Protein AF-A0ABD1VTJ4-F1 (afdb_monomer_lite)

InterPro domains:
  IPR035428 Fanconi anemia group F protein [PF11107] (11-159)
  IPR035428 Fanconi anemia group F protein [PTHR14449] (1-446)

Secondary structure (DSSP, 8-state):
-----SSS-HHHHHHHHHHHHHHHHHHTTB-TTSSBPP--HHHHHHHHHHHHHHHHHHHHHHH-GGGHHHHHHHHHHHHHHHTSTTS-GGGTT--HHHHTTHHHHHHHHHHT-SS--HHHHHHHHHHHHHHHHHHHTTT-S-HHHHHHHHHHHHHHHHHH------SS-------------SS---S-SS-HHHHHHHHHHHHHHHHHHHHHHHHHHHHHHHHHHHHTT-------S-S---S------PPPPPPHHHHHHHHHHHHHHHT-HHHHHHHHHHHHHTTS-HHHHHHHHHHHHHT-SSHHHHHHHHHHHHHHTTGGGHHHHHHHHHTPPPP---HHHHHHHHHHHHTTTTHHHH--GGGS-HHHHHHHHHHHHHHTTTGGGGGTS-HHHHHHHS-TTSHHHHHHHHHHHHHHHT---SS-S--PPSSSTT-SSSHHHHHHHHHIIIIIHHHHHHHHTT--

Structure (mmCIF, N/CA/C/O backbone):
data_AF-A0ABD1VTJ4-F1
#
_entry.id   AF-A0ABD1VTJ4-F1
#
loop_
_atom_site.group_PDB
_atom_site.id
_atom_site.type_symbol
_atom_site.label_atom_id
_atom_site.label_alt_id
_atom_site.label_comp_id
_atom_site.label_asym_id
_atom_site.label_entity_id
_atom_site.label_seq_id
_atom_site.pdbx_PDB_ins_code
_atom_site.Cartn_x
_atom_site.Cartn_y
_atom_site.Cartn_z
_atom_site.occupancy
_atom_site.B_iso_or_equiv
_atom_site.auth_seq_id
_atom_site.auth_comp_id
_atom_site.auth_asym_id
_atom_site.auth_atom_id
_atom_site.pdbx_PDB_model_num
ATOM 1 N N . MET A 1 1 ? -14.571 -28.217 29.311 1.00 56.09 1 MET A N 1
ATOM 2 C CA . MET A 1 1 ? -14.830 -26.857 28.802 1.00 56.09 1 MET A CA 1
ATOM 3 C C . MET A 1 1 ? -14.322 -25.911 29.869 1.00 56.09 1 MET A C 1
ATOM 5 O O . MET A 1 1 ? -14.704 -26.118 31.015 1.00 56.09 1 MET A O 1
ATOM 9 N N . GLY A 1 2 ? -13.370 -25.038 29.527 1.00 71.81 2 GLY A N 1
ATOM 10 C CA . GLY A 1 2 ? -12.706 -24.117 30.464 1.00 71.81 2 GLY A CA 1
ATOM 11 C C . GLY A 1 2 ? -13.404 -22.757 30.555 1.00 71.81 2 GLY A C 1
ATOM 12 O O . GLY A 1 2 ? -13.100 -21.962 31.441 1.00 71.81 2 GLY A O 1
ATOM 13 N N . TRP A 1 3 ? -14.367 -22.505 29.665 1.00 82.50 3 TRP A N 1
ATOM 14 C CA . TRP A 1 3 ? -15.215 -21.323 29.684 1.00 82.50 3 TRP A CA 1
ATOM 15 C C . TRP A 1 3 ? -16.070 -21.241 30.953 1.00 82.50 3 TRP A C 1
ATOM 17 O O . TRP A 1 3 ? -16.923 -22.098 31.201 1.00 82.50 3 TRP A O 1
ATOM 27 N N . SER A 1 4 ? -15.865 -20.178 31.729 1.00 77.69 4 SER A N 1
ATOM 28 C CA . SER A 1 4 ? -16.500 -19.951 33.031 1.00 77.69 4 SER A CA 1
ATOM 29 C C . SER A 1 4 ? -17.019 -18.518 33.210 1.00 77.69 4 SER A C 1
ATOM 31 O O . SER A 1 4 ? -17.150 -18.046 34.337 1.00 77.69 4 SER A O 1
ATOM 33 N N . TYR A 1 5 ? -17.348 -17.816 32.118 1.00 79.50 5 TYR A N 1
ATOM 34 C CA . TYR A 1 5 ? -17.891 -16.457 32.194 1.00 79.50 5 TYR A CA 1
ATOM 35 C C . TYR A 1 5 ? -19.433 -16.454 32.263 1.00 79.50 5 TYR A C 1
ATOM 37 O O . TYR A 1 5 ? -20.075 -17.070 31.407 1.00 79.50 5 TYR A O 1
ATOM 45 N N . PRO A 1 6 ? -20.047 -15.774 33.250 1.00 74.00 6 PRO A N 1
ATOM 46 C CA . PRO A 1 6 ? -21.469 -15.939 33.565 1.00 74.00 6 PRO A CA 1
ATOM 47 C C . PRO A 1 6 ? -22.423 -15.240 32.586 1.00 74.00 6 PRO A C 1
ATOM 49 O O . PRO A 1 6 ? -23.537 -15.718 32.383 1.00 74.00 6 PRO A O 1
ATOM 52 N N . ASP A 1 7 ? -22.001 -14.132 31.973 1.00 80.06 7 ASP A N 1
ATOM 53 C CA . ASP A 1 7 ? -22.928 -13.228 31.275 1.00 80.06 7 ASP A CA 1
ATOM 54 C C . ASP A 1 7 ? -23.059 -13.503 29.769 1.00 80.06 7 ASP A C 1
ATOM 56 O O . ASP A 1 7 ? -24.012 -13.049 29.133 1.00 80.06 7 ASP A O 1
ATOM 60 N N . ILE A 1 8 ? -22.105 -14.223 29.169 1.00 86.06 8 ILE A N 1
ATOM 61 C CA . ILE A 1 8 ? -22.101 -14.506 27.730 1.00 86.06 8 ILE A CA 1
ATOM 62 C C . ILE A 1 8 ? -21.431 -15.848 27.427 1.00 86.06 8 ILE A C 1
ATOM 64 O O . ILE A 1 8 ? -20.432 -16.222 28.041 1.00 86.06 8 ILE A O 1
ATOM 68 N N . SER A 1 9 ? -21.983 -16.583 26.460 1.00 91.12 9 SER A N 1
ATOM 69 C CA . SER A 1 9 ? -21.358 -17.798 25.936 1.00 91.12 9 SER A CA 1
ATOM 70 C C . SER A 1 9 ? -20.141 -17.450 25.067 1.00 91.12 9 SER A C 1
ATOM 72 O O . SER A 1 9 ? -20.108 -16.394 24.429 1.00 91.12 9 SER A O 1
ATOM 74 N N . LEU A 1 10 ? -19.152 -18.345 24.979 1.00 90.62 10 LEU A N 1
ATOM 75 C CA . LEU A 1 10 ? -18.008 -18.146 24.080 1.00 90.62 10 LEU A CA 1
ATOM 76 C C . LEU A 1 10 ? -18.455 -17.967 22.617 1.00 90.62 10 LEU A C 1
ATOM 78 O O . LEU A 1 10 ? -17.915 -17.127 21.898 1.00 90.62 10 LEU A O 1
ATOM 82 N N . GLU A 1 11 ? -19.468 -18.719 22.177 1.00 92.62 11 GLU A N 1
ATOM 83 C CA . GLU A 1 11 ? -19.991 -18.635 20.810 1.00 92.62 11 GLU A CA 1
ATOM 84 C C . GLU A 1 11 ? -20.572 -17.246 20.508 1.00 92.62 11 GLU A C 1
ATOM 86 O O . GLU A 1 11 ? -20.266 -16.649 19.472 1.00 92.62 11 GLU A O 1
ATOM 91 N N . ASP A 1 12 ? -21.377 -16.702 21.422 1.00 93.31 12 ASP A N 1
ATOM 92 C CA . ASP A 1 12 ? -21.996 -15.389 21.243 1.00 93.31 12 ASP A CA 1
ATOM 93 C C . ASP A 1 12 ? -20.978 -14.256 21.381 1.00 93.31 12 ASP A C 1
ATOM 95 O O . ASP A 1 12 ? -21.023 -13.294 20.609 1.00 93.31 12 ASP A O 1
ATOM 99 N N . LEU A 1 13 ? -19.990 -14.400 22.271 1.00 93.12 13 LEU A N 1
ATOM 100 C CA . LEU A 1 13 ? -18.865 -13.471 22.354 1.00 93.12 13 LEU A CA 1
ATOM 101 C C . LEU A 1 13 ? -18.097 -13.423 21.027 1.00 93.12 13 LEU A C 1
ATOM 103 O O . LEU A 1 13 ? -17.813 -12.341 20.513 1.00 93.12 13 LEU A O 1
ATOM 107 N N . MET A 1 14 ? -17.826 -14.576 20.414 1.00 94.19 14 MET A N 1
ATOM 108 C CA . MET A 1 14 ? -17.142 -14.633 19.122 1.00 94.19 14 MET A CA 1
ATOM 109 C C . MET A 1 14 ? -17.976 -14.047 17.974 1.00 94.19 14 MET A C 1
ATOM 111 O O . MET A 1 14 ? -17.399 -13.481 17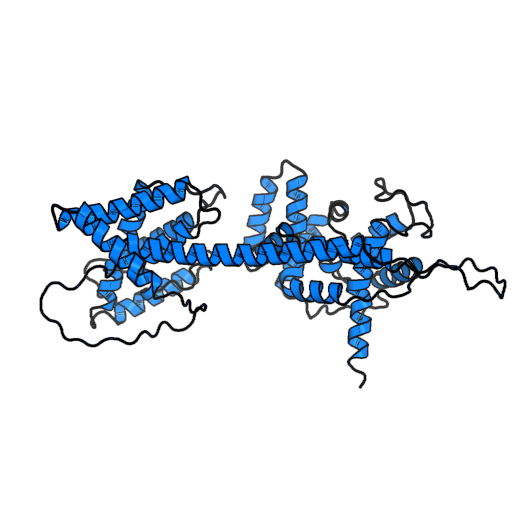.041 1.00 94.19 14 MET A O 1
ATOM 115 N N . LYS A 1 15 ? -19.316 -14.105 18.028 1.00 94.19 15 LYS A N 1
ATOM 116 C CA . LYS A 1 15 ? -20.188 -13.379 17.078 1.00 94.19 15 LYS A CA 1
ATOM 117 C C . LYS A 1 15 ? -20.030 -11.863 17.226 1.00 94.19 15 LYS A C 1
ATOM 119 O O . LYS A 1 15 ? -19.902 -11.172 16.215 1.00 94.19 15 LYS A O 1
ATOM 124 N N . LEU A 1 16 ? -19.976 -11.352 18.459 1.00 93.81 16 LEU A N 1
ATOM 125 C CA . LEU A 1 16 ? -19.740 -9.927 18.723 1.00 93.81 16 LEU A CA 1
ATOM 126 C C . LEU A 1 16 ? -18.352 -9.480 18.255 1.00 93.81 16 LEU A C 1
ATOM 128 O O . LEU A 1 16 ? -18.229 -8.432 17.625 1.00 93.81 16 LEU A O 1
ATOM 132 N N . VAL A 1 17 ? -17.315 -10.287 18.500 1.00 94.12 17 VAL A N 1
ATOM 133 C CA . VAL A 1 17 ? -15.954 -9.993 18.026 1.00 94.12 17 VAL A CA 1
ATOM 1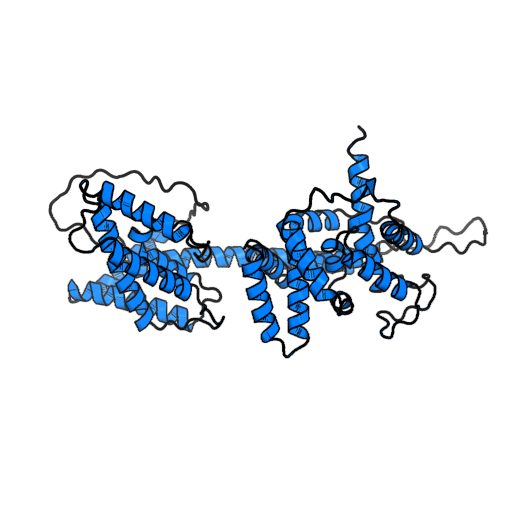34 C C . VAL A 1 17 ? -15.902 -9.934 16.498 1.00 94.12 17 VAL A C 1
ATOM 136 O O . VAL A 1 17 ? -15.298 -9.014 15.953 1.00 94.12 17 VAL A O 1
ATOM 139 N N . LYS A 1 18 ? -16.559 -10.863 15.792 1.00 93.19 18 LYS A N 1
ATOM 140 C CA . LYS A 1 18 ? -16.639 -10.833 14.320 1.00 93.19 18 LYS A CA 1
ATOM 141 C C . LYS A 1 18 ? -17.303 -9.548 13.814 1.00 93.19 18 LYS A C 1
ATOM 143 O O . LYS A 1 18 ? -16.725 -8.860 12.981 1.00 93.19 18 LYS A O 1
ATOM 148 N N . ALA A 1 19 ? -18.451 -9.173 14.382 1.00 93.19 19 ALA A N 1
ATOM 149 C CA . ALA A 1 19 ? -19.129 -7.924 14.026 1.00 93.19 19 ALA A CA 1
ATOM 150 C C . ALA A 1 19 ? -18.267 -6.681 14.325 1.00 93.19 19 ALA A C 1
ATOM 152 O O . ALA A 1 19 ? -18.272 -5.706 13.574 1.00 93.19 19 ALA A O 1
ATOM 153 N N . PHE A 1 20 ? -17.486 -6.714 15.405 1.00 93.38 20 PHE A N 1
ATOM 154 C CA . PHE A 1 20 ? -16.551 -5.646 15.739 1.00 93.38 20 PHE A CA 1
ATOM 155 C C . PHE A 1 20 ? -15.376 -5.557 14.761 1.00 93.38 20 PHE A C 1
ATOM 157 O O . PHE A 1 20 ? -14.970 -4.456 14.394 1.00 93.38 20 PHE A O 1
ATOM 164 N N . VAL A 1 21 ? -14.856 -6.691 14.285 1.00 92.12 21 VAL A N 1
ATOM 165 C CA . VAL A 1 21 ? -13.855 -6.721 13.210 1.00 92.12 21 VAL A CA 1
ATOM 166 C C . VAL A 1 21 ? -14.404 -6.053 11.948 1.00 92.12 21 VAL A C 1
ATOM 168 O O . VAL A 1 21 ? -13.714 -5.210 11.376 1.00 92.12 21 VAL A O 1
ATOM 171 N N . ASP A 1 22 ? -15.654 -6.323 11.567 1.00 90.50 22 ASP A N 1
ATOM 172 C CA . ASP A 1 22 ? -16.293 -5.656 10.422 1.00 90.50 22 ASP A CA 1
ATOM 173 C C . ASP A 1 22 ? -16.383 -4.134 10.619 1.00 90.50 22 ASP A C 1
ATOM 175 O O . ASP A 1 22 ? -16.104 -3.358 9.700 1.00 90.50 22 ASP A O 1
ATOM 179 N N . VAL A 1 23 ? -16.692 -3.682 11.838 1.00 92.38 23 VAL A N 1
ATOM 180 C CA . VAL A 1 23 ? -16.670 -2.255 12.197 1.00 92.38 23 VAL A CA 1
ATOM 181 C C . VAL A 1 23 ? -15.265 -1.666 12.086 1.00 92.38 23 VAL A C 1
ATOM 183 O O . VAL A 1 23 ? -15.121 -0.572 11.544 1.00 92.38 23 VAL A O 1
ATOM 186 N N . LEU A 1 24 ? -14.224 -2.370 12.540 1.00 91.38 24 LEU A N 1
ATOM 187 C CA . LEU A 1 24 ? -12.835 -1.915 12.410 1.00 91.38 24 LEU A CA 1
ATOM 188 C C . LEU A 1 24 ? -12.394 -1.805 10.945 1.00 91.38 24 LEU A C 1
ATOM 190 O O . LEU A 1 24 ? -11.652 -0.880 10.604 1.00 91.38 24 LEU A O 1
ATOM 194 N N . ILE A 1 25 ? -12.856 -2.716 10.083 1.00 88.38 25 ILE A N 1
ATOM 195 C CA . ILE A 1 25 ? -12.626 -2.647 8.635 1.00 88.38 25 ILE A CA 1
ATOM 196 C C . ILE A 1 25 ? -13.327 -1.409 8.065 1.00 88.38 25 ILE A C 1
ATOM 198 O O . ILE A 1 25 ? -12.696 -0.599 7.399 1.00 88.38 25 ILE A O 1
ATOM 202 N N . LEU A 1 26 ? -14.603 -1.181 8.381 1.00 89.56 26 LEU A N 1
ATOM 203 C CA . LEU A 1 26 ? -15.323 0.014 7.915 1.00 89.56 26 LEU A CA 1
ATOM 204 C C . LEU A 1 26 ? -14.724 1.321 8.459 1.00 89.56 26 LEU A C 1
ATOM 206 O O . LEU A 1 26 ? -14.720 2.353 7.777 1.00 89.56 26 LEU A O 1
ATOM 210 N N . ALA A 1 27 ? -14.191 1.287 9.680 1.00 90.19 27 ALA A N 1
ATOM 211 C CA . ALA A 1 27 ? -13.507 2.410 10.305 1.00 90.19 27 ALA A CA 1
ATOM 212 C C . ALA A 1 27 ? -12.198 2.762 9.588 1.00 90.19 27 ALA A C 1
ATOM 214 O O . ALA A 1 27 ? -11.741 3.890 9.728 1.00 90.19 27 ALA A O 1
ATOM 215 N N . SER A 1 28 ? -11.630 1.869 8.763 1.00 81.69 28 SER A N 1
ATOM 216 C CA . SER A 1 28 ? -10.464 2.178 7.924 1.00 81.69 28 SER A CA 1
ATOM 217 C C . SER A 1 28 ? -10.784 3.105 6.741 1.00 81.69 28 SER A C 1
ATOM 219 O O . SER A 1 28 ? -9.877 3.503 6.009 1.00 81.69 28 SER A O 1
ATOM 221 N N . GLY A 1 29 ? -12.052 3.496 6.567 1.00 84.00 29 GLY A N 1
ATOM 222 C CA . GLY A 1 29 ? -12.464 4.607 5.704 1.00 84.00 29 GLY A CA 1
ATOM 223 C C . GLY A 1 29 ? -13.065 4.203 4.360 1.00 84.00 29 GLY A C 1
ATOM 224 O O . GLY A 1 29 ? -13.524 5.078 3.621 1.00 84.00 29 GLY A O 1
ATOM 225 N N . TYR A 1 30 ? -13.128 2.906 4.058 1.00 82.69 30 TYR A N 1
ATOM 226 C CA . TYR A 1 30 ? -13.655 2.383 2.800 1.00 82.69 30 TYR A CA 1
ATOM 227 C C . TYR A 1 30 ? -14.622 1.222 3.032 1.00 82.69 30 TYR A C 1
ATOM 229 O O . TYR A 1 30 ? -14.474 0.430 3.957 1.00 82.69 30 TYR A O 1
ATOM 237 N N . GLN A 1 31 ? -15.633 1.143 2.175 1.00 82.31 31 GLN A N 1
ATOM 238 C CA . GLN A 1 31 ? -16.558 0.020 2.076 1.00 82.31 31 GLN A CA 1
ATOM 239 C C . GLN A 1 31 ? -15.983 -1.045 1.137 1.00 82.31 31 GLN A C 1
ATOM 241 O O . GLN A 1 31 ? -15.107 -0.760 0.319 1.00 82.31 31 GLN A O 1
ATOM 246 N N . SER A 1 32 ? -16.542 -2.256 1.176 1.00 70.38 32 SER A N 1
ATOM 247 C CA . SER A 1 32 ? -16.167 -3.357 0.273 1.00 70.38 32 SER A CA 1
ATOM 248 C C . SER A 1 32 ? -16.324 -3.021 -1.217 1.00 70.38 32 SER A C 1
ATOM 250 O O . SER A 1 32 ? -15.671 -3.632 -2.057 1.00 70.38 32 SER A O 1
ATOM 252 N N . THR A 1 33 ? -17.145 -2.021 -1.558 1.00 69.25 33 THR A N 1
ATOM 253 C CA . THR A 1 33 ? -17.310 -1.509 -2.928 1.00 69.25 33 THR A CA 1
ATOM 254 C C . THR A 1 33 ? -16.219 -0.515 -3.350 1.00 69.25 33 THR A C 1
ATOM 256 O O . THR A 1 33 ? -16.345 0.098 -4.405 1.00 69.25 33 THR A O 1
ATOM 259 N N . GLY A 1 34 ? -15.222 -0.237 -2.503 1.00 71.81 34 GLY A N 1
ATOM 260 C CA . GLY A 1 34 ? -14.205 0.801 -2.730 1.00 71.81 34 GLY A CA 1
ATOM 261 C C . GLY A 1 34 ? -14.708 2.237 -2.537 1.00 71.81 34 GLY A C 1
ATOM 262 O O . GLY A 1 34 ? -13.943 3.190 -2.670 1.00 71.81 34 GLY A O 1
ATOM 263 N N . ARG A 1 35 ? -15.988 2.423 -2.188 1.00 79.75 35 ARG A N 1
ATOM 264 C CA . ARG A 1 35 ? -16.543 3.740 -1.849 1.00 79.75 35 ARG A CA 1
ATOM 265 C C . ARG A 1 35 ? -16.115 4.139 -0.448 1.00 79.75 35 ARG A C 1
ATOM 267 O O . ARG A 1 35 ? -15.901 3.289 0.412 1.00 79.75 35 ARG A O 1
ATOM 274 N N . HIS A 1 36 ? -16.040 5.438 -0.198 1.00 83.25 36 HIS A N 1
ATOM 275 C CA . HIS A 1 36 ? -15.750 5.928 1.141 1.00 83.25 36 HIS A CA 1
ATOM 276 C C . HIS A 1 36 ? -16.829 5.498 2.136 1.00 83.25 36 HIS A C 1
ATOM 278 O O . HIS A 1 36 ? -18.018 5.721 1.904 1.00 83.25 36 HIS A O 1
ATOM 284 N N . ALA A 1 37 ? -16.400 4.960 3.276 1.00 86.81 37 ALA A N 1
ATOM 285 C CA . ALA A 1 37 ? -17.288 4.741 4.405 1.00 86.81 37 ALA A CA 1
ATOM 286 C C . ALA A 1 37 ? -17.813 6.094 4.910 1.00 86.81 37 ALA A C 1
ATOM 288 O O . ALA A 1 37 ? -17.072 7.081 5.002 1.00 86.81 37 ALA A O 1
ATOM 289 N N . HIS A 1 38 ? -19.111 6.155 5.195 1.00 86.94 38 HIS A N 1
ATOM 290 C CA . HIS A 1 38 ? -19.733 7.321 5.805 1.00 86.94 38 HIS A CA 1
ATOM 291 C C . HIS A 1 38 ? -19.807 7.114 7.316 1.00 86.94 38 HIS A C 1
ATOM 293 O O . HIS A 1 38 ? -20.367 6.122 7.774 1.00 86.94 38 HIS A O 1
ATOM 299 N N . TRP A 1 39 ? -19.241 8.061 8.059 1.00 91.50 39 TRP A N 1
ATOM 300 C CA . TRP A 1 39 ? -19.244 8.091 9.515 1.00 91.50 39 TRP A CA 1
ATOM 301 C C . TRP A 1 39 ? -19.778 9.452 9.959 1.00 91.50 39 TRP A C 1
ATOM 303 O O . TRP A 1 39 ? -19.121 10.472 9.754 1.00 91.50 39 TRP A O 1
ATOM 313 N N . ASP A 1 40 ? -20.981 9.463 10.525 1.00 93.88 40 ASP A N 1
ATOM 314 C CA . ASP A 1 40 ? -21.534 10.606 11.249 1.00 93.88 40 ASP A CA 1
ATOM 315 C C . ASP A 1 40 ? -21.274 10.448 12.757 1.00 93.88 40 ASP A C 1
ATOM 317 O O . ASP A 1 40 ? -20.840 9.390 13.225 1.00 93.88 40 ASP A O 1
ATOM 321 N N . SER A 1 41 ? -21.514 11.506 13.536 1.00 95.62 41 SER A N 1
ATOM 322 C CA . SER A 1 41 ? -21.259 11.464 14.981 1.00 95.62 41 SER A CA 1
ATOM 323 C C . SER A 1 41 ? -22.084 10.374 15.670 1.00 95.62 41 SER A C 1
ATOM 325 O O . SER A 1 41 ? -21.586 9.683 16.554 1.00 95.62 41 SER A O 1
ATOM 327 N N . HIS A 1 42 ? -23.324 10.152 15.228 1.00 95.38 42 HIS A N 1
ATOM 328 C CA . HIS A 1 42 ? -24.218 9.145 15.797 1.00 95.38 42 HIS A CA 1
ATOM 329 C C . HIS A 1 42 ? -23.692 7.715 15.639 1.00 95.38 42 HIS A C 1
ATOM 331 O O . HIS A 1 42 ? -23.652 6.953 16.606 1.00 95.38 42 HIS A O 1
ATOM 337 N N . ASN A 1 43 ? -23.259 7.339 14.436 1.00 94.38 43 ASN A N 1
ATOM 338 C CA . ASN A 1 43 ? -22.720 6.010 14.167 1.00 94.38 43 ASN A CA 1
ATOM 339 C C . ASN A 1 43 ? -21.355 5.810 14.832 1.00 94.38 43 ASN A C 1
ATOM 341 O O . ASN A 1 43 ? -21.079 4.711 15.311 1.00 94.38 43 ASN A O 1
ATOM 345 N N . ILE A 1 44 ? -20.538 6.863 14.945 1.00 95.25 44 ILE A N 1
ATOM 346 C CA . ILE A 1 44 ? -19.289 6.808 15.718 1.00 95.25 44 ILE A CA 1
ATOM 347 C C . ILE A 1 44 ? -19.585 6.554 17.204 1.00 95.25 44 ILE A C 1
ATOM 349 O O . ILE A 1 44 ? -18.976 5.664 17.794 1.00 95.25 44 ILE A O 1
ATOM 353 N N . LYS A 1 45 ? -20.564 7.245 17.807 1.00 95.00 45 LYS A N 1
ATOM 354 C CA . LYS A 1 45 ? -20.973 6.991 19.202 1.00 95.00 45 LYS A CA 1
ATOM 355 C C . LYS A 1 45 ? -21.450 5.560 19.419 1.00 95.00 45 LYS A C 1
ATOM 357 O O . LYS A 1 45 ? -21.055 4.929 20.394 1.00 95.00 45 LYS A O 1
ATOM 362 N N . LYS A 1 46 ? -22.254 5.015 18.502 1.00 94.38 46 LYS A N 1
ATOM 363 C CA . LYS A 1 46 ? -22.659 3.600 18.557 1.00 94.38 46 LYS A CA 1
ATOM 364 C C . LYS A 1 46 ? -21.456 2.664 18.505 1.00 94.38 46 LYS A C 1
ATOM 366 O O . LYS A 1 46 ? -21.397 1.707 19.272 1.00 94.38 46 LYS A O 1
ATOM 371 N N . ALA A 1 47 ? -20.490 2.952 17.635 1.00 94.62 47 ALA A N 1
ATOM 372 C CA . ALA A 1 47 ? -19.261 2.178 17.541 1.00 94.62 47 ALA A CA 1
ATOM 373 C C . ALA A 1 47 ? -18.462 2.243 18.856 1.00 94.62 47 ALA A C 1
ATOM 375 O O . ALA A 1 47 ? -18.021 1.207 19.349 1.00 94.62 47 ALA A O 1
ATOM 376 N N . PHE A 1 48 ? -18.367 3.420 19.488 1.00 93.62 48 PHE A N 1
ATOM 377 C CA . PHE A 1 48 ? -17.767 3.569 20.818 1.00 93.62 48 PHE A CA 1
ATOM 378 C C . PHE A 1 48 ? -18.508 2.777 21.893 1.00 93.62 48 PHE A C 1
ATOM 380 O O . PHE A 1 48 ? -17.871 2.057 22.652 1.00 93.62 48 PHE A O 1
ATOM 387 N N . GLN A 1 49 ? -19.838 2.834 21.936 1.00 92.06 49 GLN A N 1
ATOM 388 C CA . GLN A 1 49 ? -20.637 2.050 22.883 1.00 92.06 49 GLN A CA 1
ATOM 389 C C . GLN A 1 49 ? -20.398 0.542 22.726 1.00 92.06 49 GLN A C 1
ATOM 391 O O . GLN A 1 49 ? -20.254 -0.171 23.719 1.00 92.06 49 GLN A O 1
ATOM 396 N N . TRP A 1 50 ? -20.284 0.062 21.486 1.00 92.75 50 TRP A N 1
ATOM 397 C CA . TRP A 1 50 ? -19.923 -1.328 21.205 1.00 92.75 50 TRP A CA 1
ATOM 398 C C . TRP A 1 50 ? -18.499 -1.677 21.644 1.00 92.75 50 TRP A C 1
ATOM 400 O O . TRP A 1 50 ? -18.290 -2.723 22.258 1.00 92.75 50 TRP A O 1
ATOM 410 N N . ALA A 1 51 ? -17.529 -0.796 21.392 1.00 92.81 51 ALA A N 1
ATOM 411 C CA . ALA A 1 51 ? -16.166 -0.964 21.888 1.00 92.81 51 ALA A CA 1
ATOM 412 C C . ALA A 1 51 ? -16.116 -1.039 23.419 1.00 92.81 51 ALA A C 1
ATOM 414 O O . ALA A 1 51 ? -15.441 -1.912 23.953 1.00 92.81 51 ALA A O 1
ATOM 415 N N . ILE A 1 52 ? -16.841 -0.165 24.124 1.00 91.00 52 ILE A N 1
ATOM 416 C CA . ILE A 1 52 ? -16.905 -0.156 25.593 1.00 91.00 52 ILE A CA 1
ATOM 417 C C . ILE A 1 52 ? -17.473 -1.474 26.117 1.00 91.00 52 ILE A C 1
ATOM 419 O O . ILE A 1 52 ? -16.939 -2.027 27.075 1.00 91.00 52 ILE A O 1
ATOM 423 N N . LEU A 1 53 ? -18.536 -1.989 25.489 1.00 90.75 53 LEU A N 1
ATOM 424 C CA . LEU A 1 53 ? -19.132 -3.271 25.864 1.00 90.75 53 LEU A CA 1
ATOM 425 C C . LEU A 1 53 ? -18.093 -4.396 25.792 1.00 90.75 53 LEU A C 1
ATOM 427 O O . LEU A 1 53 ? -17.876 -5.088 26.785 1.00 90.75 53 LEU A O 1
ATOM 431 N N . LEU A 1 54 ? -17.404 -4.536 24.656 1.00 91.75 54 LEU A N 1
ATOM 432 C CA . LEU A 1 54 ? -16.349 -5.541 24.502 1.00 91.75 54 LEU A CA 1
ATOM 433 C C . LEU A 1 54 ? -15.219 -5.316 25.504 1.00 91.75 54 LEU A C 1
ATOM 435 O O . LEU A 1 54 ? -14.824 -6.233 26.216 1.00 91.75 54 LEU A O 1
ATOM 439 N N . GLN A 1 55 ? -14.739 -4.084 25.614 1.00 91.00 55 GLN A N 1
ATOM 440 C CA . GLN A 1 55 ? -13.673 -3.720 26.532 1.00 91.00 55 GLN A CA 1
ATOM 441 C C . GLN A 1 55 ? -14.004 -4.088 27.985 1.00 91.00 55 GLN A C 1
ATOM 443 O O . GLN A 1 55 ? -13.129 -4.582 28.691 1.00 91.00 55 GLN A O 1
ATOM 448 N N . ASN A 1 56 ? -15.247 -3.891 28.428 1.00 88.94 56 ASN A N 1
ATOM 449 C CA . ASN A 1 56 ? -15.686 -4.268 29.769 1.00 88.94 56 ASN A CA 1
ATOM 450 C C . ASN A 1 56 ? -15.716 -5.790 29.961 1.00 88.94 56 ASN A C 1
ATOM 452 O O . ASN A 1 56 ? -15.235 -6.261 30.990 1.00 88.94 56 ASN A O 1
ATOM 456 N N . VAL A 1 57 ? -16.202 -6.552 28.973 1.00 89.31 57 VAL A N 1
ATOM 457 C CA . VAL A 1 57 ? -16.181 -8.027 29.009 1.00 89.31 57 VAL A CA 1
ATOM 458 C C . VAL A 1 57 ? -14.743 -8.537 29.119 1.00 89.31 57 VAL A C 1
ATOM 460 O O . VAL A 1 57 ? -14.415 -9.291 30.033 1.00 89.31 57 VAL A O 1
ATOM 463 N N . PHE A 1 58 ? -13.849 -8.063 28.248 1.00 88.81 58 PHE A N 1
ATOM 464 C CA . PHE A 1 58 ? -12.451 -8.498 28.233 1.00 88.81 58 PHE A CA 1
ATOM 465 C C . PHE A 1 58 ? -11.674 -8.059 29.479 1.00 88.81 58 PHE A C 1
ATOM 467 O O . PHE A 1 58 ? -10.915 -8.852 30.024 1.00 88.81 58 PHE A O 1
ATOM 474 N N . LYS A 1 59 ? -11.898 -6.844 29.998 1.00 85.88 59 LYS A N 1
ATOM 475 C CA . LYS A 1 59 ? -11.315 -6.421 31.284 1.00 85.88 59 LYS A CA 1
ATOM 476 C C . LYS A 1 59 ? -11.845 -7.241 32.460 1.00 85.88 59 LYS A C 1
ATOM 478 O O . LYS A 1 59 ? -11.093 -7.486 33.397 1.00 85.88 59 LYS A O 1
ATOM 483 N N . GLY A 1 60 ? -13.118 -7.638 32.426 1.00 83.81 60 GLY A N 1
ATOM 484 C CA . GLY A 1 60 ? -13.711 -8.528 33.423 1.00 83.81 60 GLY A CA 1
ATOM 485 C C . GLY A 1 60 ? -13.022 -9.890 33.445 1.00 83.81 60 GLY A C 1
ATOM 486 O O . GLY A 1 60 ? -12.662 -10.366 34.517 1.00 83.81 60 GLY A O 1
ATOM 487 N N . LEU A 1 61 ? -12.749 -10.456 32.265 1.00 80.81 61 LEU A N 1
ATOM 488 C CA . LEU A 1 61 ? -12.004 -11.710 32.121 1.00 80.81 61 LEU A CA 1
ATOM 489 C C . LEU A 1 61 ? -10.575 -11.613 32.679 1.00 80.81 61 LEU A C 1
ATOM 491 O O . LEU A 1 61 ? -10.123 -12.547 33.322 1.00 80.81 61 LEU A O 1
ATOM 495 N N . THR A 1 62 ? -9.869 -10.493 32.478 1.00 74.56 62 THR A N 1
ATOM 496 C CA . THR A 1 62 ? -8.468 -10.326 32.926 1.00 74.56 62 THR A CA 1
ATOM 497 C C . THR A 1 62 ? -8.307 -10.029 34.422 1.00 74.56 62 THR A C 1
ATOM 499 O O . THR A 1 62 ? -7.210 -10.161 34.950 1.00 74.56 62 THR A O 1
ATOM 502 N N . ARG A 1 63 ? -9.359 -9.576 35.115 1.00 69.25 63 ARG A N 1
ATOM 503 C CA . ARG A 1 63 ? -9.274 -9.120 36.519 1.00 69.25 63 ARG A CA 1
ATOM 504 C C . ARG A 1 63 ? -9.536 -10.195 37.565 1.00 69.25 63 ARG A C 1
ATOM 506 O O . ARG A 1 63 ? -9.263 -9.954 38.736 1.00 69.25 63 ARG A O 1
ATOM 513 N N . LEU A 1 64 ? -10.129 -11.311 37.167 1.00 64.81 64 LEU A N 1
ATOM 514 C CA . LEU A 1 64 ? -10.495 -12.400 38.061 1.00 64.81 64 LEU A CA 1
ATOM 515 C C . LEU A 1 64 ? -9.533 -13.556 37.791 1.00 64.81 64 LEU A C 1
ATOM 517 O O . LEU A 1 64 ? -9.554 -14.119 36.697 1.00 64.81 64 LEU A O 1
ATOM 521 N N . ASP A 1 65 ? -8.712 -13.908 38.783 1.00 61.03 65 ASP A N 1
ATOM 522 C CA . ASP A 1 65 ? -7.758 -15.028 38.697 1.00 61.03 65 ASP A CA 1
ATOM 523 C C . ASP A 1 65 ? -8.455 -16.357 38.318 1.00 61.03 65 ASP A C 1
ATOM 525 O O . ASP A 1 65 ? -7.851 -17.239 37.712 1.00 61.03 65 ASP A O 1
ATOM 529 N N . ASP A 1 66 ? -9.766 -16.464 38.566 1.00 68.62 66 ASP A N 1
ATOM 530 C CA . ASP A 1 66 ? -10.614 -17.619 38.247 1.00 68.62 66 ASP A CA 1
ATOM 531 C C . ASP A 1 66 ? -10.928 -17.802 36.739 1.00 68.62 66 ASP A C 1
ATOM 533 O O . ASP A 1 66 ? -11.580 -18.779 36.354 1.00 68.62 66 ASP A O 1
ATOM 537 N N . HIS A 1 67 ? -10.503 -16.880 35.862 1.00 76.44 67 HIS A N 1
ATOM 538 C CA . HIS A 1 67 ? -10.828 -16.895 34.424 1.00 76.44 67 HIS A CA 1
ATOM 539 C C . HIS A 1 67 ? -9.623 -17.106 33.493 1.00 76.44 67 HIS A C 1
ATOM 541 O O . HIS A 1 67 ? -9.760 -16.950 32.276 1.00 76.44 67 HIS A O 1
ATOM 547 N N . GLU A 1 68 ? -8.461 -17.516 34.009 1.00 81.94 68 GLU A N 1
ATOM 548 C CA . GLU A 1 68 ? -7.265 -17.758 33.184 1.00 81.94 68 GLU A CA 1
ATOM 549 C C . GLU A 1 68 ? -7.528 -18.772 32.051 1.00 81.94 68 GLU A C 1
ATOM 551 O O . GLU A 1 68 ? -7.147 -18.551 30.897 1.00 81.94 68 GLU A O 1
ATOM 556 N N . ASP A 1 69 ? -8.260 -19.849 32.347 1.00 84.38 69 ASP A N 1
ATOM 557 C CA . ASP A 1 69 ? -8.649 -20.857 31.354 1.00 84.38 69 ASP A CA 1
ATOM 558 C C . ASP A 1 69 ? -9.614 -20.295 30.297 1.00 84.38 69 ASP A C 1
ATOM 560 O O . ASP A 1 69 ? -9.518 -20.646 29.120 1.00 84.38 69 ASP A O 1
ATOM 564 N N . SER A 1 70 ? -10.488 -19.358 30.680 1.00 86.50 70 SER A N 1
ATOM 565 C CA . SER A 1 70 ? -11.397 -18.674 29.751 1.00 86.50 70 SER A CA 1
ATOM 566 C C . SER A 1 70 ? -10.654 -17.720 28.813 1.00 86.50 70 SER A C 1
ATOM 568 O O . SER A 1 70 ? -10.994 -17.640 27.633 1.00 86.50 70 SER A O 1
ATOM 570 N N . ILE A 1 71 ? -9.610 -17.031 29.292 1.00 87.75 71 ILE A N 1
ATOM 571 C CA . ILE A 1 71 ? -8.744 -16.193 28.444 1.00 87.75 71 ILE A CA 1
ATOM 572 C C . ILE A 1 71 ? -8.021 -17.061 27.412 1.00 87.75 71 ILE A C 1
ATOM 574 O O . ILE A 1 71 ? -8.042 -16.738 26.223 1.00 87.75 71 ILE A O 1
ATOM 578 N N . LYS A 1 72 ? -7.438 -18.189 27.843 1.00 88.81 72 LYS A N 1
ATOM 579 C CA . LYS A 1 72 ? -6.769 -19.144 26.944 1.00 88.81 72 LYS A CA 1
ATOM 580 C C . LYS A 1 72 ? -7.728 -19.686 25.885 1.00 88.81 72 LYS A C 1
ATOM 582 O O . LYS A 1 72 ? -7.354 -19.776 24.717 1.00 88.81 72 LYS A O 1
ATOM 587 N N . GLU A 1 73 ? -8.962 -20.010 26.270 1.00 91.19 73 GLU A N 1
ATOM 588 C CA . GLU A 1 73 ? -9.987 -20.501 25.344 1.00 91.19 73 GLU A CA 1
ATOM 589 C C . GLU A 1 73 ? -10.394 -19.424 24.319 1.00 91.19 73 GLU A C 1
ATOM 591 O O . GLU A 1 73 ? -10.497 -19.714 23.124 1.00 91.19 73 GLU A O 1
ATOM 596 N N . VAL A 1 74 ? -10.530 -18.160 24.739 1.00 92.06 74 VAL A N 1
ATOM 597 C CA . VAL A 1 74 ? -10.816 -17.043 23.821 1.00 92.06 74 VAL A CA 1
ATOM 598 C C . VAL A 1 74 ? -9.650 -16.767 22.882 1.00 92.06 74 VAL A C 1
ATOM 600 O O . VAL A 1 74 ? -9.866 -16.612 21.683 1.00 92.06 74 VAL A O 1
ATOM 603 N N . ASP A 1 75 ? -8.414 -16.726 23.374 1.00 92.81 75 ASP A N 1
ATOM 604 C CA . ASP A 1 75 ? -7.250 -16.490 22.516 1.00 92.81 75 ASP A CA 1
ATOM 605 C C . ASP A 1 75 ? -7.011 -17.644 21.529 1.00 92.81 75 ASP A C 1
ATOM 607 O O . ASP A 1 75 ? -6.573 -17.406 20.396 1.00 92.81 75 ASP A O 1
ATOM 611 N N . ALA A 1 76 ? -7.379 -18.877 21.892 1.00 93.31 76 ALA A N 1
ATOM 612 C CA . ALA A 1 76 ? -7.424 -20.002 20.961 1.00 93.31 76 ALA A CA 1
ATOM 613 C C . ALA A 1 76 ? -8.489 -19.788 19.868 1.00 93.31 76 ALA A C 1
ATOM 615 O O . ALA A 1 76 ? -8.171 -19.891 18.681 1.00 93.31 76 ALA A O 1
ATOM 616 N N . ALA A 1 77 ? -9.714 -19.395 20.235 1.00 93.12 77 ALA A N 1
ATOM 617 C CA . ALA A 1 77 ? -10.785 -19.099 19.277 1.00 93.12 77 ALA A CA 1
ATOM 618 C C . ALA A 1 77 ? -10.457 -17.898 18.363 1.00 93.12 77 ALA A C 1
ATOM 620 O O . ALA A 1 77 ? -10.750 -17.908 17.165 1.00 93.12 77 ALA A O 1
ATOM 621 N N . LEU A 1 78 ? -9.797 -16.864 18.894 1.00 93.88 78 LEU A N 1
ATOM 622 C CA . LEU A 1 78 ? -9.278 -15.743 18.106 1.00 93.88 78 LEU A CA 1
ATOM 623 C C . LEU A 1 78 ? -8.182 -16.206 17.143 1.00 93.88 78 LEU A C 1
ATOM 625 O O . LEU A 1 78 ? -8.107 -15.717 16.019 1.00 93.88 78 LEU A O 1
ATOM 629 N N . SER A 1 79 ? -7.334 -17.147 17.555 1.00 93.19 79 SER A N 1
ATOM 630 C CA . SER A 1 79 ? -6.303 -17.728 16.687 1.00 93.19 79 SER A CA 1
ATOM 631 C C . SER A 1 79 ? -6.906 -18.536 15.542 1.00 93.19 79 SER A C 1
ATOM 633 O O . SER A 1 79 ? -6.459 -18.395 14.403 1.00 93.19 79 SER A O 1
ATOM 635 N N . GLU A 1 80 ? -7.979 -19.284 15.801 1.00 92.94 80 GLU A N 1
ATOM 636 C CA . GLU A 1 80 ? -8.758 -19.947 14.754 1.00 92.94 80 GLU A CA 1
ATOM 637 C C . GLU A 1 80 ? -9.383 -18.926 13.789 1.00 92.94 80 GLU A C 1
ATOM 639 O O . GLU A 1 80 ? -9.223 -19.049 12.574 1.00 92.94 80 GLU A O 1
ATOM 644 N N . LEU A 1 81 ? -10.003 -17.856 14.301 1.00 91.06 81 LEU A N 1
ATOM 645 C CA . LEU A 1 81 ? -10.568 -16.784 13.471 1.00 91.06 81 LEU A CA 1
ATOM 646 C C . LEU A 1 81 ? -9.511 -16.150 12.548 1.00 91.06 81 LEU A C 1
ATOM 648 O O . LEU A 1 81 ? -9.751 -15.971 11.349 1.00 91.06 81 LEU A O 1
ATOM 652 N N . LYS A 1 82 ? -8.332 -15.849 13.104 1.00 91.31 82 LYS A N 1
ATOM 653 C CA . LYS A 1 82 ? -7.187 -15.272 12.385 1.00 91.31 82 LYS A CA 1
ATOM 654 C C . LYS A 1 82 ? -6.596 -16.209 11.337 1.00 91.31 82 LYS A C 1
ATOM 656 O O . LYS A 1 82 ? -6.020 -15.731 10.368 1.00 91.31 82 LYS A O 1
ATOM 661 N N . SER A 1 83 ? -6.732 -17.523 11.515 1.00 86.75 83 SER A N 1
ATOM 662 C CA . SER A 1 83 ? -6.232 -18.515 10.555 1.00 86.75 83 SER A CA 1
ATOM 663 C C . SER A 1 83 ? -7.029 -18.548 9.244 1.00 86.75 83 SER A C 1
ATOM 665 O O . SER A 1 83 ? -6.585 -19.143 8.261 1.00 86.75 83 SER A O 1
ATOM 667 N N . SER A 1 84 ? -8.199 -17.898 9.199 1.00 85.50 84 SER A N 1
ATOM 668 C CA . SER A 1 84 ? -9.004 -17.831 7.984 1.00 85.50 84 SER A CA 1
ATOM 669 C C . SER A 1 84 ? -8.328 -16.983 6.899 1.00 85.50 84 SER A C 1
ATOM 671 O O . SER A 1 84 ? -7.855 -15.877 7.144 1.00 85.50 84 SER A O 1
ATOM 673 N N . GLN A 1 85 ? -8.344 -17.475 5.656 1.00 77.94 85 GLN A N 1
ATOM 674 C CA . GLN A 1 85 ? -7.695 -16.821 4.505 1.00 77.94 85 GLN A CA 1
ATOM 675 C C . GLN A 1 85 ? -8.234 -15.407 4.201 1.00 77.94 85 GLN A C 1
ATOM 677 O O . GLN A 1 85 ? -7.608 -14.637 3.478 1.00 77.94 85 GLN A O 1
ATOM 682 N N . HIS A 1 86 ? -9.421 -15.079 4.712 1.00 77.25 86 HIS A N 1
ATOM 683 C CA . HIS A 1 86 ? -10.095 -13.799 4.495 1.00 77.25 86 HIS A CA 1
ATOM 684 C C . HIS A 1 86 ? -9.943 -12.846 5.686 1.00 77.25 86 HIS A C 1
ATOM 686 O O . HIS A 1 86 ? -10.503 -11.749 5.662 1.00 77.25 86 HIS A O 1
ATOM 692 N N . PHE A 1 87 ? -9.226 -13.252 6.738 1.00 83.88 87 PHE A N 1
ATOM 693 C CA . PHE A 1 87 ? -9.014 -12.392 7.886 1.00 83.88 87 PHE A CA 1
ATOM 694 C C . PHE A 1 87 ? -8.057 -11.244 7.524 1.00 83.88 87 PHE A C 1
ATOM 696 O O . PHE A 1 87 ? -6.998 -11.493 6.945 1.00 83.88 87 PHE A O 1
ATOM 703 N N . PRO A 1 88 ? -8.375 -9.980 7.862 1.00 80.50 88 PRO A N 1
ATOM 704 C CA . PRO A 1 88 ? -7.514 -8.861 7.505 1.00 80.50 88 PRO A CA 1
ATOM 705 C C . PRO A 1 88 ? -6.144 -8.950 8.186 1.00 80.50 88 PRO A C 1
ATOM 707 O O . PRO A 1 88 ? -6.045 -8.870 9.412 1.00 80.50 88 PRO A O 1
ATOM 710 N N . GLN A 1 89 ? -5.069 -8.990 7.396 1.00 78.50 89 GLN A N 1
ATOM 711 C CA . GLN A 1 89 ? -3.697 -9.051 7.917 1.00 78.50 89 GLN A CA 1
ATOM 712 C C . GLN A 1 89 ? -3.357 -7.863 8.835 1.00 78.50 89 GLN A C 1
ATOM 714 O O . GLN A 1 89 ? -2.625 -7.999 9.815 1.00 78.50 89 GLN A O 1
ATOM 719 N N . GLY A 1 90 ? -3.965 -6.698 8.587 1.00 78.75 90 GLY A N 1
ATOM 720 C CA . GLY A 1 90 ? -3.840 -5.515 9.445 1.00 78.75 90 GLY A CA 1
ATOM 721 C C . GLY A 1 90 ? -4.407 -5.682 10.863 1.00 78.75 90 GLY A C 1
ATOM 722 O O . GLY A 1 90 ? -4.201 -4.796 11.695 1.00 78.75 90 GLY A O 1
ATOM 723 N N . LEU A 1 91 ? -5.112 -6.783 11.141 1.00 86.69 91 LEU A N 1
ATOM 724 C CA . LEU A 1 91 ? -5.660 -7.170 12.442 1.00 86.69 91 LEU A CA 1
ATOM 725 C C . LEU A 1 91 ? -5.056 -8.486 12.963 1.00 86.69 91 LEU A C 1
ATOM 727 O O . LEU A 1 91 ? -5.544 -9.025 13.948 1.00 86.69 91 LEU A O 1
ATOM 731 N N . ALA A 1 92 ? -3.978 -9.003 12.362 1.00 86.12 92 ALA A N 1
ATOM 732 C CA . ALA A 1 92 ? -3.379 -10.290 12.742 1.00 86.12 92 ALA A CA 1
ATOM 733 C C . ALA A 1 92 ? -2.901 -10.366 14.211 1.00 86.12 92 ALA A C 1
ATOM 735 O O . ALA A 1 92 ? -2.752 -11.450 14.769 1.00 86.12 92 ALA A O 1
ATOM 736 N N . HIS A 1 93 ? -2.698 -9.221 14.864 1.00 87.56 93 HIS A N 1
ATOM 737 C CA . HIS A 1 93 ? -2.329 -9.126 16.279 1.00 87.56 93 HIS A CA 1
ATOM 738 C C . HIS A 1 93 ? -3.539 -9.132 17.232 1.00 87.56 93 HIS A C 1
ATOM 740 O O . HIS A 1 93 ? -3.357 -8.927 18.428 1.00 87.56 93 HIS A O 1
ATOM 746 N N . LEU A 1 94 ? -4.764 -9.352 16.733 1.00 90.62 94 LEU A N 1
ATOM 747 C CA . LEU A 1 94 ? -5.964 -9.392 17.569 1.00 90.62 94 LEU A CA 1
ATOM 748 C C . LEU A 1 94 ? -5.857 -10.514 18.618 1.00 90.62 94 LEU A C 1
ATOM 750 O O . LEU A 1 94 ? -5.602 -11.680 18.298 1.00 90.62 94 LEU A O 1
ATOM 754 N N . SER A 1 95 ? -6.056 -10.128 19.869 1.00 91.62 95 SER A N 1
ATOM 755 C CA . SER A 1 95 ? -6.032 -10.954 21.077 1.00 91.62 95 SER A CA 1
ATOM 756 C C . SER A 1 95 ? -6.993 -10.397 22.127 1.00 91.62 95 SER A C 1
ATOM 758 O O . SER A 1 95 ? -7.448 -9.249 22.022 1.00 91.62 95 SER A O 1
ATOM 760 N N . SER A 1 96 ? -7.246 -11.174 23.174 1.00 90.12 96 SER A N 1
ATOM 761 C CA . SER A 1 96 ? -7.962 -10.740 24.376 1.00 90.12 96 SER A CA 1
ATOM 762 C C . SER A 1 96 ? -7.399 -9.423 24.939 1.00 90.12 96 SER A C 1
ATOM 764 O O . SER A 1 96 ? -8.148 -8.474 25.186 1.00 90.12 96 SER A O 1
ATOM 766 N N . ALA A 1 97 ? -6.069 -9.304 25.016 1.00 88.62 97 ALA A N 1
ATOM 767 C CA . ALA A 1 97 ? -5.373 -8.101 25.468 1.00 88.62 97 ALA A CA 1
ATOM 768 C C . ALA A 1 97 ? -5.661 -6.886 24.573 1.00 88.62 97 ALA A C 1
ATOM 770 O O . ALA A 1 97 ? -5.938 -5.798 25.077 1.00 88.62 97 ALA A O 1
ATOM 771 N N . THR A 1 98 ? -5.665 -7.047 23.247 1.00 90.69 98 THR A N 1
ATOM 772 C CA . THR A 1 98 ? -6.013 -5.932 22.346 1.00 90.69 98 THR A CA 1
ATOM 773 C C . THR A 1 98 ? -7.490 -5.544 22.436 1.00 90.69 98 THR A C 1
ATOM 775 O O . THR A 1 98 ? -7.816 -4.359 22.394 1.00 90.69 98 THR A O 1
ATOM 778 N N . LEU A 1 99 ? -8.391 -6.515 22.621 1.00 91.56 99 LEU A N 1
ATOM 779 C CA . LEU A 1 99 ? -9.830 -6.278 22.757 1.00 91.56 99 LEU A CA 1
ATOM 780 C C . LEU A 1 99 ? -10.186 -5.621 24.099 1.00 91.56 99 LEU A C 1
ATOM 782 O O . LEU A 1 99 ? -11.131 -4.835 24.166 1.00 91.56 99 LEU A O 1
ATOM 786 N N . SER A 1 100 ? -9.362 -5.804 25.135 1.00 90.06 100 SER A N 1
ATOM 787 C CA . SER A 1 100 ? -9.429 -5.009 26.374 1.00 90.06 100 SER A CA 1
ATOM 788 C C . SER A 1 100 ? -9.163 -3.504 26.151 1.00 90.06 100 SER A C 1
ATOM 790 O O . SER A 1 100 ? -9.384 -2.680 27.044 1.00 90.06 100 SER A O 1
ATOM 792 N N . ARG A 1 101 ? -8.722 -3.126 24.944 1.00 89.25 101 ARG A N 1
ATOM 793 C CA . ARG A 1 101 ? -8.508 -1.755 24.459 1.00 89.25 101 ARG A CA 1
ATOM 794 C C . ARG A 1 101 ? -9.312 -1.464 23.183 1.00 89.25 101 ARG A C 1
ATOM 796 O O . ARG A 1 101 ? -8.889 -0.681 22.338 1.00 89.25 101 ARG A O 1
ATOM 803 N N . ALA A 1 102 ? -10.485 -2.083 23.033 1.00 91.38 102 ALA A N 1
ATOM 804 C CA . ALA A 1 102 ? -11.336 -1.942 21.847 1.00 91.38 102 ALA A CA 1
ATOM 805 C C . ALA A 1 102 ? -11.660 -0.480 21.469 1.00 91.38 102 ALA A C 1
ATOM 807 O O . ALA A 1 102 ? -11.737 -0.161 20.282 1.00 91.38 102 ALA A O 1
ATOM 808 N N . MET A 1 103 ? -11.811 0.417 22.449 1.00 90.25 103 MET A N 1
ATOM 809 C CA . MET A 1 103 ? -12.048 1.844 22.193 1.00 90.25 103 MET A CA 1
ATOM 810 C C . MET A 1 103 ? -10.868 2.509 21.469 1.00 90.25 103 MET A C 1
ATOM 812 O O . MET A 1 103 ? -11.074 3.144 20.432 1.00 90.25 103 MET A O 1
ATOM 816 N N . ASP A 1 104 ? -9.639 2.271 21.938 1.00 89.69 104 ASP A N 1
ATOM 817 C CA . ASP A 1 104 ? -8.409 2.751 21.295 1.00 89.69 104 ASP A CA 1
ATOM 818 C C . ASP A 1 104 ? -8.310 2.232 19.853 1.00 89.69 104 ASP A C 1
ATOM 820 O O . ASP A 1 104 ? -7.939 2.971 18.944 1.00 89.69 104 ASP A O 1
ATOM 824 N N . LEU A 1 105 ? -8.695 0.970 19.614 1.00 90.56 105 LEU A N 1
ATOM 825 C CA . LEU A 1 105 ? -8.680 0.378 18.273 1.00 90.56 105 LEU A CA 1
ATOM 826 C C . LEU A 1 105 ? -9.617 1.115 17.308 1.00 90.56 105 LEU A C 1
ATOM 828 O O . LEU A 1 105 ? -9.212 1.403 16.180 1.00 90.56 105 LEU A O 1
ATOM 832 N N . ILE A 1 106 ? -10.846 1.439 17.727 1.00 92.81 106 ILE A N 1
ATOM 833 C CA . ILE A 1 106 ? -11.784 2.203 16.889 1.00 92.81 106 ILE A CA 1
ATOM 834 C C . ILE A 1 106 ? -11.253 3.612 16.632 1.00 92.81 106 ILE A C 1
ATOM 836 O O . ILE A 1 106 ? -11.224 4.040 15.476 1.00 92.81 106 ILE A O 1
ATOM 840 N N . LEU A 1 107 ? -10.824 4.324 17.681 1.00 92.12 107 LEU A N 1
ATOM 841 C CA . LEU A 1 107 ? -10.299 5.688 17.560 1.00 92.12 107 LEU A CA 1
ATOM 842 C C . LEU A 1 107 ? -9.121 5.738 16.593 1.00 92.12 107 LEU A C 1
ATOM 844 O O . LEU A 1 107 ? -9.143 6.513 15.635 1.00 92.12 107 LEU A O 1
ATOM 848 N N . LYS A 1 108 ? -8.154 4.837 16.778 1.00 91.38 108 LYS A N 1
ATOM 849 C CA . LYS A 1 108 ? -7.007 4.684 15.890 1.00 91.38 108 LYS A CA 1
ATOM 850 C C . LYS A 1 108 ? -7.443 4.475 14.446 1.00 91.38 108 LYS A C 1
ATOM 852 O O . LYS A 1 108 ? -6.941 5.155 13.557 1.00 91.38 108 LYS A O 1
ATOM 857 N N . ARG A 1 109 ? -8.394 3.573 14.173 1.00 91.25 109 ARG A N 1
ATOM 858 C CA . ARG A 1 109 ? -8.853 3.311 12.795 1.00 91.25 109 ARG A CA 1
ATOM 859 C C . ARG A 1 109 ? -9.544 4.523 12.174 1.00 91.25 109 ARG A C 1
ATOM 861 O O . ARG A 1 109 ? -9.167 4.895 11.067 1.00 91.25 109 ARG A O 1
ATOM 868 N N . LEU A 1 110 ? -10.466 5.164 12.893 1.00 92.75 110 LEU A N 1
ATOM 869 C CA . LEU A 1 110 ? -11.194 6.346 12.418 1.00 92.75 110 LEU A CA 1
ATOM 870 C C . LEU A 1 110 ? -10.254 7.532 12.145 1.00 92.75 110 LEU A C 1
ATOM 872 O O . LEU A 1 110 ? -10.351 8.180 11.097 1.00 92.75 110 LEU A O 1
ATOM 876 N N . ILE A 1 111 ? -9.317 7.795 13.059 1.00 93.00 111 ILE A N 1
ATOM 877 C CA . ILE A 1 111 ? -8.374 8.915 12.963 1.00 93.00 111 ILE A CA 1
ATOM 878 C C . ILE A 1 111 ? -7.321 8.643 11.893 1.00 93.00 111 ILE A C 1
ATOM 880 O O . ILE A 1 111 ? -7.006 9.543 11.118 1.00 93.00 111 ILE A O 1
ATOM 884 N N . HIS A 1 112 ? -6.803 7.419 11.775 1.00 90.62 112 HIS A N 1
ATOM 885 C CA . HIS A 1 112 ? -5.752 7.073 10.810 1.00 90.62 112 HIS A CA 1
ATOM 886 C C . HIS A 1 112 ? -6.259 6.785 9.385 1.00 90.62 112 HIS A C 1
ATOM 888 O O . HIS A 1 112 ? -5.469 6.402 8.523 1.00 90.62 112 HIS A O 1
ATOM 894 N N . THR A 1 113 ? -7.536 7.047 9.083 1.00 88.38 113 THR A N 1
ATOM 895 C CA . THR A 1 113 ? -8.065 6.964 7.710 1.00 88.38 113 THR A CA 1
ATOM 896 C C . THR A 1 113 ? -7.316 7.880 6.730 1.00 88.38 113 THR A C 1
ATOM 898 O O . THR A 1 113 ? -6.859 8.978 7.073 1.00 88.38 113 THR A O 1
ATOM 901 N N . LEU A 1 114 ? -7.149 7.427 5.485 1.00 81.12 114 LEU A N 1
ATOM 902 C CA . LEU A 1 114 ? -6.428 8.149 4.434 1.00 81.12 114 LEU A CA 1
ATOM 903 C C . LEU A 1 114 ? -7.299 8.233 3.168 1.00 81.12 114 LEU A C 1
ATOM 905 O O . LEU A 1 114 ? -7.535 7.197 2.555 1.00 81.12 114 LEU A O 1
ATOM 909 N N . PRO A 1 115 ? -7.761 9.434 2.761 1.00 84.00 115 PRO A N 1
ATOM 910 C CA . PRO A 1 115 ? -7.628 10.719 3.456 1.00 84.00 115 PRO A CA 1
ATOM 911 C C . PRO A 1 115 ? -8.574 10.838 4.666 1.00 84.00 115 PRO A C 1
ATOM 913 O O . PRO A 1 115 ? -9.719 10.388 4.619 1.00 84.00 115 PRO A O 1
ATOM 916 N N . LEU A 1 116 ? -8.132 11.527 5.726 1.00 89.00 116 LEU A N 1
ATOM 917 C CA . LEU A 1 116 ? -9.025 11.953 6.808 1.00 89.00 116 LEU A CA 1
ATOM 918 C C . LEU A 1 116 ? -9.786 13.192 6.332 1.00 89.00 116 LEU A C 1
ATOM 920 O O . LEU A 1 116 ? -9.230 14.287 6.266 1.00 89.00 116 LEU A O 1
ATOM 924 N N . ARG A 1 117 ? -11.047 13.002 5.945 1.00 88.69 117 ARG A N 1
ATOM 925 C CA . ARG A 1 117 ? -11.905 14.084 5.445 1.00 88.69 117 ARG A CA 1
ATOM 926 C C . ARG A 1 117 ? -12.343 15.001 6.579 1.00 88.69 117 ARG A C 1
ATOM 928 O O . ARG A 1 117 ? -12.564 14.538 7.694 1.00 88.69 117 ARG A O 1
ATOM 935 N N . GLU A 1 118 ? -12.579 16.270 6.260 1.00 91.50 118 GLU A N 1
ATOM 936 C CA . GLU A 1 118 ? -13.081 17.252 7.227 1.00 91.50 118 GLU A CA 1
ATOM 937 C C . GLU A 1 118 ? -14.403 16.809 7.872 1.00 91.50 118 GLU A C 1
ATOM 939 O O . GLU A 1 118 ? -14.576 16.930 9.082 1.00 91.50 118 GLU A O 1
ATOM 944 N N . SER A 1 119 ? -15.318 16.229 7.088 1.00 91.06 119 SER A N 1
ATOM 945 C CA . SER A 1 119 ? -16.585 15.698 7.602 1.00 91.06 119 SER A CA 1
ATOM 946 C C . SER A 1 119 ? -16.380 14.572 8.616 1.00 91.06 119 SER A C 1
ATOM 948 O O . SER A 1 119 ? -17.020 14.578 9.664 1.00 91.06 119 SER A O 1
ATOM 950 N N . ASN A 1 120 ? -15.454 13.647 8.339 1.00 91.44 120 ASN A N 1
ATOM 951 C CA . ASN A 1 120 ? -15.107 12.564 9.257 1.00 91.44 120 ASN A CA 1
ATOM 952 C C . ASN A 1 120 ? -14.442 13.124 10.525 1.00 91.44 120 ASN A C 1
ATOM 954 O O . ASN A 1 120 ? -14.814 12.737 11.625 1.00 91.44 120 ASN A O 1
ATOM 958 N N . LEU A 1 121 ? -13.498 14.062 10.387 1.00 93.62 121 LEU A N 1
ATOM 959 C CA . LEU A 1 121 ? -12.835 14.718 11.519 1.00 93.62 121 LEU A CA 1
ATOM 960 C C . LEU A 1 121 ? -13.851 15.411 12.436 1.00 93.62 121 LEU A C 1
ATOM 962 O O . LEU A 1 121 ? -13.831 15.209 13.647 1.00 93.62 121 LEU A O 1
ATOM 966 N N . ARG A 1 122 ? -14.772 16.181 11.849 1.00 95.56 122 ARG A N 1
ATOM 967 C CA . ARG A 1 122 ? -15.858 16.850 12.571 1.00 95.56 122 ARG A CA 1
ATOM 968 C C . ARG A 1 122 ? -16.733 15.838 13.306 1.00 95.56 122 ARG A C 1
ATOM 970 O O . ARG A 1 122 ? -16.986 16.018 14.489 1.00 95.56 122 ARG A O 1
ATOM 977 N N . ALA A 1 123 ? -17.138 14.763 12.633 1.00 95.56 123 ALA A N 1
ATOM 978 C CA . ALA A 1 123 ? -17.946 13.706 13.231 1.00 95.56 123 ALA A CA 1
ATOM 979 C C . ALA A 1 123 ? -17.235 13.013 14.408 1.00 95.56 123 ALA A C 1
ATOM 981 O O . ALA A 1 123 ? -17.869 12.786 15.437 1.00 95.56 123 ALA A O 1
ATOM 982 N N . ILE A 1 124 ? -15.932 12.728 14.282 1.00 95.00 124 ILE A N 1
ATOM 983 C CA . ILE A 1 124 ? -15.112 12.132 15.348 1.00 95.00 124 ILE A CA 1
ATOM 984 C C . ILE A 1 124 ? -15.050 13.070 16.553 1.00 95.00 124 ILE A C 1
ATOM 986 O O . ILE A 1 124 ? -15.373 12.647 17.657 1.00 95.00 124 ILE A O 1
ATOM 990 N N . ILE A 1 125 ? -14.683 14.340 16.345 1.00 95.00 125 ILE A N 1
ATOM 991 C CA . ILE A 1 125 ? -14.574 15.327 17.429 1.00 95.00 125 ILE A CA 1
ATOM 992 C C . ILE A 1 125 ? -15.924 15.495 18.133 1.00 95.00 125 ILE A C 1
ATOM 994 O O . ILE A 1 125 ? -15.984 15.440 19.357 1.00 95.00 125 ILE A O 1
ATOM 998 N N . THR A 1 126 ? -17.015 15.644 17.376 1.00 96.19 126 THR A N 1
ATOM 999 C CA . THR A 1 126 ? -18.362 15.751 17.947 1.00 96.19 126 THR A CA 1
ATOM 1000 C C . THR A 1 126 ? -18.722 14.516 18.769 1.00 96.19 126 THR A C 1
ATOM 1002 O O . THR A 1 126 ? -19.153 14.665 19.906 1.00 96.19 126 THR A O 1
ATOM 1005 N N . ALA A 1 127 ? -18.510 13.308 18.240 1.00 96.06 127 ALA A N 1
ATOM 1006 C CA . ALA A 1 127 ? -18.827 12.076 18.957 1.00 96.06 127 ALA A CA 1
ATOM 1007 C C . ALA A 1 127 ? -18.003 11.917 20.241 1.00 96.06 127 ALA A C 1
ATOM 1009 O O . ALA A 1 127 ? -18.550 11.530 21.264 1.00 96.06 127 ALA A O 1
ATOM 1010 N N . VAL A 1 128 ? -16.706 12.228 20.196 1.00 93.81 128 VAL A N 1
ATOM 1011 C CA . VAL A 1 128 ? -15.804 12.159 21.353 1.00 93.81 128 VAL A CA 1
ATOM 1012 C C . VAL A 1 128 ? -16.259 13.103 22.467 1.00 93.81 128 VAL A C 1
ATOM 1014 O O . VAL A 1 128 ? -16.416 12.666 23.604 1.00 93.81 128 VAL A O 1
ATOM 1017 N N . ILE A 1 129 ? -16.544 14.365 22.125 1.00 91.94 129 ILE A N 1
ATOM 1018 C CA . ILE A 1 129 ? -17.045 15.358 23.082 1.00 91.94 129 ILE A CA 1
ATOM 1019 C C . ILE A 1 129 ? -18.383 14.892 23.662 1.00 91.94 129 ILE A C 1
ATOM 1021 O O . ILE A 1 129 ? -18.555 14.881 24.875 1.00 91.94 129 ILE A O 1
ATOM 1025 N N . GLU A 1 130 ? -19.328 14.484 22.814 1.00 92.19 130 GLU A N 1
ATOM 1026 C CA . GLU A 1 130 ? -20.646 14.026 23.264 1.00 92.19 130 GLU A CA 1
ATOM 1027 C C . GLU A 1 130 ? -20.549 12.818 24.206 1.00 92.19 130 GLU A C 1
ATOM 1029 O O . GLU A 1 130 ? -21.237 12.804 25.219 1.00 92.19 130 GLU A O 1
ATOM 1034 N N . MET A 1 131 ? -19.665 11.850 23.937 1.00 91.00 131 MET A N 1
ATOM 1035 C CA . MET A 1 131 ? -19.455 10.707 24.834 1.00 91.00 131 MET A CA 1
ATOM 1036 C C . MET A 1 131 ? -18.897 11.125 26.200 1.00 91.00 131 MET A C 1
ATOM 1038 O O . MET A 1 131 ? -19.373 10.632 27.220 1.00 91.00 131 MET A O 1
ATOM 1042 N N . ASP A 1 132 ? -17.926 12.045 26.236 1.00 88.38 132 ASP A N 1
ATOM 1043 C CA . ASP A 1 132 ? -17.398 12.575 27.499 1.00 88.38 132 ASP A CA 1
ATOM 1044 C C . ASP A 1 132 ? -18.466 13.363 28.276 1.00 88.38 132 ASP A C 1
ATOM 1046 O O . ASP A 1 132 ? -18.547 13.266 29.502 1.00 88.38 132 ASP A O 1
ATOM 1050 N N . PHE A 1 133 ? -19.316 14.128 27.584 1.00 86.44 133 PHE A N 1
ATOM 1051 C CA . PHE A 1 133 ? -20.423 14.853 28.212 1.00 86.44 133 PHE A CA 1
ATOM 1052 C C . PHE A 1 133 ? -21.509 13.912 28.742 1.00 86.44 133 PHE A C 1
ATOM 1054 O O . PHE A 1 133 ? -21.959 14.107 29.871 1.00 86.44 133 PHE A O 1
ATOM 1061 N N . ASP A 1 134 ? -21.902 12.890 27.977 1.00 85.56 134 ASP A N 1
ATOM 1062 C CA . ASP A 1 134 ? -22.868 11.868 28.400 1.00 85.56 134 ASP A CA 1
ATOM 1063 C C . ASP A 1 134 ? -22.382 11.127 29.660 1.00 85.56 134 ASP A C 1
ATOM 1065 O O . ASP A 1 134 ? -23.185 10.722 30.505 1.00 85.56 134 ASP A O 1
ATOM 1069 N N . GLU A 1 135 ? -21.066 10.958 29.811 1.00 79.25 135 GLU A N 1
ATOM 1070 C CA . GLU A 1 135 ? -20.448 10.392 31.010 1.00 79.25 135 GLU A CA 1
ATOM 1071 C C . GLU A 1 135 ? -20.462 11.380 32.185 1.00 79.25 135 GLU A C 1
ATOM 1073 O O . GLU A 1 135 ? -20.900 11.032 33.282 1.00 79.25 135 GLU A O 1
ATOM 1078 N N . LEU A 1 136 ? -20.038 12.628 31.965 1.00 81.19 136 LEU A N 1
ATOM 1079 C CA . LEU A 1 136 ? -19.970 13.649 33.014 1.00 81.19 136 LEU A CA 1
ATOM 1080 C C . LEU A 1 136 ? -21.348 14.048 33.553 1.00 81.19 136 LEU A C 1
ATOM 1082 O O . LEU A 1 136 ? -21.478 14.277 34.755 1.00 81.19 136 LEU A O 1
ATOM 1086 N N . GLN A 1 137 ? -22.382 14.066 32.708 1.00 76.75 137 GLN A N 1
ATOM 1087 C CA . GLN A 1 137 ? -23.768 14.325 33.122 1.00 76.75 137 GLN A CA 1
ATOM 1088 C C . GLN A 1 137 ? -24.299 13.296 34.124 1.00 76.75 137 GLN A C 1
ATOM 1090 O O . GLN A 1 137 ? -25.219 13.595 34.882 1.00 76.75 137 GLN A O 1
ATOM 1095 N N . ARG A 1 138 ? -23.729 12.086 34.163 1.00 70.38 138 ARG A N 1
ATOM 1096 C CA . ARG A 1 138 ? -24.108 11.061 35.148 1.00 70.38 138 ARG A CA 1
ATOM 1097 C C . ARG A 1 138 ? -23.491 11.303 36.526 1.00 70.38 138 ARG A C 1
ATOM 1099 O O . ARG A 1 138 ? -23.925 10.669 37.484 1.00 70.38 138 ARG A O 1
ATOM 1106 N N . ILE A 1 139 ? -22.482 12.171 36.618 1.00 69.75 139 ILE A N 1
ATOM 1107 C CA . ILE A 1 139 ? -21.641 12.350 37.809 1.00 69.75 139 ILE A CA 1
ATOM 1108 C C . ILE A 1 139 ? -21.854 13.731 38.443 1.00 69.75 139 ILE A C 1
ATOM 1110 O O . ILE A 1 139 ? -21.939 13.823 39.665 1.00 69.75 139 ILE A O 1
ATOM 1114 N N . ASP A 1 140 ? -21.940 14.797 37.641 1.00 63.41 140 ASP A N 1
ATOM 1115 C CA . ASP A 1 140 ? -21.976 16.182 38.129 1.00 63.41 140 ASP A CA 1
ATOM 1116 C C . ASP A 1 140 ? -22.879 17.070 37.253 1.00 63.41 140 ASP A C 1
ATOM 1118 O O . ASP A 1 140 ? -22.927 16.916 36.035 1.00 63.41 140 ASP A O 1
ATOM 1122 N N . ASN A 1 141 ? -23.560 18.043 37.863 1.00 67.50 141 ASN A N 1
ATOM 1123 C CA . ASN A 1 141 ? -24.398 19.029 37.176 1.00 67.50 141 ASN A CA 1
ATOM 1124 C C . ASN A 1 141 ? -23.575 20.127 36.467 1.00 67.50 141 ASN A C 1
ATOM 1126 O O . ASN A 1 141 ? -24.104 20.799 35.582 1.00 67.50 141 ASN A O 1
ATOM 1130 N N . ASN A 1 142 ? -22.296 20.327 36.824 1.00 77.44 142 ASN A N 1
ATOM 1131 C CA . ASN A 1 142 ? -21.409 21.311 36.180 1.00 77.44 142 ASN A CA 1
ATOM 1132 C C . ASN A 1 142 ? -20.424 20.667 35.179 1.00 77.44 142 ASN A C 1
ATOM 1134 O O . ASN A 1 142 ? -19.210 20.883 35.232 1.00 77.44 142 ASN A O 1
ATOM 1138 N N . CYS A 1 143 ? -20.951 19.866 34.248 1.00 79.00 143 CYS A N 1
ATOM 1139 C CA . CYS A 1 143 ? -20.155 19.031 33.339 1.00 79.00 143 CYS A CA 1
ATOM 1140 C C . CYS A 1 143 ? -19.145 19.827 32.500 1.00 79.00 143 CYS A C 1
ATOM 1142 O O . CYS A 1 143 ? -18.042 19.354 32.248 1.00 79.00 143 CYS A O 1
ATOM 1144 N N . LEU A 1 144 ? -19.505 21.041 32.065 1.00 83.62 144 LEU A N 1
ATOM 1145 C CA . LEU A 1 144 ? -18.683 21.828 31.142 1.00 83.62 144 LEU A CA 1
ATOM 1146 C C . LEU A 1 144 ? -17.395 22.338 31.800 1.00 83.62 144 LEU A C 1
ATOM 1148 O O . LEU A 1 144 ? -16.334 22.276 31.185 1.00 83.62 144 LEU A O 1
ATOM 1152 N N . HIS A 1 145 ? -17.466 22.796 33.053 1.00 83.56 145 HIS A N 1
ATOM 1153 C CA . HIS A 1 145 ? -16.275 23.229 33.786 1.00 83.56 145 HIS A CA 1
ATOM 1154 C C . HIS A 1 145 ? -15.323 22.052 34.036 1.00 83.56 145 HIS A C 1
ATOM 1156 O O . HIS A 1 145 ? -14.131 22.152 33.755 1.00 83.56 145 HIS A O 1
ATOM 1162 N N . VAL A 1 146 ? -15.859 20.920 34.506 1.00 83.12 146 VAL A N 1
ATOM 1163 C CA . VAL A 1 146 ? -15.080 19.697 34.771 1.00 83.12 146 VAL A CA 1
ATOM 1164 C C . VAL A 1 146 ? -14.423 19.173 33.492 1.00 83.12 146 VAL A C 1
ATOM 1166 O O . VAL A 1 146 ? -13.254 18.786 33.504 1.00 83.12 146 VAL A O 1
ATOM 1169 N N . TYR A 1 147 ? -15.150 19.204 32.374 1.00 84.31 147 TYR A N 1
ATOM 1170 C CA . TYR A 1 147 ? -14.632 18.805 31.071 1.00 84.31 147 TYR A CA 1
ATOM 1171 C C . TYR A 1 147 ? -13.458 19.685 30.615 1.00 84.31 147 TYR A C 1
ATOM 1173 O O . TYR A 1 147 ? -12.406 19.169 30.237 1.00 84.31 147 TYR A O 1
ATOM 1181 N N . LEU A 1 148 ? -13.599 21.014 30.696 1.00 84.81 148 LEU A N 1
ATOM 1182 C CA . LEU A 1 148 ? -12.534 21.949 30.316 1.00 84.81 148 LEU A CA 1
ATOM 1183 C C . LEU A 1 148 ? -11.298 21.827 31.214 1.00 84.81 148 LEU A C 1
ATOM 1185 O O . LEU A 1 148 ? -10.168 21.896 30.723 1.00 84.81 148 LEU A O 1
ATOM 1189 N N . GLU A 1 149 ? -11.489 21.617 32.516 1.00 83.12 149 GLU A N 1
ATOM 1190 C CA . GLU A 1 149 ? -10.381 21.393 33.445 1.00 83.12 149 GLU A CA 1
ATOM 1191 C C . GLU A 1 149 ? -9.617 20.104 33.100 1.00 83.12 149 GLU A C 1
ATOM 1193 O O . GLU A 1 149 ? -8.383 20.108 33.057 1.00 83.12 149 GLU A O 1
ATOM 1198 N N . ARG A 1 150 ? -10.341 19.021 32.777 1.00 82.00 150 ARG A N 1
ATOM 1199 C CA . ARG A 1 150 ? -9.758 17.745 32.333 1.00 82.00 150 ARG A CA 1
ATOM 1200 C C . ARG A 1 150 ? -8.939 17.923 31.054 1.00 82.00 150 ARG A C 1
ATOM 1202 O O . ARG A 1 150 ? -7.769 17.557 31.040 1.00 82.00 150 ARG A O 1
ATOM 1209 N N . LEU A 1 151 ? -9.503 18.571 30.032 1.00 81.56 151 LEU A N 1
ATOM 1210 C CA . LEU A 1 151 ? -8.793 18.853 28.779 1.00 81.56 151 LEU A CA 1
ATOM 1211 C C . LEU A 1 151 ? -7.509 19.663 28.994 1.00 81.56 151 LEU A C 1
ATOM 1213 O O . LEU A 1 151 ? -6.477 19.371 28.395 1.00 81.56 151 LEU A O 1
ATOM 1217 N N . THR A 1 152 ? -7.562 20.678 29.859 1.00 82.25 152 THR A N 1
ATOM 1218 C CA . THR A 1 152 ? -6.401 21.533 30.154 1.00 82.25 152 THR A CA 1
ATOM 1219 C C . THR A 1 152 ? -5.291 20.737 30.846 1.00 82.25 152 THR A C 1
ATOM 1221 O O . THR A 1 152 ? -4.107 20.916 30.552 1.00 82.25 152 THR A O 1
ATOM 1224 N N . ARG A 1 153 ? -5.669 19.822 31.744 1.00 79.12 153 ARG A N 1
ATOM 1225 C CA . ARG A 1 153 ? -4.743 18.911 32.422 1.00 79.12 153 ARG A CA 1
ATOM 1226 C C . ARG A 1 153 ? -4.092 17.939 31.439 1.00 79.12 153 ARG A C 1
ATOM 1228 O O . ARG A 1 153 ? -2.872 17.796 31.459 1.00 79.12 153 ARG A O 1
ATOM 1235 N N . ASP A 1 154 ? -4.883 17.330 30.562 1.00 73.31 154 ASP A N 1
ATOM 1236 C CA . ASP A 1 154 ? -4.402 16.354 29.580 1.00 73.31 154 ASP A CA 1
ATOM 1237 C C . ASP A 1 154 ? -3.441 16.999 28.563 1.00 73.31 154 ASP A C 1
ATOM 1239 O O . ASP A 1 154 ? -2.385 16.439 28.267 1.00 73.31 154 ASP A O 1
ATOM 1243 N N . ALA A 1 155 ? -3.728 18.228 28.117 1.00 70.56 155 ALA A N 1
ATOM 1244 C CA . ALA A 1 155 ? -2.826 18.996 27.254 1.00 70.56 155 ALA A CA 1
ATOM 1245 C C . ALA A 1 155 ? -1.461 19.289 27.917 1.00 70.56 155 ALA A C 1
ATOM 1247 O O . ALA A 1 155 ? -0.417 19.236 27.265 1.00 70.56 155 ALA A O 1
ATOM 1248 N N . SER A 1 156 ? -1.453 19.569 29.225 1.00 66.06 156 SER A N 1
ATOM 1249 C CA . SER A 1 156 ? -0.226 19.793 30.005 1.00 66.06 156 SER A CA 1
ATOM 1250 C C . SER A 1 156 ? 0.609 18.517 30.157 1.00 66.06 156 SER A C 1
ATOM 1252 O O . SER A 1 156 ? 1.827 18.542 29.970 1.00 66.06 156 SER A O 1
ATOM 1254 N N . ILE A 1 157 ? -0.032 17.378 30.435 1.00 64.19 157 ILE A N 1
ATOM 1255 C CA . ILE A 1 157 ? 0.649 16.084 30.586 1.00 64.19 157 ILE A CA 1
ATOM 1256 C C . ILE A 1 157 ? 1.295 15.640 29.264 1.00 64.19 157 ILE A C 1
ATOM 1258 O O . ILE A 1 157 ? 2.469 15.260 29.261 1.00 64.19 157 ILE A O 1
ATOM 1262 N N . ASN A 1 158 ? 0.583 15.755 28.139 1.00 56.00 158 ASN A N 1
ATOM 1263 C CA . ASN A 1 158 ? 1.090 15.319 26.832 1.00 56.00 158 ASN A CA 1
ATOM 1264 C C . ASN A 1 158 ? 2.297 16.137 26.351 1.00 56.00 158 ASN A C 1
ATOM 1266 O O . ASN A 1 158 ? 3.214 15.578 25.749 1.00 56.00 158 ASN A O 1
ATOM 1270 N N . SER A 1 159 ? 2.376 17.428 26.697 1.00 52.41 159 SER A N 1
ATOM 1271 C CA . SER A 1 159 ? 3.543 18.263 26.371 1.00 52.41 159 SER A CA 1
ATOM 1272 C C . SER A 1 159 ? 4.872 17.717 26.930 1.00 52.41 159 SER A C 1
ATOM 1274 O O . SER A 1 159 ? 5.926 17.913 26.321 1.00 52.41 159 SER A O 1
ATOM 1276 N N . ASN A 1 160 ? 4.826 16.950 28.029 1.00 44.09 160 ASN A N 1
ATOM 1277 C CA . ASN A 1 160 ? 6.003 16.370 28.682 1.00 44.09 160 ASN A CA 1
ATOM 1278 C C . ASN A 1 160 ? 6.390 14.976 28.145 1.00 44.09 160 ASN A C 1
ATOM 1280 O O . ASN A 1 160 ? 7.504 14.521 28.398 1.00 44.09 160 ASN A O 1
ATOM 1284 N N . LEU A 1 161 ? 5.518 14.310 27.375 1.00 43.06 161 LEU A N 1
ATOM 1285 C CA . LEU A 1 161 ? 5.743 12.971 26.801 1.00 43.06 161 LEU A CA 1
ATOM 1286 C C . LEU A 1 161 ? 6.253 12.997 25.346 1.00 43.06 161 LEU A C 1
ATOM 1288 O O . LEU A 1 161 ? 6.135 12.011 24.620 1.00 43.06 161 LEU A O 1
ATOM 1292 N N . SER A 1 162 ? 6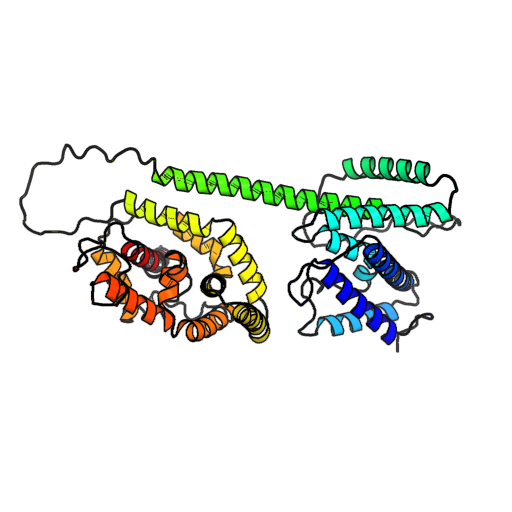.880 14.099 24.924 1.00 34.22 162 SER A N 1
ATOM 1293 C CA . SER A 1 162 ? 7.465 14.295 23.585 1.00 34.22 162 SER A CA 1
ATOM 1294 C C . SER A 1 162 ? 8.706 13.415 23.308 1.00 34.22 162 SER A C 1
ATOM 1296 O O . SER A 1 162 ? 9.765 13.913 22.922 1.00 34.22 162 SER A O 1
ATOM 1298 N N . ARG A 1 163 ? 8.616 12.094 23.500 1.00 33.22 163 ARG A N 1
ATOM 1299 C CA . ARG A 1 163 ? 9.610 11.124 23.024 1.00 33.22 163 ARG A CA 1
ATOM 1300 C C . ARG A 1 163 ? 8.917 9.824 22.595 1.00 33.22 163 ARG A C 1
ATOM 1302 O O . ARG A 1 163 ? 8.616 8.989 23.443 1.00 33.22 163 ARG A O 1
ATOM 1309 N N . PRO A 1 164 ? 8.663 9.620 21.293 1.00 38.34 164 PRO A N 1
ATOM 1310 C CA . PRO A 1 164 ? 8.050 8.392 20.824 1.00 38.34 164 PRO A CA 1
ATOM 1311 C C . PRO A 1 164 ? 9.124 7.318 20.628 1.00 38.34 164 PRO A C 1
ATOM 1313 O O . PRO A 1 164 ? 9.973 7.435 19.743 1.00 38.34 164 PRO A O 1
ATOM 1316 N N . ASN A 1 165 ? 9.055 6.247 21.421 1.00 28.05 165 ASN A N 1
ATOM 1317 C CA . ASN A 1 165 ? 9.636 4.964 21.037 1.00 28.05 165 ASN A CA 1
ATOM 1318 C C . ASN A 1 165 ? 8.800 4.416 19.876 1.00 28.05 165 ASN A C 1
ATOM 1320 O O . ASN A 1 165 ? 7.757 3.793 20.060 1.00 28.05 165 ASN A O 1
ATOM 1324 N N . PHE A 1 166 ? 9.249 4.699 18.658 1.00 31.12 166 PHE A N 1
ATOM 1325 C CA . PHE A 1 166 ? 8.864 3.921 17.495 1.00 31.12 166 PHE A CA 1
ATOM 1326 C C . PHE A 1 166 ? 9.528 2.557 17.623 1.00 31.12 166 PHE A C 1
ATOM 1328 O O . PHE A 1 166 ? 10.741 2.462 17.475 1.00 31.12 166 PHE A O 1
ATOM 1335 N N . LEU A 1 167 ? 8.735 1.539 17.935 1.00 30.39 167 LEU A N 1
ATOM 1336 C CA . LEU A 1 167 ? 8.707 0.221 17.304 1.00 30.39 167 LEU A CA 1
ATOM 1337 C C . LEU A 1 167 ? 7.780 -0.677 18.125 1.00 30.39 167 LEU A C 1
ATOM 1339 O O . LEU A 1 167 ? 7.659 -0.559 19.340 1.00 30.39 167 LEU A O 1
ATOM 1343 N N . LEU A 1 168 ? 7.078 -1.537 17.404 1.00 37.06 168 LEU A N 1
ATOM 1344 C CA . LEU A 1 168 ? 6.321 -2.653 17.933 1.00 37.06 168 LEU A CA 1
ATOM 1345 C C . LEU A 1 168 ? 7.323 -3.635 18.564 1.00 37.06 168 LEU A C 1
ATOM 1347 O O . LEU A 1 168 ? 7.832 -4.477 17.844 1.00 37.06 168 LEU A O 1
ATOM 1351 N N . ASP A 1 169 ? 7.661 -3.463 19.841 1.00 28.98 169 ASP A N 1
ATOM 1352 C CA . ASP A 1 169 ? 8.179 -4.516 20.723 1.00 28.98 169 ASP A CA 1
ATOM 1353 C C . ASP A 1 169 ? 8.125 -4.041 22.187 1.00 28.98 169 ASP A C 1
ATOM 1355 O O . ASP A 1 169 ? 8.459 -2.901 22.504 1.00 28.98 169 ASP A O 1
ATOM 1359 N N . ASP A 1 170 ? 7.642 -4.934 23.052 1.00 28.91 170 ASP A N 1
ATOM 1360 C CA . ASP A 1 170 ? 7.587 -4.861 24.517 1.00 28.91 170 ASP A CA 1
ATOM 1361 C C . ASP A 1 170 ? 6.903 -3.647 25.172 1.00 28.91 170 ASP A C 1
ATOM 1363 O O . ASP A 1 170 ? 7.519 -2.710 25.676 1.00 28.91 170 ASP A O 1
ATOM 1367 N N . LEU A 1 171 ? 5.579 -3.759 25.341 1.00 31.25 171 LEU A N 1
ATOM 1368 C CA . LEU A 1 171 ? 4.884 -3.141 26.475 1.00 31.25 171 LEU A CA 1
ATOM 1369 C C . LEU A 1 171 ? 4.861 -4.116 27.667 1.00 31.25 171 LEU A C 1
ATOM 1371 O O . LEU A 1 171 ? 3.795 -4.475 28.162 1.00 31.25 171 LEU A O 1
ATOM 1375 N N . THR A 1 172 ? 6.030 -4.537 28.155 1.00 29.45 172 THR A N 1
ATOM 1376 C CA . THR A 1 172 ? 6.176 -4.959 29.556 1.00 29.45 172 THR A CA 1
ATOM 1377 C C . THR A 1 172 ? 6.258 -3.696 30.410 1.00 29.45 172 THR A C 1
ATOM 1379 O O . THR A 1 172 ? 7.329 -3.233 30.790 1.00 29.45 172 THR A O 1
ATOM 1382 N N . PHE A 1 173 ? 5.102 -3.095 30.696 1.00 32.09 173 PHE A N 1
ATOM 1383 C CA . PHE A 1 173 ? 5.015 -2.051 31.712 1.00 32.09 173 PHE A CA 1
ATOM 1384 C C . PHE A 1 173 ? 4.735 -2.697 33.068 1.00 32.09 173 PHE A C 1
ATOM 1386 O O . PHE A 1 173 ? 3.681 -3.280 33.310 1.00 32.09 173 PHE A O 1
ATOM 1393 N N . SER A 1 174 ? 5.743 -2.613 33.930 1.00 24.88 174 SER A N 1
ATOM 1394 C CA . SER A 1 174 ? 5.743 -3.026 35.327 1.00 24.88 174 SER A CA 1
ATOM 1395 C C . SER A 1 174 ? 4.605 -2.380 36.124 1.00 24.88 174 SER A C 1
ATOM 1397 O O . SER A 1 174 ? 4.432 -1.161 36.108 1.00 24.88 174 SER A O 1
ATOM 1399 N N . SER A 1 175 ? 3.877 -3.236 36.842 1.00 23.38 175 SER A N 1
ATOM 1400 C CA . SER A 1 175 ? 2.853 -2.917 37.840 1.00 23.38 175 SER A CA 1
ATOM 1401 C C . SER A 1 175 ? 3.368 -1.948 38.915 1.00 23.38 175 SER A C 1
ATOM 1403 O O . SER A 1 175 ? 4.430 -2.211 39.486 1.00 23.38 175 SER A O 1
ATOM 1405 N N . PRO A 1 176 ? 2.632 -0.882 39.275 1.00 30.52 176 PRO A N 1
ATOM 1406 C CA . PRO A 1 176 ? 2.734 -0.306 40.600 1.00 30.52 176 PRO A CA 1
ATOM 1407 C C . PRO A 1 176 ? 1.777 -1.062 41.530 1.00 30.52 176 PRO A C 1
ATOM 1409 O O . PRO A 1 176 ? 0.568 -0.830 41.526 1.00 30.52 176 PRO A O 1
ATOM 1412 N N . GLU A 1 177 ? 2.328 -1.958 42.349 1.00 26.12 177 GLU A N 1
ATOM 1413 C CA . GLU A 1 177 ? 1.657 -2.412 43.566 1.00 26.12 177 GLU A CA 1
ATOM 1414 C C . GLU A 1 177 ? 1.403 -1.199 44.473 1.00 26.12 177 GLU A C 1
ATOM 1416 O O . GLU A 1 177 ? 2.327 -0.622 45.049 1.00 26.12 177 GLU A O 1
ATOM 1421 N N . ALA A 1 178 ? 0.137 -0.823 44.626 1.00 26.62 178 ALA A N 1
ATOM 1422 C CA . ALA A 1 178 ? -0.336 -0.040 45.757 1.00 26.62 178 ALA A CA 1
ATOM 1423 C C . ALA A 1 178 ? -1.702 -0.589 46.193 1.00 26.62 178 ALA A C 1
ATOM 1425 O O . ALA A 1 178 ? -2.616 -0.746 45.389 1.00 26.62 178 ALA A O 1
ATOM 1426 N N . ALA A 1 179 ? -1.792 -0.949 47.473 1.00 25.20 179 ALA A N 1
ATOM 1427 C CA . ALA A 1 179 ? -2.926 -1.620 48.101 1.00 25.20 179 ALA A CA 1
ATOM 1428 C C . ALA A 1 179 ? -4.243 -0.807 48.034 1.00 25.20 179 ALA A C 1
ATOM 1430 O O . ALA A 1 179 ? -4.205 0.426 48.022 1.00 25.20 179 ALA A O 1
ATOM 1431 N N . PRO A 1 180 ? -5.416 -1.475 48.059 1.00 31.83 180 PRO A N 1
ATOM 1432 C CA . PRO A 1 180 ? -6.695 -0.848 47.757 1.00 31.83 180 PRO A CA 1
ATOM 1433 C C . PRO A 1 180 ? -7.235 -0.085 48.971 1.00 31.83 180 PRO A C 1
ATOM 1435 O O . PRO A 1 180 ? -7.573 -0.672 50.000 1.00 31.83 180 PRO A O 1
ATOM 1438 N N . SER A 1 181 ? -7.380 1.234 48.844 1.00 25.31 181 SER A N 1
ATOM 1439 C CA . SER A 1 181 ? -8.234 2.011 49.746 1.00 25.31 181 SER A CA 1
ATOM 1440 C C . SER A 1 181 ? -9.636 2.045 49.135 1.00 25.31 181 SER A C 1
ATOM 1442 O O . SER A 1 181 ? -9.838 2.548 48.032 1.00 25.31 181 SER A O 1
ATOM 1444 N N . GLY A 1 182 ? -10.604 1.443 49.827 1.00 31.31 182 GLY A N 1
ATOM 1445 C CA . GLY A 1 182 ? -11.963 1.239 49.335 1.00 31.31 182 GLY A CA 1
ATOM 1446 C C . GLY A 1 182 ? -12.709 2.538 49.033 1.00 31.31 182 GLY A C 1
ATOM 1447 O O . GLY A 1 182 ? -13.384 3.075 49.905 1.00 31.31 182 GLY A O 1
ATOM 1448 N N . LYS A 1 183 ? -12.630 3.000 47.781 1.00 26.17 183 LYS A N 1
ATOM 1449 C CA . LYS A 1 183 ? -13.559 3.934 47.128 1.00 26.17 183 LYS A CA 1
ATOM 1450 C C . LYS A 1 183 ? -13.518 3.701 45.617 1.00 26.17 183 LYS A C 1
ATOM 1452 O O . LYS A 1 183 ? -12.702 4.315 44.958 1.00 26.17 183 LYS A O 1
ATOM 1457 N N . HIS A 1 184 ? -14.377 2.822 45.092 1.00 30.00 184 HIS A N 1
ATOM 1458 C CA . HIS A 1 184 ? -14.771 2.731 43.671 1.00 30.00 184 HIS A CA 1
ATOM 1459 C C . HIS A 1 184 ? -13.717 3.192 42.630 1.00 30.00 184 HIS A C 1
ATOM 1461 O O . HIS A 1 184 ? -13.994 3.996 41.745 1.00 30.00 184 HIS A O 1
ATOM 1467 N N . GLU A 1 185 ? -12.494 2.674 42.715 1.00 34.28 185 GLU A N 1
ATOM 1468 C CA . GLU A 1 185 ? -11.479 2.855 41.683 1.00 34.28 185 GLU A CA 1
ATOM 1469 C C . GLU A 1 185 ? -11.791 1.849 40.587 1.00 34.28 185 GLU A C 1
ATOM 1471 O O . GLU A 1 185 ? -11.550 0.662 40.779 1.00 34.28 185 GLU A O 1
ATOM 1476 N N . ASN A 1 186 ? -12.421 2.296 39.496 1.00 38.34 186 ASN A N 1
ATOM 1477 C CA . ASN A 1 186 ? -12.351 1.668 38.173 1.00 38.34 186 ASN A CA 1
ATOM 1478 C C . ASN A 1 186 ? -13.263 2.383 37.170 1.00 38.34 186 ASN A C 1
ATOM 1480 O O . ASN A 1 186 ? -14.364 1.903 36.918 1.00 38.34 186 ASN A O 1
ATOM 1484 N N . TRP A 1 187 ? -12.788 3.458 36.535 1.00 39.34 187 TRP A N 1
ATOM 1485 C CA . TRP A 1 187 ? -13.109 3.719 35.126 1.00 39.34 187 TRP A CA 1
ATOM 1486 C C . TRP A 1 187 ? -12.224 4.825 34.527 1.00 39.34 187 TRP A C 1
ATOM 1488 O O . TRP A 1 187 ? -12.067 5.880 35.124 1.00 39.34 187 TRP A O 1
ATOM 1498 N N . ILE A 1 188 ? -11.630 4.497 33.372 1.00 45.12 188 ILE A N 1
ATOM 1499 C CA . ILE A 1 188 ? -10.863 5.318 32.417 1.00 45.12 188 ILE A CA 1
ATOM 1500 C C . ILE A 1 188 ? -9.981 6.425 33.037 1.00 45.12 188 ILE A C 1
ATOM 1502 O O . ILE A 1 188 ? -10.421 7.551 33.245 1.00 45.12 188 ILE A O 1
ATOM 1506 N N . ASP A 1 189 ? -8.688 6.145 33.216 1.00 49.03 189 ASP A N 1
ATOM 1507 C CA . ASP A 1 189 ? -7.653 7.152 33.518 1.00 49.03 189 ASP A CA 1
ATOM 1508 C C . ASP A 1 189 ? -7.352 8.066 32.298 1.00 49.03 189 ASP A C 1
ATOM 1510 O O . ASP A 1 189 ? -6.220 8.207 31.850 1.00 49.03 189 ASP A O 1
ATOM 1514 N N . GLY A 1 190 ? -8.395 8.664 31.712 1.00 58.75 190 GLY A N 1
ATOM 1515 C CA . GLY A 1 190 ? -8.337 9.563 30.558 1.00 58.75 190 GLY A CA 1
ATOM 1516 C C . GLY A 1 190 ? -9.518 9.368 29.610 1.00 58.75 190 GLY A C 1
ATOM 1517 O O . GLY A 1 190 ? -9.475 8.452 28.802 1.00 58.75 190 GLY A O 1
ATOM 1518 N N . GLY A 1 191 ? -10.565 10.199 29.712 1.00 75.00 191 GLY A N 1
ATOM 1519 C CA . GLY A 1 191 ? -11.802 10.108 28.906 1.00 75.00 191 GLY A CA 1
ATOM 1520 C C . GLY A 1 191 ? -11.593 10.062 27.381 1.00 75.00 191 GLY A C 1
ATOM 1521 O O . GLY A 1 191 ? -10.467 10.161 26.891 1.00 75.00 191 GLY A O 1
ATOM 1522 N N . PHE A 1 192 ? -12.675 9.950 26.603 1.00 85.44 192 PHE A N 1
ATOM 1523 C CA . PHE A 1 192 ? -12.623 9.790 25.138 1.00 85.44 192 PHE A CA 1
ATOM 1524 C C . PHE A 1 192 ? -11.745 10.848 24.467 1.00 85.44 192 PHE A C 1
ATOM 1526 O O . PHE A 1 192 ? -10.998 10.539 23.535 1.00 85.44 192 PHE A O 1
ATOM 1533 N N . SER A 1 193 ? -11.788 12.083 24.966 1.00 87.94 193 SER A N 1
ATOM 1534 C CA . SER A 1 193 ? -10.966 13.184 24.470 1.00 87.94 193 SER A CA 1
ATOM 1535 C C . SER A 1 193 ? -9.475 12.958 24.648 1.00 87.94 193 SER A C 1
ATOM 1537 O O . SER A 1 193 ? -8.718 13.273 23.735 1.00 87.94 193 SER A O 1
ATOM 1539 N N . ARG A 1 194 ? -9.029 12.373 25.765 1.00 85.44 194 ARG A N 1
ATOM 1540 C CA . ARG A 1 194 ? -7.605 12.079 25.978 1.00 85.44 194 ARG A CA 1
ATOM 1541 C C . ARG A 1 194 ? -7.112 11.023 24.994 1.00 85.44 194 ARG A C 1
ATOM 1543 O O . ARG A 1 194 ? -6.084 11.232 24.352 1.00 85.44 194 ARG A O 1
ATOM 1550 N N . CYS A 1 195 ? -7.870 9.940 24.818 1.00 85.50 195 CYS A N 1
ATOM 1551 C CA . CYS A 1 195 ? -7.554 8.909 23.827 1.00 85.50 195 CYS A CA 1
ATOM 1552 C C . CYS A 1 195 ? -7.530 9.488 22.402 1.00 85.50 195 CYS A C 1
ATOM 1554 O O . CYS A 1 195 ? -6.604 9.228 21.637 1.00 85.50 195 CYS A O 1
ATOM 1556 N N . ALA A 1 196 ? -8.513 10.321 22.047 1.00 90.12 196 ALA A N 1
ATOM 1557 C CA . ALA A 1 196 ? -8.565 10.955 20.734 1.00 90.12 196 ALA A CA 1
ATOM 1558 C C . ALA A 1 196 ? -7.389 11.919 20.505 1.00 90.12 196 ALA A C 1
ATOM 1560 O O . ALA A 1 196 ? -6.798 11.899 19.427 1.00 90.12 196 ALA A O 1
ATOM 1561 N N . LEU A 1 197 ? -7.022 12.733 21.503 1.00 88.56 197 LEU A N 1
ATOM 1562 C CA . LEU A 1 197 ? -5.875 13.645 21.434 1.00 88.56 197 LEU A CA 1
ATOM 1563 C C . LEU A 1 197 ? -4.571 12.887 21.170 1.00 88.56 197 LEU A C 1
ATOM 1565 O O . LEU A 1 197 ? -3.829 13.262 20.265 1.00 88.56 197 LEU A O 1
ATOM 1569 N N . GLN A 1 198 ? -4.334 11.783 21.880 1.00 87.44 198 GLN A N 1
ATOM 1570 C CA . GLN A 1 198 ? -3.145 10.951 21.684 1.00 87.44 198 GLN A CA 1
ATOM 1571 C C . GLN A 1 198 ? -3.062 10.370 20.259 1.00 87.44 198 GLN A C 1
ATOM 1573 O O . GLN A 1 198 ? -1.997 10.362 19.634 1.00 87.44 198 GLN A O 1
ATOM 1578 N N . GLU A 1 199 ? -4.183 9.903 19.708 1.00 90.75 199 GLU A N 1
ATOM 1579 C CA . GLU A 1 199 ? -4.231 9.385 18.334 1.00 90.75 199 GLU A CA 1
ATOM 1580 C C . GLU A 1 199 ? -4.088 10.512 17.290 1.00 90.75 199 GLU A C 1
ATOM 1582 O O . GLU A 1 199 ? -3.424 10.333 16.266 1.00 90.75 199 GLU A O 1
ATOM 1587 N N . PHE A 1 200 ? -4.627 11.711 17.549 1.00 91.12 200 PHE A N 1
ATOM 1588 C CA . PHE A 1 200 ? -4.399 12.881 16.691 1.00 91.12 200 PHE A CA 1
ATOM 1589 C C . PHE A 1 200 ? -2.935 13.322 16.683 1.00 91.12 200 PHE A C 1
ATOM 1591 O O . PHE A 1 200 ? -2.400 13.600 15.609 1.00 91.12 200 PHE A O 1
ATOM 1598 N N . GLU A 1 201 ? -2.272 13.347 17.839 1.00 88.56 201 GLU A N 1
ATOM 1599 C CA . GLU A 1 201 ? -0.837 13.626 17.949 1.00 88.56 201 GLU A CA 1
ATOM 1600 C C . GLU A 1 201 ? -0.021 12.583 17.174 1.00 88.56 201 GLU A C 1
ATOM 1602 O O . GLU A 1 201 ? 0.819 12.933 16.341 1.00 88.56 201 GLU A O 1
ATOM 1607 N N . THR A 1 202 ? -0.333 11.296 17.359 1.00 90.12 202 THR A N 1
ATOM 1608 C CA . THR A 1 202 ? 0.318 10.188 16.642 1.00 90.12 202 THR A CA 1
ATOM 1609 C C . THR A 1 202 ? 0.168 10.338 15.126 1.00 90.12 202 THR A C 1
ATOM 1611 O O . THR A 1 202 ? 1.146 10.226 14.377 1.00 90.12 202 THR A O 1
ATOM 1614 N N . ARG A 1 203 ? -1.042 10.657 14.647 1.00 90.81 203 ARG A N 1
ATOM 1615 C CA . ARG A 1 203 ? -1.285 10.957 13.232 1.00 90.81 203 ARG A CA 1
ATOM 1616 C C . ARG A 1 203 ? -0.494 12.179 12.773 1.00 90.81 203 ARG A C 1
ATOM 1618 O O . ARG A 1 203 ? 0.107 12.129 11.700 1.00 90.81 203 ARG A O 1
ATOM 1625 N N . GLN A 1 204 ? -0.492 13.264 13.542 1.00 90.94 204 GLN A N 1
ATOM 1626 C CA . GLN A 1 204 ? 0.192 14.504 13.179 1.00 90.94 204 GLN A CA 1
ATOM 1627 C C . GLN A 1 204 ? 1.700 14.291 13.037 1.00 90.94 204 GLN A C 1
ATOM 1629 O O . GLN A 1 204 ? 2.294 14.781 12.072 1.00 90.94 204 GLN A O 1
ATOM 1634 N N . HIS A 1 205 ? 2.314 13.516 13.933 1.00 89.62 205 HIS A N 1
ATOM 1635 C CA . HIS A 1 205 ? 3.713 13.117 13.812 1.00 89.62 205 HIS A CA 1
ATOM 1636 C C . HIS A 1 205 ? 3.962 12.341 12.516 1.00 89.62 205 HIS A C 1
ATOM 1638 O O . HIS A 1 205 ? 4.834 12.730 11.741 1.00 89.62 205 HIS A O 1
ATOM 1644 N N . ALA A 1 206 ? 3.154 11.316 12.222 1.00 89.56 206 ALA A N 1
ATOM 1645 C CA . ALA A 1 206 ? 3.291 10.537 10.991 1.00 89.56 206 ALA A CA 1
ATOM 1646 C C . ALA A 1 206 ? 3.138 11.401 9.723 1.00 89.56 206 ALA A C 1
ATOM 1648 O O . ALA A 1 206 ? 3.944 11.298 8.797 1.00 89.56 206 ALA A O 1
ATOM 1649 N N . VAL A 1 207 ? 2.143 12.295 9.687 1.00 89.38 207 VAL A N 1
ATOM 1650 C CA . VAL A 1 207 ? 1.918 13.229 8.570 1.00 89.38 207 VAL A CA 1
ATOM 1651 C C . VAL A 1 207 ? 3.091 14.197 8.414 1.00 89.38 207 VAL A C 1
ATOM 1653 O O . VAL A 1 207 ? 3.540 14.434 7.292 1.00 89.38 207 VAL A O 1
ATOM 1656 N N . SER A 1 208 ? 3.630 14.712 9.520 1.00 89.38 208 SER A N 1
ATOM 1657 C CA . SER A 1 208 ? 4.784 15.619 9.509 1.00 89.38 208 SER A CA 1
ATOM 1658 C C . SER A 1 208 ? 6.039 14.920 8.982 1.00 89.38 208 SER A C 1
ATOM 1660 O O . SER A 1 208 ? 6.737 15.475 8.134 1.00 89.38 208 SER A O 1
ATOM 1662 N N . SER A 1 209 ? 6.294 13.676 9.403 1.00 89.88 209 SER A N 1
ATOM 1663 C CA . SER A 1 209 ? 7.398 12.860 8.885 1.00 89.88 209 SER A CA 1
ATOM 1664 C C . SER A 1 209 ? 7.258 12.594 7.387 1.00 89.88 209 SER A C 1
ATOM 1666 O O . SER A 1 209 ? 8.214 12.790 6.638 1.00 89.88 209 SER A O 1
ATOM 1668 N N . ILE A 1 210 ? 6.061 12.213 6.924 1.00 88.25 210 ILE A N 1
ATOM 1669 C CA . ILE A 1 210 ? 5.790 12.008 5.493 1.00 88.25 210 ILE A CA 1
ATOM 1670 C C . ILE A 1 210 ? 6.013 13.307 4.713 1.00 88.25 210 ILE A C 1
ATOM 1672 O O . ILE A 1 210 ? 6.622 13.276 3.646 1.00 88.25 210 ILE A O 1
ATOM 1676 N N . SER A 1 211 ? 5.563 14.447 5.244 1.00 89.62 211 SER A N 1
ATOM 1677 C CA . SER A 1 211 ? 5.779 15.754 4.621 1.00 89.62 211 SER A CA 1
ATOM 1678 C C . SER A 1 211 ? 7.265 16.105 4.529 1.00 89.62 211 SER A C 1
ATOM 1680 O O . SER A 1 211 ? 7.697 16.612 3.500 1.00 89.62 211 SER A O 1
ATOM 1682 N N . ALA A 1 212 ? 8.061 15.825 5.565 1.00 92.75 212 ALA A N 1
ATOM 1683 C CA . ALA A 1 212 ? 9.501 16.076 5.550 1.00 92.75 212 ALA A CA 1
ATOM 1684 C C . ALA A 1 212 ? 10.220 15.218 4.495 1.00 92.75 212 ALA A C 1
ATOM 1686 O O . ALA A 1 212 ? 11.026 15.740 3.722 1.00 92.75 212 ALA A O 1
ATOM 1687 N N . VAL A 1 213 ? 9.879 13.926 4.408 1.00 90.06 213 VAL A N 1
ATOM 1688 C CA . VAL A 1 213 ? 10.402 13.016 3.372 1.00 90.06 213 VAL A CA 1
ATOM 1689 C C . VAL A 1 213 ? 10.008 13.496 1.975 1.00 90.06 213 VAL A C 1
ATOM 1691 O O . VAL A 1 213 ? 10.845 13.535 1.079 1.00 90.06 213 VAL A O 1
ATOM 1694 N N . GLN A 1 214 ? 8.756 13.913 1.792 1.00 89.50 214 GLN A N 1
ATOM 1695 C CA . GLN A 1 214 ? 8.254 14.460 0.532 1.00 89.50 214 GLN A CA 1
ATOM 1696 C C . GLN A 1 214 ? 9.007 15.727 0.101 1.00 89.50 214 GLN A C 1
ATOM 1698 O O . GLN A 1 214 ? 9.387 15.842 -1.062 1.00 89.50 214 GLN A O 1
ATOM 1703 N N . THR A 1 215 ? 9.287 16.642 1.030 1.00 91.69 215 THR A N 1
ATOM 1704 C CA . THR A 1 215 ? 10.115 17.825 0.757 1.00 91.69 215 THR A CA 1
ATOM 1705 C C . THR A 1 215 ? 11.543 17.437 0.369 1.00 91.69 215 THR A C 1
ATOM 1707 O O . THR A 1 215 ? 12.089 17.983 -0.588 1.00 91.69 215 THR A O 1
ATOM 1710 N N . GLY A 1 216 ? 12.152 16.474 1.071 1.00 89.88 216 GLY A N 1
ATOM 1711 C CA . GLY A 1 216 ? 13.480 15.958 0.723 1.00 89.88 216 GLY A CA 1
ATOM 1712 C C . GLY A 1 216 ? 13.524 15.345 -0.680 1.00 89.88 216 GLY A C 1
ATOM 1713 O O . GLY A 1 216 ? 14.455 15.602 -1.442 1.00 89.88 216 GLY A O 1
ATOM 1714 N N . LEU A 1 217 ? 12.481 14.598 -1.046 1.00 89.38 217 LEU A N 1
ATOM 1715 C CA . LEU A 1 217 ? 12.326 14.007 -2.372 1.00 89.38 217 LEU A CA 1
ATOM 1716 C C . LEU A 1 217 ? 12.203 15.074 -3.467 1.00 89.38 217 LEU A C 1
ATOM 1718 O O . LEU A 1 217 ? 12.858 14.952 -4.497 1.00 89.38 217 LEU A O 1
ATOM 1722 N N . ASP A 1 218 ? 11.442 16.148 -3.240 1.00 88.75 218 ASP A N 1
ATOM 1723 C CA . ASP A 1 218 ? 11.330 17.253 -4.204 1.00 88.75 218 ASP A CA 1
ATOM 1724 C C . ASP A 1 218 ? 12.672 17.955 -4.433 1.00 88.75 218 ASP A C 1
ATOM 1726 O O . ASP A 1 218 ? 13.008 18.310 -5.563 1.00 88.75 218 ASP A O 1
ATOM 1730 N N . ILE A 1 219 ? 13.458 18.149 -3.368 1.00 89.81 219 ILE A N 1
ATOM 1731 C CA . ILE A 1 219 ? 14.806 18.727 -3.459 1.00 89.81 219 ILE A CA 1
ATOM 1732 C C . ILE A 1 219 ? 15.710 17.820 -4.299 1.00 89.81 219 ILE A C 1
ATOM 1734 O O . ILE A 1 219 ? 16.434 18.299 -5.177 1.00 89.81 219 ILE A O 1
ATOM 1738 N N . LEU A 1 220 ? 15.652 16.509 -4.065 1.00 86.06 220 LEU A N 1
ATOM 1739 C CA . LEU A 1 220 ? 16.435 15.528 -4.807 1.00 86.06 220 LEU A CA 1
ATOM 1740 C C . LEU A 1 220 ? 16.017 15.477 -6.285 1.00 86.06 220 LEU A C 1
ATOM 1742 O O . LEU A 1 220 ? 16.876 15.565 -7.161 1.00 86.06 220 LEU A O 1
ATOM 1746 N N . LEU A 1 221 ? 14.714 15.449 -6.579 1.00 85.88 221 LEU A N 1
ATOM 1747 C CA . LEU A 1 221 ? 14.177 15.517 -7.943 1.00 85.88 221 LEU A CA 1
ATOM 1748 C C . LEU A 1 221 ? 14.580 16.810 -8.654 1.00 85.88 221 LEU A C 1
ATOM 1750 O O . LEU A 1 221 ? 14.990 16.772 -9.812 1.00 85.88 221 LEU A O 1
ATOM 1754 N N . LYS A 1 222 ? 14.533 17.953 -7.961 1.00 86.19 222 LYS A N 1
ATOM 1755 C CA . LYS A 1 222 ? 15.002 19.234 -8.500 1.00 86.19 222 LYS A CA 1
ATOM 1756 C C . LYS A 1 222 ? 16.497 19.202 -8.805 1.00 86.19 222 LYS A C 1
ATOM 1758 O O . LYS A 1 222 ? 16.910 19.766 -9.810 1.00 86.19 222 LYS A O 1
ATOM 1763 N N . THR A 1 223 ? 17.297 18.530 -7.982 1.00 84.25 223 THR A N 1
ATOM 1764 C CA . THR A 1 223 ? 18.748 18.389 -8.186 1.00 84.25 223 THR A CA 1
ATOM 1765 C C . THR A 1 223 ? 19.053 17.505 -9.398 1.00 84.25 223 THR A C 1
ATOM 1767 O O . THR A 1 223 ? 19.849 17.884 -10.256 1.00 84.25 223 THR A O 1
ATOM 1770 N N . ILE A 1 224 ? 18.357 16.370 -9.525 1.00 80.12 224 ILE A N 1
ATOM 1771 C CA . ILE A 1 224 ? 18.410 15.492 -10.705 1.00 80.12 224 ILE A CA 1
ATOM 1772 C C . ILE A 1 224 ? 17.980 16.261 -11.961 1.00 80.12 224 ILE A C 1
ATOM 1774 O O . ILE A 1 224 ? 18.656 16.203 -12.989 1.00 80.12 224 ILE A O 1
ATOM 1778 N N . GLY A 1 225 ? 16.922 17.066 -11.855 1.00 73.12 225 GLY A N 1
ATOM 1779 C CA . GLY A 1 225 ? 16.463 17.948 -12.921 1.00 73.12 225 GLY A CA 1
ATOM 1780 C C . GLY A 1 225 ? 17.466 19.051 -13.278 1.00 73.12 225 GLY A C 1
ATOM 1781 O O . GLY A 1 225 ? 17.668 19.343 -14.444 1.00 73.12 225 GLY A O 1
ATOM 1782 N N . GLN A 1 226 ? 18.153 19.650 -12.305 1.00 67.94 226 GLN A N 1
ATOM 1783 C CA . GLN A 1 226 ? 19.163 20.688 -12.550 1.00 67.94 226 GLN A CA 1
ATOM 1784 C C . GLN A 1 226 ? 20.458 20.133 -13.149 1.00 67.94 226 GLN A C 1
ATOM 1786 O O . GLN A 1 226 ? 21.116 20.843 -13.909 1.00 67.94 226 GLN A O 1
ATOM 1791 N N . SER A 1 227 ? 20.794 18.865 -12.884 1.00 59.31 227 SER A N 1
ATOM 1792 C CA . SER A 1 227 ? 21.884 18.172 -13.587 1.00 59.31 227 SER A CA 1
ATOM 1793 C C . SER A 1 227 ? 21.630 18.030 -15.096 1.00 59.31 227 SER A C 1
ATOM 1795 O O . SER A 1 227 ? 22.582 17.891 -15.852 1.00 59.31 227 SER A O 1
ATOM 1797 N N . LEU A 1 228 ? 20.370 18.153 -15.550 1.00 53.06 228 LEU A N 1
ATOM 1798 C CA . LEU A 1 228 ? 20.019 18.241 -16.977 1.00 53.06 228 LEU A CA 1
ATOM 1799 C C . LEU A 1 228 ? 20.427 19.584 -17.605 1.00 53.06 228 LEU A C 1
ATOM 1801 O O . LEU A 1 228 ? 20.567 19.661 -18.820 1.00 53.06 228 LEU A O 1
ATOM 1805 N N . CYS A 1 229 ? 20.573 20.642 -16.798 1.00 45.44 229 CYS A N 1
ATOM 1806 C CA . CYS A 1 229 ? 20.777 22.015 -17.273 1.00 45.44 229 CYS A CA 1
ATOM 1807 C C . CYS A 1 229 ? 22.195 22.551 -17.019 1.00 45.44 229 CYS A C 1
ATOM 1809 O O . CYS A 1 229 ? 22.603 23.500 -17.682 1.00 45.44 229 CYS A O 1
ATOM 1811 N N . ASN A 1 230 ? 22.933 21.972 -16.065 1.00 43.34 230 ASN A N 1
ATOM 1812 C CA . ASN A 1 230 ? 24.220 22.486 -15.594 1.00 43.34 230 ASN A CA 1
ATOM 1813 C C . ASN A 1 230 ? 25.323 21.417 -15.667 1.00 43.34 230 ASN A C 1
ATOM 1815 O O . ASN A 1 230 ? 25.871 21.022 -14.640 1.00 43.34 230 ASN A O 1
ATOM 1819 N N . GLU A 1 231 ? 25.697 20.983 -16.868 1.00 41.34 231 GLU A N 1
ATOM 1820 C CA . GLU A 1 231 ? 27.107 20.661 -17.101 1.00 41.34 231 GLU A CA 1
ATOM 1821 C C . GLU A 1 231 ? 27.755 21.904 -17.729 1.00 41.34 231 GLU A C 1
ATOM 1823 O O . GLU A 1 231 ? 27.301 22.361 -18.783 1.00 41.34 231 GLU A O 1
ATOM 1828 N N . PRO A 1 232 ? 28.774 22.512 -17.085 1.00 39.66 232 PRO A N 1
ATOM 1829 C CA . PRO A 1 232 ? 29.611 23.497 -17.747 1.00 39.66 232 PRO A CA 1
ATOM 1830 C C . PRO A 1 232 ? 30.154 22.846 -19.007 1.00 39.66 232 PRO A C 1
ATOM 1832 O O . PRO A 1 232 ? 30.603 21.700 -18.958 1.00 39.66 232 PRO A O 1
ATOM 1835 N N . GLY A 1 233 ? 30.062 23.582 -20.112 1.00 37.50 233 GLY A N 1
ATOM 1836 C CA . GLY A 1 233 ? 30.398 23.108 -21.438 1.00 37.50 233 GLY A CA 1
ATOM 1837 C C . GLY A 1 233 ? 31.622 22.203 -21.456 1.00 37.50 233 GLY A C 1
ATOM 1838 O O . GLY A 1 233 ? 32.640 22.472 -20.814 1.00 37.50 233 GLY A O 1
ATOM 1839 N N . SER A 1 234 ? 31.503 21.150 -22.259 1.00 33.28 234 SER A N 1
ATOM 1840 C CA . SER A 1 234 ? 32.564 20.736 -23.167 1.00 33.28 234 SER A CA 1
ATOM 1841 C C . SER A 1 234 ? 33.705 21.754 -23.182 1.00 33.28 234 SER A C 1
ATOM 1843 O O . SER A 1 234 ? 33.519 22.885 -23.650 1.00 33.28 234 SER A O 1
ATOM 1845 N N . ILE A 1 235 ? 34.868 21.351 -22.666 1.00 33.00 235 ILE A N 1
ATOM 1846 C CA . ILE A 1 235 ? 36.145 21.983 -23.005 1.00 33.00 235 ILE A CA 1
ATOM 1847 C C . ILE A 1 235 ? 36.053 22.337 -24.494 1.00 33.00 235 ILE A C 1
ATOM 1849 O O . ILE A 1 235 ? 35.696 21.447 -25.277 1.00 33.00 235 ILE A O 1
ATOM 1853 N N . PRO A 1 236 ? 36.251 23.608 -24.888 1.00 35.00 236 PRO A N 1
ATOM 1854 C CA . PRO A 1 236 ? 36.013 24.013 -26.258 1.00 35.00 236 PRO A CA 1
ATOM 1855 C C . PRO A 1 236 ? 36.849 23.112 -27.160 1.00 35.00 236 PRO A C 1
ATOM 1857 O O . PRO A 1 236 ? 38.072 23.042 -27.032 1.00 35.00 236 PRO A O 1
ATOM 1860 N N . TYR A 1 237 ? 36.160 22.378 -28.035 1.00 37.91 237 TYR A N 1
ATOM 1861 C CA . TYR A 1 237 ? 36.748 21.671 -29.162 1.00 37.91 237 TYR A CA 1
ATOM 1862 C C . TYR A 1 237 ? 37.432 22.717 -30.040 1.00 37.91 237 TYR A C 1
ATOM 1864 O O . TYR A 1 237 ? 36.844 23.300 -30.945 1.00 37.91 237 TYR A O 1
ATOM 1872 N N . GLY A 1 238 ? 38.675 23.007 -29.696 1.00 33.34 238 GLY A N 1
ATOM 1873 C CA . GLY A 1 238 ? 39.455 24.070 -30.293 1.00 33.34 238 GLY A CA 1
ATOM 1874 C C . GLY A 1 238 ? 40.940 23.859 -30.077 1.00 33.34 238 GLY A C 1
ATOM 1875 O O . GLY A 1 238 ? 41.645 24.841 -29.982 1.00 33.34 238 GLY A O 1
ATOM 1876 N N . GLU A 1 239 ? 41.413 22.611 -29.956 1.00 34.31 239 GLU A N 1
ATOM 1877 C CA . GLU A 1 239 ? 42.841 22.275 -30.085 1.00 34.31 239 GLU A CA 1
ATOM 1878 C C . GLU A 1 239 ? 43.060 20.755 -30.160 1.00 34.31 239 GLU A C 1
ATOM 1880 O O . GLU A 1 239 ? 43.709 20.119 -29.333 1.00 34.31 239 GLU A O 1
ATOM 1885 N N . ARG A 1 240 ? 42.490 20.123 -31.189 1.00 32.75 240 ARG A N 1
ATOM 1886 C CA . ARG A 1 240 ? 43.045 18.857 -31.690 1.00 32.75 240 ARG A CA 1
ATOM 1887 C C . ARG A 1 240 ? 42.789 18.685 -33.185 1.00 32.75 240 ARG A C 1
ATOM 1889 O O . ARG A 1 240 ? 42.328 17.647 -33.638 1.00 32.75 240 ARG A O 1
ATOM 1896 N N . MET A 1 241 ? 43.118 19.707 -33.971 1.00 36.59 241 MET A N 1
ATOM 1897 C CA . MET A 1 241 ? 43.536 19.467 -35.348 1.00 36.59 241 MET A CA 1
ATOM 1898 C C . MET A 1 241 ? 45.052 19.468 -35.367 1.00 36.59 241 MET A C 1
ATOM 1900 O O . MET A 1 241 ? 45.670 20.500 -35.150 1.00 36.59 241 MET A O 1
ATOM 1904 N N . HIS A 1 242 ? 45.621 18.284 -35.564 1.00 34.03 242 HIS A N 1
ATOM 1905 C CA . HIS A 1 242 ? 46.582 17.997 -36.624 1.00 34.03 242 HIS A CA 1
ATOM 1906 C C . HIS A 1 242 ? 47.205 16.626 -36.340 1.00 34.03 242 HIS A C 1
ATOM 1908 O O . HIS A 1 242 ? 48.217 16.526 -35.662 1.00 34.03 242 HIS A O 1
ATOM 1914 N N . HIS A 1 243 ? 46.589 15.566 -36.872 1.00 31.66 243 HIS A N 1
ATOM 1915 C CA . HIS A 1 243 ? 47.190 14.711 -37.903 1.00 31.66 243 HIS A CA 1
ATOM 1916 C C . HIS A 1 243 ? 46.373 13.429 -38.125 1.00 31.66 243 HIS A C 1
ATOM 1918 O O . HIS A 1 243 ? 45.886 12.816 -37.186 1.00 31.66 243 HIS A O 1
ATOM 1924 N N . GLN A 1 244 ? 46.327 13.046 -39.404 1.00 32.94 244 GLN A N 1
ATOM 1925 C CA . GLN A 1 244 ? 45.939 11.753 -39.978 1.00 32.94 244 GLN A CA 1
ATOM 1926 C C . GLN A 1 244 ? 44.462 11.523 -40.324 1.00 32.94 244 GLN A C 1
ATOM 1928 O O . GLN A 1 244 ? 43.673 10.919 -39.613 1.00 32.94 244 GLN A O 1
ATOM 1933 N N . THR A 1 245 ? 44.166 11.969 -41.544 1.00 40.09 245 THR A N 1
ATOM 1934 C CA . THR A 1 245 ? 43.429 11.268 -42.599 1.00 40.09 245 THR A CA 1
ATOM 1935 C C . THR A 1 245 ? 43.302 9.746 -42.397 1.00 40.09 245 THR A C 1
ATOM 1937 O O . THR A 1 245 ? 44.253 9.003 -42.634 1.00 40.09 245 THR A O 1
ATOM 1940 N N . SER A 1 246 ? 42.094 9.268 -42.098 1.00 33.91 246 SER A N 1
ATOM 1941 C CA . SER A 1 246 ? 41.602 7.971 -42.572 1.00 33.91 246 SER A CA 1
ATOM 1942 C C . SER A 1 246 ? 40.076 8.012 -42.732 1.00 33.91 246 SER A C 1
ATOM 1944 O O . SER A 1 246 ? 39.329 8.460 -41.867 1.00 33.91 246 SER A O 1
ATOM 1946 N N . LEU A 1 247 ? 39.621 7.601 -43.915 1.00 44.16 247 LEU A N 1
ATOM 1947 C CA . LEU A 1 247 ? 38.223 7.398 -44.274 1.00 44.16 247 LEU A CA 1
ATOM 1948 C C . LEU A 1 247 ? 37.725 6.100 -43.623 1.00 44.16 247 LEU A C 1
ATOM 1950 O O . LEU A 1 247 ? 37.802 5.041 -44.237 1.00 44.16 247 LEU A O 1
ATOM 1954 N N . ILE A 1 248 ? 37.206 6.182 -42.401 1.00 42.69 248 ILE A N 1
ATOM 1955 C CA . ILE A 1 248 ? 36.214 5.241 -41.870 1.00 42.69 248 ILE A CA 1
ATOM 1956 C C . ILE A 1 248 ? 35.185 6.103 -41.145 1.00 42.69 248 ILE A C 1
ATOM 1958 O O . ILE A 1 248 ? 35.524 6.858 -40.239 1.00 42.69 248 ILE A O 1
ATOM 1962 N N . THR A 1 249 ? 33.932 6.057 -41.586 1.00 48.94 249 THR A N 1
ATOM 1963 C CA . THR A 1 249 ? 32.816 6.720 -40.905 1.00 48.94 249 THR A CA 1
ATOM 1964 C C . THR A 1 249 ? 32.519 5.949 -39.618 1.00 48.94 249 THR A C 1
ATOM 1966 O O . THR A 1 249 ? 31.599 5.137 -39.577 1.00 48.94 249 THR A O 1
ATOM 1969 N N . GLU A 1 250 ? 33.350 6.126 -38.592 1.00 61.53 250 GLU A N 1
ATOM 1970 C CA . GLU A 1 250 ? 33.094 5.576 -37.264 1.00 61.53 250 GLU A CA 1
ATOM 1971 C C . GLU A 1 250 ? 31.936 6.350 -36.624 1.00 61.53 250 GLU A C 1
ATOM 1973 O O . GLU A 1 250 ? 31.919 7.583 -36.589 1.00 61.53 250 GLU A O 1
ATOM 1978 N N . GLU A 1 251 ? 30.916 5.618 -36.178 1.00 73.12 251 GLU A N 1
ATOM 1979 C CA . GLU A 1 251 ? 29.799 6.182 -35.427 1.00 73.12 251 GLU A CA 1
ATOM 1980 C C . GLU A 1 251 ? 30.338 6.807 -34.129 1.00 73.12 251 GLU A C 1
ATOM 1982 O O . GLU A 1 251 ? 31.064 6.130 -33.397 1.00 73.12 251 GLU A O 1
ATOM 1987 N N . PRO A 1 252 ? 30.021 8.077 -33.819 1.00 77.25 252 PRO A N 1
ATOM 1988 C CA . PRO A 1 252 ? 30.500 8.689 -32.589 1.00 77.25 252 PRO A CA 1
ATOM 1989 C C . PRO A 1 252 ? 29.871 8.009 -31.361 1.00 77.25 252 PRO A C 1
ATOM 1991 O O . PRO A 1 252 ? 28.727 7.546 -31.432 1.00 77.25 252 PRO A O 1
ATOM 1994 N N . PRO A 1 253 ? 30.591 7.949 -30.227 1.00 81.12 253 PRO A N 1
ATOM 1995 C CA . PRO A 1 253 ? 30.042 7.419 -28.985 1.00 81.12 253 PRO A CA 1
ATOM 1996 C C . PRO A 1 253 ? 28.870 8.277 -28.492 1.00 81.12 253 PRO A C 1
ATOM 1998 O O . PRO A 1 253 ? 28.780 9.466 -28.805 1.00 81.12 253 PRO A O 1
ATOM 2001 N N . VAL A 1 254 ? 27.993 7.675 -27.689 1.00 81.69 254 VAL A N 1
ATOM 2002 C CA . VAL A 1 254 ? 26.925 8.388 -26.983 1.00 81.69 254 VAL A CA 1
ATOM 2003 C C . VAL A 1 254 ? 27.553 9.464 -26.104 1.00 81.69 254 VAL A C 1
ATOM 2005 O O . VAL A 1 254 ? 28.451 9.194 -25.305 1.00 81.69 254 VAL A O 1
ATOM 2008 N N . GLU A 1 255 ? 27.088 10.698 -26.268 1.00 82.75 255 GLU A N 1
ATOM 2009 C CA . GLU A 1 255 ? 27.588 11.835 -25.506 1.00 82.75 255 GLU A CA 1
ATOM 2010 C C . GLU A 1 255 ? 27.208 11.702 -24.024 1.00 82.75 255 GLU A C 1
ATOM 2012 O O . GLU A 1 255 ? 26.101 11.278 -23.685 1.00 82.75 255 GLU A O 1
ATOM 2017 N N . SER A 1 256 ? 28.107 12.122 -23.127 1.00 80.06 256 SER A N 1
ATOM 2018 C CA . SER A 1 256 ? 27.866 12.099 -21.672 1.00 80.06 256 SER A CA 1
ATOM 2019 C C . SER A 1 256 ? 26.586 12.842 -21.285 1.00 80.06 256 SER A C 1
ATOM 2021 O O . SER A 1 256 ? 25.848 12.400 -20.407 1.00 80.06 256 SER A O 1
ATOM 2023 N N . VAL A 1 257 ? 26.280 13.932 -21.993 1.00 80.75 257 VAL A N 1
ATOM 2024 C CA . VAL A 1 257 ? 25.060 14.720 -21.791 1.00 80.75 257 VAL A CA 1
ATOM 2025 C C . VAL A 1 257 ? 23.810 13.882 -22.076 1.00 80.75 257 VAL A C 1
ATOM 2027 O O . VAL A 1 257 ? 22.888 13.863 -21.263 1.00 80.75 257 VAL A O 1
ATOM 2030 N N . VAL A 1 258 ? 23.799 13.122 -23.175 1.00 83.25 258 VAL A N 1
ATOM 2031 C CA . VAL A 1 258 ? 22.685 12.237 -23.559 1.00 83.25 258 VAL A CA 1
ATOM 2032 C C . VAL A 1 258 ? 22.528 11.086 -22.566 1.00 83.25 258 VAL A C 1
ATOM 2034 O O . VAL A 1 258 ? 21.420 10.789 -22.119 1.00 83.25 258 VAL A O 1
ATOM 2037 N N . TRP A 1 259 ? 23.642 10.484 -22.145 1.00 85.56 259 TRP A N 1
ATOM 2038 C CA . TRP A 1 259 ? 23.645 9.445 -21.116 1.00 85.56 259 TRP A CA 1
ATOM 2039 C C . TRP A 1 259 ? 23.058 9.946 -19.791 1.00 85.56 259 TRP A C 1
ATOM 2041 O O . TRP A 1 259 ? 22.185 9.311 -19.192 1.00 85.56 259 TRP A O 1
ATOM 2051 N N . ASN A 1 260 ? 23.518 11.113 -19.337 1.00 84.00 260 ASN A N 1
ATOM 2052 C CA . ASN A 1 260 ? 23.037 11.752 -18.118 1.00 84.00 260 ASN A CA 1
ATOM 2053 C C . ASN A 1 260 ? 21.564 12.152 -18.237 1.00 84.00 260 ASN A C 1
ATOM 2055 O O . ASN A 1 260 ? 20.829 12.019 -17.256 1.00 84.00 260 ASN A O 1
ATOM 2059 N N . HIS A 1 261 ? 21.118 12.561 -19.427 1.00 85.50 261 HIS A N 1
ATOM 2060 C CA . HIS A 1 261 ? 19.721 12.865 -19.711 1.00 85.50 261 HIS A CA 1
ATOM 2061 C C . HIS A 1 261 ? 18.821 11.639 -19.531 1.00 85.50 261 HIS A C 1
ATOM 2063 O O . HIS A 1 261 ? 17.863 11.694 -18.756 1.00 85.50 261 HIS A O 1
ATOM 2069 N N . TRP A 1 262 ? 19.150 10.511 -20.169 1.00 89.25 262 TRP A N 1
ATOM 2070 C CA . TRP A 1 262 ? 18.398 9.264 -19.996 1.00 89.25 262 TRP A CA 1
ATOM 2071 C C . TRP A 1 262 ? 18.402 8.799 -18.544 1.00 89.25 262 TRP A C 1
ATOM 2073 O O . TRP A 1 262 ? 17.350 8.478 -17.990 1.00 89.25 262 TRP A O 1
ATOM 2083 N N . ARG A 1 263 ? 19.561 8.826 -17.878 1.00 88.88 263 ARG A N 1
ATOM 2084 C CA . ARG A 1 263 ? 19.661 8.457 -16.462 1.00 88.88 263 ARG A CA 1
ATOM 2085 C C . ARG A 1 263 ? 18.760 9.323 -15.584 1.00 88.88 263 ARG A C 1
ATOM 2087 O O . ARG A 1 263 ? 17.987 8.785 -14.796 1.00 88.88 263 ARG A O 1
ATOM 2094 N N . SER A 1 264 ? 18.836 10.641 -15.736 1.00 87.50 264 SER A N 1
ATOM 2095 C CA . SER A 1 264 ? 18.049 11.602 -14.962 1.00 87.50 264 SER A CA 1
ATOM 2096 C C . SER A 1 264 ? 16.547 11.412 -15.185 1.00 87.50 264 SER A C 1
ATOM 2098 O O . SER A 1 264 ? 15.809 11.249 -14.217 1.00 87.50 264 SER A O 1
ATOM 2100 N N . ARG A 1 265 ? 16.096 11.295 -16.440 1.00 88.44 265 ARG A N 1
ATOM 2101 C CA . ARG A 1 265 ? 14.685 11.069 -16.798 1.00 88.44 265 ARG A CA 1
ATOM 2102 C C . ARG A 1 265 ? 14.115 9.783 -16.189 1.00 88.44 265 ARG A C 1
ATOM 2104 O O . ARG A 1 265 ? 13.012 9.797 -15.639 1.00 88.44 265 ARG A O 1
ATOM 2111 N N . ASN A 1 266 ? 14.872 8.687 -16.223 1.00 91.75 266 ASN A N 1
ATOM 2112 C CA . ASN A 1 266 ? 14.438 7.416 -15.639 1.00 91.75 266 ASN A CA 1
ATOM 2113 C C . ASN A 1 266 ? 14.464 7.440 -14.101 1.00 91.75 266 ASN A C 1
ATOM 2115 O O . ASN A 1 266 ? 13.542 6.921 -13.468 1.00 91.75 266 ASN A O 1
ATOM 2119 N N . LEU A 1 267 ? 15.451 8.102 -13.489 1.00 91.31 267 LEU A N 1
ATOM 2120 C CA . LEU A 1 267 ? 15.474 8.337 -12.042 1.00 91.31 267 LEU A CA 1
ATOM 2121 C C . LEU A 1 267 ? 14.314 9.225 -11.590 1.00 91.31 267 LEU A C 1
ATOM 2123 O O . LEU A 1 267 ? 13.700 8.926 -10.572 1.00 91.31 267 LEU A O 1
ATOM 2127 N N . SER A 1 268 ? 13.968 10.270 -12.345 1.00 91.12 268 SER A N 1
ATOM 2128 C CA . SER A 1 268 ? 12.810 11.117 -12.050 1.00 91.12 268 SER A CA 1
ATOM 2129 C C . SER A 1 268 ? 11.513 10.316 -12.032 1.00 91.12 268 SER A C 1
ATOM 2131 O O . SER A 1 268 ? 10.702 10.525 -11.139 1.00 91.12 268 SER A O 1
ATOM 2133 N N . TYR A 1 269 ? 11.333 9.363 -12.954 1.00 92.75 269 TYR A N 1
ATOM 2134 C CA . TYR A 1 269 ? 10.181 8.460 -12.922 1.00 92.75 269 TYR A CA 1
ATOM 2135 C C . TYR A 1 269 ? 10.179 7.565 -11.672 1.00 92.75 269 TYR A C 1
ATOM 2137 O O . TYR A 1 269 ? 9.147 7.428 -11.017 1.00 92.75 269 TYR A O 1
ATOM 2145 N N . MET A 1 270 ? 11.320 6.961 -11.319 1.00 92.56 270 MET A N 1
ATOM 2146 C CA . MET A 1 270 ? 11.415 6.078 -10.148 1.00 92.56 270 MET A CA 1
ATOM 2147 C C . MET A 1 270 ? 11.270 6.833 -8.822 1.00 92.56 270 MET A C 1
ATOM 2149 O O . MET A 1 270 ? 10.750 6.308 -7.846 1.00 92.56 270 MET A O 1
ATOM 2153 N N . LEU A 1 271 ? 11.709 8.080 -8.766 1.00 91.81 271 LEU A N 1
ATOM 2154 C CA . LEU A 1 271 ? 11.630 8.909 -7.567 1.00 91.81 271 LEU A CA 1
ATOM 2155 C C . LEU A 1 271 ? 10.357 9.759 -7.535 1.00 91.81 271 LEU A C 1
ATOM 2157 O O . LEU A 1 271 ? 10.164 10.541 -6.609 1.00 91.81 271 LEU A O 1
ATOM 2161 N N . ASP A 1 272 ? 9.475 9.613 -8.521 1.00 91.25 272 ASP A N 1
ATOM 2162 C CA . ASP A 1 272 ? 8.200 10.307 -8.522 1.00 91.25 272 ASP A CA 1
ATOM 2163 C C . ASP A 1 272 ? 7.281 9.792 -7.401 1.00 91.25 272 ASP A C 1
ATOM 2165 O O . ASP A 1 272 ? 7.182 8.594 -7.108 1.00 91.25 272 ASP A O 1
ATOM 2169 N N . ARG A 1 273 ? 6.554 10.726 -6.778 1.00 90.50 273 ARG A N 1
ATOM 2170 C CA . ARG A 1 273 ? 5.670 10.438 -5.643 1.00 90.50 273 ARG A CA 1
ATOM 2171 C C . ARG A 1 273 ? 4.554 9.459 -6.010 1.00 90.50 273 ARG A C 1
ATOM 2173 O O . ARG A 1 273 ? 4.172 8.650 -5.161 1.00 90.50 273 ARG A O 1
ATOM 2180 N N . ARG A 1 274 ? 3.997 9.535 -7.226 1.00 91.50 274 ARG A N 1
ATOM 2181 C CA . ARG A 1 274 ? 2.967 8.599 -7.707 1.00 91.50 274 ARG A CA 1
ATOM 2182 C C . ARG A 1 274 ? 3.583 7.217 -7.874 1.00 91.50 274 ARG A C 1
ATOM 2184 O O . ARG A 1 274 ? 3.033 6.263 -7.332 1.00 91.50 274 ARG A O 1
ATOM 2191 N N . THR A 1 275 ? 4.738 7.116 -8.526 1.00 92.94 275 THR A N 1
ATOM 2192 C CA . THR A 1 275 ? 5.419 5.831 -8.748 1.00 92.94 275 THR A CA 1
ATOM 2193 C C . THR A 1 275 ? 5.776 5.139 -7.434 1.00 92.94 275 THR A C 1
ATOM 2195 O O . THR A 1 275 ? 5.459 3.966 -7.256 1.00 92.94 275 THR A O 1
ATOM 2198 N N . MET A 1 276 ? 6.341 5.856 -6.457 1.00 90.81 276 MET A N 1
ATOM 2199 C CA . MET A 1 276 ? 6.656 5.278 -5.141 1.00 90.81 276 MET A CA 1
ATOM 2200 C C . MET A 1 276 ? 5.406 4.763 -4.409 1.00 90.81 276 MET A C 1
ATOM 2202 O O . MET A 1 276 ? 5.447 3.708 -3.772 1.00 90.81 276 MET A O 1
ATOM 2206 N N . ARG A 1 277 ? 4.275 5.477 -4.515 1.00 90.69 277 ARG A N 1
ATOM 2207 C CA . ARG A 1 277 ? 2.988 5.011 -3.970 1.00 90.69 277 ARG A CA 1
ATOM 2208 C C . ARG A 1 277 ? 2.494 3.758 -4.687 1.00 90.69 277 ARG A C 1
ATOM 2210 O O . ARG A 1 277 ? 2.010 2.855 -4.014 1.00 90.69 277 ARG A O 1
ATOM 2217 N N . LEU A 1 278 ? 2.642 3.684 -6.010 1.00 92.69 278 LEU A N 1
ATOM 2218 C CA . LEU A 1 278 ? 2.281 2.497 -6.788 1.00 92.69 278 LEU A CA 1
ATOM 2219 C C . LEU A 1 278 ? 3.144 1.290 -6.418 1.00 92.69 278 LEU A C 1
ATOM 2221 O O . LEU A 1 278 ? 2.596 0.216 -6.218 1.00 92.69 278 LEU A O 1
ATOM 2225 N N . VAL A 1 279 ? 4.458 1.457 -6.242 1.00 94.12 279 VAL A N 1
ATOM 2226 C CA . VAL A 1 279 ? 5.354 0.376 -5.789 1.00 94.12 279 VAL A CA 1
ATOM 2227 C C . VAL A 1 279 ? 4.963 -0.116 -4.395 1.00 94.12 279 VAL A C 1
ATOM 2229 O O . VAL A 1 279 ? 4.874 -1.321 -4.164 1.00 94.12 279 VAL A O 1
ATOM 2232 N N . SER A 1 280 ? 4.672 0.801 -3.468 1.00 90.69 280 SER A N 1
ATOM 2233 C CA . SER A 1 280 ? 4.197 0.434 -2.130 1.00 90.69 280 SER A CA 1
ATOM 2234 C C . SER A 1 280 ? 2.842 -0.284 -2.181 1.00 90.69 280 SER A C 1
ATOM 2236 O O . SER A 1 280 ? 2.671 -1.306 -1.520 1.00 90.69 280 SER A O 1
ATOM 2238 N N . GLY A 1 281 ? 1.904 0.195 -3.001 1.00 90.00 281 GLY A N 1
ATOM 2239 C CA . GLY A 1 281 ? 0.610 -0.452 -3.219 1.00 90.00 281 GLY A CA 1
ATOM 2240 C C . GLY A 1 281 ? 0.740 -1.836 -3.858 1.00 90.00 281 GLY A C 1
ATOM 2241 O O . GLY A 1 281 ? 0.106 -2.780 -3.400 1.00 90.00 281 GLY A O 1
ATOM 2242 N N . ALA A 1 282 ? 1.612 -1.983 -4.855 1.00 91.88 282 ALA A N 1
ATOM 2243 C CA . ALA A 1 282 ? 1.926 -3.257 -5.491 1.00 91.88 282 ALA A CA 1
ATOM 2244 C C . ALA A 1 282 ? 2.498 -4.256 -4.476 1.00 91.88 282 ALA A C 1
ATOM 2246 O O . ALA A 1 282 ? 2.057 -5.400 -4.426 1.00 91.88 282 ALA A O 1
ATOM 2247 N N . SER A 1 283 ? 3.417 -3.812 -3.612 1.00 90.69 283 SER A N 1
ATOM 2248 C CA . SER A 1 283 ? 3.982 -4.650 -2.547 1.00 90.69 283 SER A CA 1
ATOM 2249 C C . SER A 1 283 ? 2.903 -5.166 -1.590 1.00 90.69 283 SER A C 1
ATOM 2251 O O . SER A 1 283 ? 2.935 -6.334 -1.201 1.00 90.69 283 SER A O 1
ATOM 2253 N N . LEU A 1 284 ? 1.906 -4.335 -1.264 1.00 87.75 284 LEU A N 1
ATOM 2254 C CA . LEU A 1 284 ? 0.759 -4.749 -0.453 1.00 87.75 284 LEU A CA 1
ATOM 2255 C C . LEU A 1 284 ? -0.135 -5.752 -1.196 1.00 87.75 284 LEU A C 1
ATOM 2257 O O . LEU A 1 284 ? -0.415 -6.818 -0.662 1.00 87.75 284 LEU A O 1
ATOM 2261 N N . ILE A 1 285 ? -0.541 -5.445 -2.430 1.00 87.94 285 ILE A N 1
ATOM 2262 C CA . ILE A 1 285 ? -1.468 -6.274 -3.218 1.00 87.94 285 ILE A CA 1
ATOM 2263 C C . ILE A 1 285 ? -0.865 -7.651 -3.526 1.00 87.94 285 ILE A C 1
ATOM 2265 O O . ILE A 1 285 ? -1.512 -8.677 -3.336 1.00 87.94 285 ILE A O 1
ATOM 2269 N N . PHE A 1 286 ? 0.388 -7.697 -3.979 1.00 88.81 286 PHE A N 1
ATOM 2270 C CA . PHE A 1 286 ? 1.049 -8.945 -4.377 1.00 88.81 286 PHE A CA 1
ATOM 2271 C C . PHE A 1 286 ? 1.666 -9.709 -3.198 1.00 88.81 286 PHE A C 1
ATOM 2273 O O . PHE A 1 286 ? 2.288 -10.759 -3.390 1.00 88.81 286 PHE A O 1
ATOM 2280 N N . SER A 1 287 ? 1.491 -9.214 -1.967 1.00 84.38 287 SER A N 1
ATOM 2281 C CA . SER A 1 287 ? 1.780 -10.001 -0.768 1.00 84.38 287 SER A CA 1
ATOM 2282 C C . SER A 1 287 ? 0.742 -11.095 -0.521 1.00 84.38 287 SER A C 1
ATOM 2284 O O . SER A 1 287 ? 1.096 -12.109 0.084 1.00 84.38 287 SER A O 1
ATOM 2286 N N . ASP A 1 288 ? -0.477 -10.924 -1.034 1.00 82.75 288 ASP A N 1
ATOM 2287 C CA . ASP A 1 288 ? -1.562 -11.893 -0.907 1.00 82.75 288 ASP A CA 1
ATOM 2288 C C . ASP A 1 288 ? -1.426 -13.068 -1.903 1.00 82.75 288 ASP A C 1
ATOM 2290 O O . ASP A 1 288 ? -0.732 -12.972 -2.923 1.00 82.75 288 ASP A O 1
ATOM 2294 N N . PRO A 1 289 ? -2.089 -14.215 -1.652 1.00 84.38 289 PRO A N 1
ATOM 2295 C CA . PRO A 1 289 ? -2.142 -15.331 -2.594 1.00 84.38 289 PRO A CA 1
ATOM 2296 C C . PRO A 1 289 ? -2.685 -14.936 -3.975 1.00 84.38 289 PRO A C 1
ATOM 2298 O O . PRO A 1 289 ? -3.639 -14.164 -4.078 1.00 84.38 289 PRO A O 1
ATOM 2301 N N . LYS A 1 290 ? -2.160 -15.571 -5.039 1.00 86.25 290 LYS A N 1
ATOM 2302 C CA . LYS A 1 290 ? -2.520 -15.305 -6.450 1.00 86.25 290 LYS A CA 1
ATOM 2303 C C . LYS A 1 290 ? -4.018 -15.136 -6.697 1.00 86.25 290 LYS A C 1
ATOM 2305 O O . LYS A 1 290 ? -4.431 -14.184 -7.346 1.00 86.25 290 LYS A O 1
ATOM 2310 N N . GLY A 1 291 ? -4.835 -16.040 -6.159 1.00 84.88 291 GLY A N 1
ATOM 2311 C CA . GLY A 1 291 ? -6.284 -15.992 -6.361 1.00 84.88 291 GLY A CA 1
ATOM 2312 C C . GLY A 1 291 ? -6.948 -14.713 -5.839 1.00 84.88 291 GLY A C 1
ATOM 2313 O O . GLY A 1 291 ? -7.918 -14.262 -6.435 1.00 84.88 291 GLY A O 1
ATOM 2314 N N . GLN A 1 292 ? -6.430 -14.109 -4.766 1.00 83.12 292 GLN A N 1
ATOM 2315 C CA . GLN A 1 292 ? -7.031 -12.925 -4.148 1.00 83.12 292 GLN A CA 1
ATOM 2316 C C . GLN A 1 292 ? -6.701 -11.653 -4.924 1.00 83.12 292 GLN A C 1
ATOM 2318 O O . GLN A 1 292 ? -7.610 -10.905 -5.281 1.00 83.12 292 GLN A O 1
ATOM 2323 N N . TRP A 1 293 ? -5.428 -11.422 -5.256 1.00 88.19 293 TRP A N 1
ATOM 2324 C CA . TRP A 1 293 ? -5.074 -10.219 -6.009 1.00 88.19 293 TRP A CA 1
ATOM 2325 C C . TRP A 1 293 ? -5.552 -10.265 -7.462 1.00 88.19 293 TRP A C 1
ATOM 2327 O O . TRP A 1 293 ? -5.891 -9.218 -8.009 1.00 88.19 293 TRP A O 1
ATOM 2337 N N . VAL A 1 294 ? -5.680 -11.449 -8.079 1.00 88.44 294 VAL A N 1
ATOM 2338 C CA . VAL A 1 294 ? -6.294 -11.573 -9.415 1.00 88.44 294 VAL A CA 1
ATOM 2339 C C . VAL A 1 294 ? -7.743 -11.082 -9.390 1.00 88.44 294 VAL A C 1
ATOM 2341 O O . VAL A 1 294 ? -8.121 -10.280 -10.238 1.00 88.44 294 VAL A O 1
ATOM 2344 N N . GLN A 1 295 ? -8.531 -11.457 -8.376 1.00 84.94 295 GLN A N 1
ATOM 2345 C CA . GLN A 1 295 ? -9.908 -10.965 -8.230 1.00 84.94 295 GLN A CA 1
ATOM 2346 C C . GLN A 1 295 ? -9.975 -9.443 -8.048 1.00 84.94 295 GLN A C 1
ATOM 2348 O O . GLN A 1 295 ? -10.915 -8.806 -8.523 1.00 84.94 295 GLN A O 1
ATOM 2353 N N . ILE A 1 296 ? -8.994 -8.844 -7.362 1.00 82.06 296 ILE A N 1
ATOM 2354 C CA . ILE A 1 296 ? -8.898 -7.384 -7.225 1.00 82.06 296 ILE A CA 1
ATOM 2355 C C . ILE A 1 296 ? -8.680 -6.746 -8.602 1.00 82.06 296 ILE A C 1
ATOM 2357 O O . ILE A 1 296 ? -9.412 -5.827 -8.967 1.00 82.06 296 ILE A O 1
ATOM 2361 N N . LEU A 1 297 ? -7.727 -7.258 -9.385 1.00 83.94 297 LEU A N 1
ATOM 2362 C CA . LEU A 1 297 ? -7.430 -6.741 -10.724 1.00 83.94 297 LEU A CA 1
ATOM 2363 C C . LEU A 1 297 ? -8.593 -6.936 -11.703 1.00 83.94 297 LEU A C 1
ATOM 2365 O O . LEU A 1 297 ? -8.903 -6.031 -12.471 1.00 83.94 297 LEU A O 1
ATOM 2369 N N . GLU A 1 298 ? -9.282 -8.076 -11.659 1.00 82.00 298 GLU A N 1
ATOM 2370 C CA . GLU A 1 298 ? -10.476 -8.320 -12.476 1.00 82.00 298 GLU A CA 1
ATOM 2371 C C . GLU A 1 298 ? -11.580 -7.299 -12.175 1.00 82.00 298 GLU A C 1
ATOM 2373 O O . GLU A 1 298 ? -12.182 -6.749 -13.097 1.00 82.00 298 GLU A O 1
ATOM 2378 N N . ARG A 1 299 ? -11.804 -6.966 -10.898 1.00 75.50 299 ARG A N 1
ATOM 2379 C CA . ARG A 1 299 ? -12.779 -5.934 -10.504 1.00 75.50 299 ARG A CA 1
ATOM 2380 C C . ARG A 1 299 ? -12.381 -4.534 -10.968 1.00 75.50 299 ARG A C 1
ATOM 2382 O O . ARG A 1 299 ? -13.262 -3.753 -11.318 1.00 75.50 299 ARG A O 1
ATOM 2389 N N . LEU A 1 300 ? -11.085 -4.223 -10.990 1.00 69.00 300 LEU A N 1
ATOM 2390 C CA . LEU A 1 300 ? -10.574 -2.959 -11.533 1.00 69.00 300 LEU A CA 1
ATOM 2391 C C . LEU A 1 300 ? -10.758 -2.890 -13.058 1.00 69.00 300 LEU A C 1
ATOM 2393 O O . LEU A 1 300 ? -11.178 -1.858 -13.579 1.00 69.00 300 LEU A O 1
ATOM 2397 N N . ASN A 1 301 ? -10.546 -4.007 -13.759 1.00 61.56 301 ASN A N 1
ATOM 2398 C CA . ASN A 1 301 ? -10.708 -4.106 -15.211 1.00 61.56 301 ASN A CA 1
ATOM 2399 C C . ASN A 1 301 ? -12.174 -4.016 -15.671 1.00 61.56 301 ASN A C 1
ATOM 2401 O O . ASN A 1 301 ? -12.441 -3.450 -16.724 1.00 61.56 301 ASN A O 1
ATOM 2405 N N . VAL A 1 302 ? -13.146 -4.510 -14.895 1.00 53.00 302 VAL A N 1
ATOM 2406 C CA . VAL A 1 302 ? -14.584 -4.392 -15.239 1.00 53.00 302 VAL A CA 1
ATOM 2407 C C . VAL A 1 302 ? -15.077 -2.936 -15.188 1.00 53.00 302 VAL A C 1
ATOM 2409 O O . VAL A 1 302 ? -16.042 -2.586 -15.858 1.00 53.00 302 VAL A O 1
ATOM 2412 N N . SER A 1 303 ? -14.391 -2.062 -14.445 1.00 50.22 303 SER A N 1
ATOM 2413 C CA . SER A 1 303 ? -14.663 -0.618 -14.408 1.00 50.22 303 SER A CA 1
ATOM 2414 C C . SER A 1 303 ? -13.984 0.159 -15.552 1.00 50.22 303 SER A C 1
ATOM 2416 O O . SER A 1 303 ? -14.124 1.383 -15.624 1.00 50.22 303 SER A O 1
ATOM 2418 N N . ALA A 1 304 ? -13.201 -0.504 -16.409 1.00 49.38 304 ALA A N 1
ATOM 2419 C CA . ALA A 1 304 ? -12.403 0.118 -17.461 1.00 49.38 304 ALA A CA 1
ATOM 2420 C C . ALA A 1 304 ? -13.186 0.242 -18.778 1.00 49.38 304 ALA A C 1
ATOM 2422 O O . ALA A 1 304 ? -12.906 -0.445 -19.753 1.00 49.38 304 ALA A O 1
ATOM 2423 N N . GLU A 1 305 ? -14.146 1.166 -18.833 1.00 49.94 305 GLU A N 1
ATOM 2424 C CA . GLU A 1 305 ? -14.665 1.658 -20.123 1.00 49.94 305 GLU A CA 1
ATOM 2425 C C . GLU A 1 305 ? -13.648 2.586 -20.837 1.00 49.94 305 GLU A C 1
ATOM 2427 O O . GLU A 1 305 ? -13.840 2.920 -22.003 1.00 49.94 305 GLU A O 1
ATOM 2432 N N . ASN A 1 306 ? -12.538 2.954 -20.172 1.00 57.97 306 ASN A N 1
ATOM 2433 C CA . ASN A 1 306 ? -11.502 3.872 -20.666 1.00 57.97 306 ASN A CA 1
ATOM 2434 C C . ASN A 1 306 ? -10.108 3.216 -20.763 1.00 57.97 306 ASN A C 1
ATOM 2436 O O . ASN A 1 306 ? -9.667 2.539 -19.831 1.00 57.97 306 ASN A O 1
ATOM 2440 N N . ASP A 1 307 ? -9.376 3.525 -21.842 1.00 62.69 307 ASP A N 1
ATOM 2441 C CA . ASP A 1 307 ? -7.993 3.081 -22.122 1.00 62.69 307 ASP A CA 1
ATOM 2442 C C . ASP A 1 307 ? -6.974 3.440 -21.018 1.00 62.69 307 ASP A C 1
ATOM 2444 O O . ASP A 1 307 ? -5.945 2.771 -20.880 1.00 62.69 307 ASP A O 1
ATOM 2448 N N . ASP A 1 308 ? -7.246 4.474 -20.218 1.00 64.50 308 ASP A N 1
ATOM 2449 C CA . ASP A 1 308 ? -6.349 4.940 -19.154 1.00 64.50 308 ASP A CA 1
ATOM 2450 C C . ASP A 1 308 ? -6.270 3.946 -17.978 1.00 64.50 308 ASP A C 1
ATOM 2452 O O . ASP A 1 308 ? -5.188 3.696 -17.448 1.00 64.50 308 ASP A O 1
ATOM 2456 N N . ASN A 1 309 ? -7.378 3.281 -17.624 1.00 70.56 309 ASN A N 1
ATOM 2457 C CA . ASN A 1 309 ? -7.413 2.316 -16.512 1.00 70.56 309 ASN A CA 1
ATOM 2458 C C . ASN A 1 309 ? -6.608 1.040 -16.823 1.00 70.56 309 ASN A C 1
ATOM 2460 O O . ASN A 1 309 ? -6.018 0.411 -15.937 1.00 70.56 309 ASN A O 1
ATOM 2464 N N . LEU A 1 310 ? -6.564 0.662 -18.102 1.00 78.81 310 LEU A N 1
ATOM 2465 C CA . LEU A 1 310 ? -5.768 -0.459 -18.589 1.00 78.81 310 LEU A CA 1
ATOM 2466 C C . LEU A 1 310 ? -4.268 -0.175 -18.429 1.00 78.81 310 LEU A C 1
ATOM 2468 O O . LEU A 1 310 ? -3.514 -1.043 -17.990 1.00 78.81 310 LEU A O 1
ATOM 2472 N N . PHE A 1 311 ? -3.838 1.045 -18.754 1.00 80.81 311 PHE A N 1
ATOM 2473 C CA . PHE A 1 311 ? -2.447 1.467 -18.614 1.00 80.81 311 PHE A CA 1
ATOM 2474 C C . PHE A 1 311 ? -1.973 1.417 -17.157 1.00 80.81 311 PHE A C 1
ATOM 2476 O O . PHE A 1 311 ? -0.912 0.854 -16.882 1.00 80.81 311 PHE A O 1
ATOM 2483 N N . GLU A 1 312 ? -2.773 1.932 -16.221 1.00 85.44 312 GLU A N 1
ATOM 2484 C CA . GLU A 1 312 ? -2.435 1.909 -14.792 1.00 85.44 312 GLU A CA 1
ATOM 2485 C C . GLU A 1 312 ? -2.345 0.484 -14.239 1.00 85.44 312 GLU A C 1
ATOM 2487 O O . GLU A 1 312 ? -1.471 0.184 -13.426 1.00 85.44 312 GLU A O 1
ATOM 2492 N N . THR A 1 313 ? -3.195 -0.423 -14.727 1.00 88.31 313 THR A N 1
ATOM 2493 C CA . THR A 1 313 ? -3.150 -1.842 -14.347 1.00 88.31 313 THR A CA 1
ATOM 2494 C C . THR A 1 313 ? -1.859 -2.512 -14.821 1.00 88.31 313 THR A C 1
ATOM 2496 O O . THR A 1 313 ? -1.232 -3.261 -14.070 1.00 88.31 313 THR A O 1
ATOM 2499 N N . ILE A 1 314 ? -1.422 -2.218 -16.050 1.00 89.50 314 ILE A N 1
ATOM 2500 C CA . ILE A 1 314 ? -0.158 -2.735 -16.597 1.00 89.50 314 ILE A CA 1
ATOM 2501 C C . ILE A 1 314 ? 1.033 -2.167 -15.819 1.00 89.50 314 ILE A C 1
ATOM 2503 O O . ILE A 1 314 ? 1.941 -2.919 -15.464 1.00 89.50 314 ILE A O 1
ATOM 2507 N N . GLU A 1 315 ? 1.028 -0.863 -15.529 1.00 92.25 315 GLU A N 1
ATOM 2508 C CA . GLU A 1 315 ? 2.057 -0.217 -14.710 1.00 92.25 315 GLU A CA 1
ATOM 2509 C C . GLU A 1 315 ? 2.153 -0.878 -13.330 1.00 92.25 315 GLU A C 1
ATOM 2511 O O . GLU A 1 315 ? 3.239 -1.281 -12.918 1.00 92.25 315 GLU A O 1
ATOM 2516 N N . LEU A 1 316 ? 1.017 -1.071 -12.652 1.00 92.62 316 LEU A N 1
ATOM 2517 C CA . LEU A 1 316 ? 0.952 -1.709 -11.338 1.00 92.62 316 LEU A CA 1
ATOM 2518 C C . LEU A 1 316 ? 1.519 -3.136 -11.362 1.00 92.62 316 LEU A C 1
ATOM 2520 O O . LEU A 1 316 ? 2.297 -3.494 -10.479 1.00 92.62 316 LEU A O 1
ATOM 2524 N N . LEU A 1 317 ? 1.171 -3.936 -12.375 1.00 92.56 317 LEU A N 1
ATOM 2525 C CA . LEU A 1 317 ? 1.693 -5.297 -12.549 1.00 92.56 317 LEU A CA 1
ATOM 2526 C C . LEU A 1 317 ? 3.213 -5.310 -12.754 1.00 92.56 317 LEU A C 1
ATOM 2528 O O . LEU A 1 317 ? 3.912 -6.097 -12.118 1.00 92.56 317 LEU A O 1
ATOM 2532 N N . LEU A 1 318 ? 3.741 -4.424 -13.604 1.00 93.50 318 LEU A N 1
ATOM 2533 C CA . LEU A 1 318 ? 5.183 -4.330 -13.856 1.00 93.50 318 LEU A CA 1
ATOM 2534 C C . LEU A 1 318 ? 5.948 -3.866 -12.612 1.00 93.50 318 LEU A C 1
ATOM 2536 O O . LEU A 1 318 ? 7.001 -4.421 -12.302 1.00 93.50 318 LEU A O 1
ATOM 2540 N N . LEU A 1 319 ? 5.410 -2.890 -11.876 1.00 94.44 319 LEU A N 1
ATOM 2541 C CA . LEU A 1 319 ? 5.974 -2.451 -10.597 1.00 94.44 319 LEU A CA 1
ATOM 2542 C C . LEU A 1 319 ? 5.913 -3.571 -9.543 1.00 94.44 319 LEU A C 1
ATOM 2544 O O . LEU A 1 319 ? 6.835 -3.708 -8.742 1.00 94.44 319 LEU A O 1
ATOM 2548 N N . GLY A 1 320 ? 4.884 -4.421 -9.598 1.00 91.94 320 GLY A N 1
ATOM 2549 C CA . GLY A 1 320 ? 4.760 -5.645 -8.806 1.00 91.94 320 GLY A CA 1
ATOM 2550 C C . GLY A 1 320 ? 5.897 -6.643 -9.000 1.00 91.94 320 GLY A C 1
ATOM 2551 O O . GLY A 1 320 ? 6.330 -7.273 -8.040 1.00 91.94 320 GLY A O 1
ATOM 2552 N N . CYS A 1 321 ? 6.439 -6.745 -10.215 1.00 90.69 321 CYS A N 1
ATOM 2553 C CA . CYS A 1 321 ? 7.578 -7.617 -10.513 1.00 90.69 321 CYS A CA 1
ATOM 2554 C C . CYS A 1 321 ? 8.907 -7.134 -9.906 1.00 90.69 321 CYS A C 1
ATOM 2556 O O . CYS A 1 321 ? 9.897 -7.864 -9.966 1.00 90.69 321 CYS A O 1
ATOM 2558 N N . ILE A 1 322 ? 8.968 -5.906 -9.380 1.00 90.44 322 ILE A N 1
ATOM 2559 C CA . ILE A 1 322 ? 10.224 -5.267 -8.955 1.00 90.44 322 ILE A CA 1
ATOM 2560 C C . ILE A 1 322 ? 10.179 -4.683 -7.541 1.00 90.44 322 ILE A C 1
ATOM 2562 O O . ILE A 1 322 ? 11.143 -4.026 -7.143 1.00 90.44 322 ILE A O 1
ATOM 2566 N N . THR A 1 323 ? 9.107 -4.906 -6.775 1.00 90.94 323 THR A N 1
ATOM 2567 C CA . THR A 1 323 ? 8.929 -4.318 -5.434 1.00 90.94 323 THR A CA 1
ATOM 2568 C C . THR A 1 323 ? 10.116 -4.600 -4.522 1.00 90.94 323 THR A C 1
ATOM 2570 O O . THR A 1 323 ? 10.644 -3.689 -3.889 1.00 90.94 323 THR A O 1
ATOM 2573 N N . ASP A 1 324 ? 10.600 -5.841 -4.532 1.00 87.06 324 ASP A N 1
ATOM 2574 C CA . ASP A 1 324 ? 11.668 -6.308 -3.643 1.00 87.06 324 ASP A CA 1
ATOM 2575 C C . ASP A 1 324 ? 13.051 -5.810 -4.087 1.00 87.06 324 ASP A C 1
ATOM 2577 O O . ASP A 1 324 ? 14.004 -5.788 -3.310 1.00 87.06 324 ASP A O 1
ATOM 2581 N N . LYS A 1 325 ? 13.168 -5.382 -5.349 1.00 88.25 325 LYS A N 1
ATOM 2582 C CA . LYS A 1 325 ? 14.419 -4.922 -5.967 1.00 88.25 325 LYS A CA 1
ATOM 2583 C C . LYS A 1 325 ? 14.481 -3.405 -6.100 1.00 88.25 325 LYS A C 1
ATOM 2585 O O . LYS A 1 325 ? 15.524 -2.896 -6.511 1.00 88.25 325 LYS A O 1
ATOM 2590 N N . TRP A 1 326 ? 13.416 -2.685 -5.748 1.00 91.31 326 TRP A N 1
ATOM 2591 C CA . TRP A 1 326 ? 13.246 -1.259 -6.026 1.00 91.31 326 TRP A CA 1
ATOM 2592 C C . TRP A 1 326 ? 14.436 -0.400 -5.584 1.00 91.31 326 TRP A C 1
ATOM 2594 O O . TRP A 1 326 ? 15.035 0.284 -6.413 1.00 91.31 326 TRP A O 1
ATOM 2604 N N . SER A 1 327 ? 14.852 -0.502 -4.318 1.00 90.31 327 SER A N 1
ATOM 2605 C CA . SER A 1 327 ? 15.997 0.259 -3.794 1.00 90.31 327 SER A CA 1
ATOM 2606 C C . SER A 1 327 ? 17.301 -0.097 -4.517 1.00 90.31 327 SER A C 1
ATOM 2608 O O . SER A 1 327 ? 18.007 0.787 -4.990 1.00 90.31 327 SER A O 1
ATOM 2610 N N . SER A 1 328 ? 17.564 -1.395 -4.724 1.00 89.00 328 SER A N 1
ATOM 2611 C CA . SER A 1 328 ? 18.768 -1.861 -5.433 1.00 89.00 328 SER A CA 1
ATOM 2612 C C . SER A 1 328 ? 18.830 -1.401 -6.896 1.00 89.00 328 SER A C 1
ATOM 2614 O O . SER A 1 328 ? 19.909 -1.278 -7.476 1.00 89.00 328 SER A O 1
ATOM 2616 N N . LEU A 1 329 ? 17.671 -1.177 -7.526 1.00 89.94 329 LEU A N 1
ATOM 2617 C CA . LEU A 1 329 ? 17.565 -0.659 -8.888 1.00 89.94 329 LEU A CA 1
ATOM 2618 C C . LEU A 1 329 ? 17.889 0.836 -8.936 1.00 89.94 329 LEU A C 1
ATOM 2620 O O . LEU A 1 329 ? 18.616 1.257 -9.836 1.00 89.94 329 LEU A O 1
ATOM 2624 N N . ILE A 1 330 ? 17.406 1.610 -7.959 1.00 90.12 330 ILE A N 1
ATOM 2625 C CA . ILE A 1 330 ? 17.746 3.032 -7.818 1.00 90.12 330 ILE A CA 1
ATOM 2626 C C . ILE A 1 330 ? 19.252 3.184 -7.591 1.00 90.12 330 ILE A C 1
ATOM 2628 O O . ILE A 1 330 ? 19.898 3.927 -8.326 1.00 90.12 330 ILE A O 1
ATOM 2632 N N . ASP A 1 331 ? 19.835 2.424 -6.661 1.00 87.69 331 ASP A N 1
ATOM 2633 C CA . ASP A 1 331 ? 21.277 2.465 -6.379 1.00 87.69 331 ASP A CA 1
ATOM 2634 C C . ASP A 1 331 ? 22.116 2.093 -7.612 1.00 87.69 331 ASP A C 1
ATOM 2636 O O . ASP A 1 331 ? 23.136 2.721 -7.919 1.00 87.69 331 ASP A O 1
ATOM 2640 N N . HIS A 1 332 ? 21.670 1.091 -8.374 1.00 86.06 332 HIS A N 1
ATOM 2641 C CA . HIS A 1 332 ? 22.324 0.685 -9.619 1.00 86.06 332 HIS A CA 1
ATOM 2642 C C . HIS A 1 332 ? 22.297 1.795 -10.677 1.00 86.06 332 HIS A C 1
ATOM 2644 O O . HIS A 1 332 ? 23.322 2.088 -11.290 1.00 86.06 332 HIS A O 1
ATOM 2650 N N . LEU A 1 333 ? 21.153 2.455 -10.869 1.00 86.25 333 LEU A N 1
ATOM 2651 C CA . LEU A 1 333 ? 21.038 3.570 -11.813 1.00 86.25 333 LEU A CA 1
ATOM 2652 C C . LEU A 1 333 ? 21.856 4.784 -11.369 1.00 86.25 333 LEU A C 1
ATOM 2654 O O . LEU A 1 333 ? 22.550 5.380 -12.193 1.00 86.25 333 LEU A O 1
ATOM 2658 N N . MET A 1 334 ? 21.837 5.114 -10.076 1.00 83.75 334 MET A N 1
ATOM 2659 C CA . MET A 1 334 ? 22.636 6.200 -9.501 1.00 83.75 334 MET A CA 1
ATOM 2660 C C . MET A 1 334 ? 24.142 5.955 -9.661 1.00 83.75 334 MET A C 1
ATOM 2662 O O . MET A 1 334 ? 24.893 6.889 -9.931 1.00 83.75 334 MET A O 1
ATOM 2666 N N . SER A 1 335 ? 24.583 4.700 -9.547 1.00 82.31 335 SER A N 1
ATOM 2667 C CA . SER A 1 335 ? 25.992 4.302 -9.684 1.00 82.31 335 SER A CA 1
ATOM 2668 C C . SER A 1 335 ? 26.424 3.984 -11.120 1.00 82.31 335 SER A C 1
ATOM 2670 O O . SER A 1 335 ? 27.577 3.597 -11.344 1.00 82.31 335 SER A O 1
ATOM 2672 N N . SER A 1 336 ? 25.530 4.108 -12.105 1.00 77.75 336 SER A N 1
ATOM 2673 C CA . SER A 1 336 ? 25.879 3.906 -13.512 1.00 77.75 336 SER A CA 1
ATOM 2674 C C . SER A 1 336 ? 26.761 5.059 -14.012 1.00 77.75 336 SER A C 1
ATOM 2676 O O . SER A 1 336 ? 26.389 6.236 -13.956 1.00 77.75 336 SER A O 1
ATOM 2678 N N . SER A 1 337 ? 27.965 4.715 -14.466 1.00 72.81 337 SER A N 1
ATOM 2679 C CA . SER A 1 337 ? 28.920 5.641 -15.080 1.00 72.81 337 SER A CA 1
ATOM 2680 C C . SER A 1 337 ? 28.689 5.709 -16.585 1.00 72.81 337 SER A C 1
ATOM 2682 O O . SER A 1 337 ? 28.315 4.704 -17.185 1.00 72.81 337 SER A O 1
ATOM 2684 N N . CYS A 1 338 ? 28.943 6.867 -17.199 1.00 72.94 338 CYS A N 1
ATOM 2685 C CA . CYS A 1 338 ? 28.930 6.982 -18.654 1.00 72.94 338 CYS A CA 1
ATOM 2686 C C . CYS A 1 338 ? 30.059 6.130 -19.245 1.00 72.94 338 CYS A C 1
ATOM 2688 O O . CYS A 1 338 ? 31.235 6.372 -18.970 1.00 72.94 338 CYS A O 1
ATOM 2690 N N . GLU A 1 339 ? 29.701 5.133 -20.049 1.00 71.88 339 GLU A N 1
ATOM 2691 C CA . GLU A 1 339 ? 30.650 4.352 -20.840 1.00 71.88 339 GLU A CA 1
ATOM 2692 C C . GLU A 1 339 ? 30.720 4.955 -22.249 1.00 71.88 339 GLU A C 1
ATOM 2694 O O . GLU A 1 339 ? 29.694 5.307 -22.828 1.00 71.88 339 GLU A O 1
ATOM 2699 N N . SER A 1 340 ? 31.920 5.088 -22.819 1.00 73.19 340 SER A N 1
ATOM 2700 C CA . SER A 1 340 ? 32.112 5.601 -24.183 1.00 73.19 340 SER A CA 1
ATOM 2701 C C . SER A 1 340 ? 31.723 4.540 -25.227 1.00 73.19 340 SER A C 1
ATOM 2703 O O . SER A 1 340 ? 32.585 3.937 -25.870 1.00 73.19 340 SER A O 1
ATOM 2705 N N . LEU A 1 341 ? 30.425 4.255 -25.347 1.00 82.69 341 LEU A N 1
ATOM 2706 C CA . LEU A 1 341 ? 29.857 3.245 -26.245 1.00 82.69 341 LEU A CA 1
ATOM 2707 C C . LEU A 1 341 ? 29.076 3.904 -27.379 1.00 82.69 341 LEU A C 1
ATOM 2709 O O . LEU A 1 341 ? 28.437 4.932 -27.180 1.00 82.69 341 LEU A O 1
ATOM 2713 N N . THR A 1 342 ? 29.097 3.294 -28.562 1.00 85.06 342 THR A N 1
ATOM 2714 C CA . THR A 1 342 ? 28.233 3.682 -29.686 1.00 85.06 342 THR A CA 1
ATOM 2715 C C . THR A 1 342 ? 26.837 3.081 -29.523 1.00 85.06 342 THR A C 1
ATOM 2717 O O . THR A 1 342 ? 26.665 2.055 -28.851 1.00 85.06 342 THR A O 1
ATOM 2720 N N . MET A 1 343 ? 25.826 3.672 -30.168 1.00 84.00 343 MET A N 1
ATOM 2721 C CA . MET A 1 343 ? 24.465 3.124 -30.135 1.00 84.00 343 MET A CA 1
ATOM 2722 C C . MET A 1 343 ? 24.385 1.770 -30.834 1.00 84.00 343 MET A C 1
ATOM 2724 O O . MET A 1 343 ? 23.684 0.877 -30.355 1.00 84.00 343 MET A O 1
ATOM 2728 N N . SER A 1 344 ? 25.155 1.571 -31.906 1.00 83.31 344 SER A N 1
ATOM 2729 C CA . SER A 1 344 ? 25.313 0.253 -32.535 1.00 83.31 344 SER A CA 1
ATOM 2730 C C . SER A 1 344 ? 25.825 -0.816 -31.572 1.00 83.31 344 SER A C 1
ATOM 2732 O O . SER A 1 344 ? 25.316 -1.938 -31.597 1.00 83.31 344 SER A O 1
ATOM 2734 N N . LYS A 1 345 ? 26.785 -0.488 -30.697 1.00 86.56 345 LYS A N 1
ATOM 2735 C CA . LYS A 1 345 ? 27.319 -1.430 -29.707 1.00 86.56 345 LYS A CA 1
ATOM 2736 C C . LYS A 1 345 ? 26.291 -1.751 -28.622 1.00 86.56 345 LYS A C 1
ATOM 2738 O O . LYS A 1 345 ? 26.044 -2.927 -28.373 1.00 86.56 345 LYS A O 1
ATOM 2743 N N . LEU A 1 346 ? 25.623 -0.734 -28.069 1.00 86.25 346 LEU A N 1
ATOM 2744 C CA . LEU A 1 346 ? 24.523 -0.927 -27.113 1.00 86.25 346 LEU A CA 1
ATOM 2745 C C . LEU A 1 346 ? 23.427 -1.830 -27.697 1.00 86.25 346 LEU A C 1
ATOM 2747 O O . LEU A 1 346 ? 22.987 -2.783 -27.056 1.00 86.25 346 LEU A O 1
ATOM 2751 N N . TYR A 1 347 ? 23.018 -1.565 -28.939 1.00 86.62 347 TYR A N 1
ATOM 2752 C CA . TYR A 1 347 ? 22.033 -2.382 -29.639 1.00 86.62 347 TYR A CA 1
ATOM 2753 C C . TYR A 1 347 ? 22.524 -3.815 -29.865 1.00 86.62 347 TYR A C 1
ATOM 2755 O O . TYR A 1 347 ? 21.765 -4.758 -29.646 1.00 86.62 347 TYR A O 1
ATOM 2763 N N . HIS A 1 348 ? 23.776 -3.995 -30.291 1.00 86.69 348 HIS A N 1
ATOM 2764 C CA . HIS A 1 348 ? 24.346 -5.317 -30.533 1.00 86.69 348 HIS A CA 1
ATOM 2765 C C . HIS A 1 348 ? 24.364 -6.167 -29.256 1.00 86.69 348 HIS A C 1
ATOM 2767 O O . HIS A 1 348 ? 23.907 -7.312 -29.275 1.00 86.69 348 HIS A O 1
ATOM 2773 N N . ASP A 1 349 ? 24.806 -5.587 -28.141 1.00 86.50 349 ASP A N 1
ATOM 2774 C CA . ASP A 1 349 ? 24.873 -6.269 -26.848 1.00 86.50 349 ASP A CA 1
ATOM 2775 C C . ASP A 1 349 ? 23.473 -6.634 -26.331 1.00 86.50 349 ASP A C 1
ATOM 2777 O O . ASP A 1 349 ? 23.244 -7.760 -25.885 1.00 86.50 349 ASP A O 1
ATOM 2781 N N . VAL A 1 350 ? 22.496 -5.734 -26.487 1.00 87.62 350 VAL A N 1
ATOM 2782 C CA . VAL A 1 350 ? 21.088 -6.004 -26.153 1.00 87.62 350 VAL A CA 1
ATOM 2783 C C . VAL A 1 350 ? 20.484 -7.082 -27.060 1.00 87.62 350 VAL A C 1
ATOM 2785 O O . VAL A 1 350 ? 19.785 -7.974 -26.582 1.00 87.62 350 VAL A O 1
ATOM 2788 N N . HIS A 1 351 ? 20.766 -7.058 -28.363 1.00 84.06 351 HIS A N 1
ATOM 2789 C CA . HIS A 1 351 ? 20.274 -8.068 -29.302 1.00 84.06 351 HIS A CA 1
ATOM 2790 C C . HIS A 1 351 ? 20.853 -9.458 -28.994 1.00 84.06 351 HIS A C 1
ATOM 2792 O O . HIS A 1 351 ? 20.145 -10.463 -29.110 1.00 84.06 351 HIS A O 1
ATOM 2798 N N . ASN A 1 352 ? 22.106 -9.533 -28.537 1.00 83.56 352 ASN A N 1
ATOM 2799 C CA . ASN A 1 352 ? 22.749 -10.787 -28.142 1.00 83.56 352 ASN A CA 1
ATOM 2800 C C . ASN A 1 352 ? 22.057 -11.479 -26.952 1.00 83.56 352 ASN A C 1
ATOM 2802 O O . ASN A 1 352 ? 22.151 -12.705 -26.845 1.00 83.56 352 ASN A O 1
ATOM 2806 N N . LEU A 1 353 ? 21.284 -10.748 -26.135 1.00 77.62 353 LEU A N 1
ATOM 2807 C CA . LEU A 1 353 ? 20.437 -11.332 -25.084 1.00 77.62 353 LEU A CA 1
ATOM 2808 C C . LEU A 1 353 ? 19.360 -12.272 -25.657 1.00 77.62 353 LEU A C 1
ATOM 2810 O O . LEU A 1 353 ? 19.055 -13.297 -25.053 1.00 77.62 353 LEU A O 1
ATOM 2814 N N . SER A 1 354 ? 18.805 -11.964 -26.836 1.00 69.69 354 SER A N 1
ATOM 2815 C CA . SER A 1 354 ? 17.756 -12.783 -27.477 1.00 69.69 354 SER A CA 1
ATOM 2816 C C . SER A 1 354 ? 18.277 -14.090 -28.080 1.00 69.69 354 SER A C 1
ATOM 2818 O O . SER A 1 354 ? 17.544 -15.075 -28.163 1.00 69.69 354 SER A O 1
ATOM 2820 N N . LEU A 1 355 ? 19.552 -14.107 -28.483 1.00 63.66 355 LEU A N 1
ATOM 2821 C CA . LEU A 1 355 ? 20.206 -15.231 -29.159 1.00 63.66 355 LEU A CA 1
ATOM 2822 C C . LEU A 1 355 ? 20.709 -16.306 -28.185 1.00 63.66 355 LEU A C 1
ATOM 2824 O O . LEU A 1 355 ? 21.339 -17.270 -28.616 1.00 63.66 355 LEU A O 1
ATOM 2828 N N . GLY A 1 356 ? 20.485 -16.134 -26.879 1.00 58.25 356 GLY A N 1
ATOM 2829 C CA . GLY A 1 356 ? 20.873 -17.102 -25.854 1.00 58.25 356 GLY A CA 1
ATOM 2830 C C . GLY A 1 356 ? 22.385 -17.282 -25.682 1.00 58.25 356 GLY A C 1
ATOM 2831 O O . GLY A 1 356 ? 22.805 -18.123 -24.896 1.00 58.25 356 GLY A O 1
ATOM 2832 N N . ARG A 1 357 ? 23.225 -16.494 -26.369 1.00 49.19 357 ARG A N 1
ATOM 2833 C CA . ARG A 1 357 ? 24.695 -16.586 -26.267 1.00 49.19 357 ARG A CA 1
ATOM 2834 C C . ARG A 1 357 ? 25.246 -16.052 -24.940 1.00 49.19 357 ARG A C 1
ATOM 2836 O O . ARG A 1 357 ? 26.400 -16.306 -24.627 1.00 49.19 357 ARG A O 1
ATOM 2843 N N . SER A 1 358 ? 24.423 -15.361 -24.152 1.00 49.47 358 SER A N 1
ATOM 2844 C CA . SER A 1 358 ? 24.732 -14.863 -22.804 1.00 49.47 358 SER A CA 1
ATOM 2845 C C . SER A 1 358 ? 23.990 -15.618 -21.688 1.00 49.47 358 SER A C 1
ATOM 2847 O O . SER A 1 358 ? 23.921 -15.127 -20.557 1.00 49.47 358 SER A O 1
ATOM 2849 N N . HIS A 1 359 ? 23.424 -16.801 -21.982 1.00 43.00 359 HIS A N 1
ATOM 2850 C CA . HIS A 1 359 ? 22.587 -17.558 -21.038 1.00 43.00 359 HIS A CA 1
ATOM 2851 C C . HIS A 1 359 ? 23.277 -17.865 -19.698 1.00 43.00 359 HIS A C 1
ATOM 2853 O O . HIS A 1 359 ? 22.588 -17.983 -18.689 1.00 43.00 359 HIS A O 1
ATOM 2859 N N . GLU A 1 360 ? 24.609 -17.941 -19.665 1.00 42.00 360 GLU A N 1
ATOM 2860 C CA . GLU A 1 360 ? 25.374 -18.268 -18.454 1.00 42.00 360 GLU A CA 1
ATOM 2861 C C . GLU A 1 360 ? 25.670 -17.061 -17.540 1.00 42.00 360 GLU A C 1
ATOM 2863 O O . GLU A 1 360 ? 25.964 -17.256 -16.367 1.00 42.00 360 GLU A O 1
ATOM 2868 N N . LEU A 1 361 ? 25.556 -15.813 -18.023 1.00 40.94 361 LEU A N 1
ATOM 2869 C CA . LEU A 1 361 ? 26.032 -14.614 -17.297 1.00 40.94 361 LEU A CA 1
ATOM 2870 C C . LEU A 1 361 ? 24.925 -13.692 -16.754 1.00 40.94 361 LEU A C 1
ATOM 2872 O O . LEU A 1 361 ? 25.196 -12.842 -15.906 1.00 40.94 361 LEU A O 1
ATOM 2876 N N . CYS A 1 362 ? 23.688 -13.822 -17.242 1.00 44.59 362 CYS A N 1
ATOM 2877 C CA . CYS A 1 362 ? 22.585 -12.897 -16.921 1.00 44.59 362 CYS A CA 1
ATOM 2878 C C . CYS A 1 362 ? 21.391 -13.584 -16.222 1.00 44.59 362 CYS A C 1
ATOM 2880 O O . CYS A 1 362 ? 20.564 -12.944 -15.573 1.00 44.59 362 CYS A O 1
ATOM 2882 N N . CYS A 1 363 ? 21.287 -14.910 -16.327 1.00 46.44 363 CYS A N 1
ATOM 2883 C CA . CYS A 1 363 ? 20.085 -15.650 -15.959 1.00 46.44 363 CYS A CA 1
ATOM 2884 C C . CYS A 1 363 ? 20.147 -16.202 -14.529 1.00 46.44 363 CYS A C 1
ATOM 2886 O O . CYS A 1 363 ? 20.287 -17.404 -14.322 1.00 46.44 363 CYS A O 1
ATOM 2888 N N . ASN A 1 364 ? 19.916 -15.349 -13.532 1.00 50.34 364 ASN A N 1
ATOM 2889 C CA . ASN A 1 364 ? 19.524 -15.802 -12.192 1.00 50.34 364 ASN A CA 1
ATOM 2890 C C . ASN A 1 364 ? 18.055 -16.285 -12.195 1.00 50.34 364 ASN A C 1
ATOM 2892 O O . ASN A 1 364 ? 17.210 -15.778 -11.461 1.00 50.34 364 ASN A O 1
ATOM 2896 N N . VAL A 1 365 ? 17.732 -17.278 -13.035 1.00 49.50 365 VAL A N 1
ATOM 2897 C CA . VAL A 1 365 ? 16.404 -17.930 -13.089 1.00 49.50 365 VAL A CA 1
ATOM 2898 C C . VAL A 1 365 ? 16.026 -18.504 -11.714 1.00 49.50 365 VAL A C 1
ATOM 2900 O O . VAL A 1 365 ? 14.850 -18.554 -11.371 1.00 49.50 365 VAL A O 1
ATOM 2903 N N . GLY A 1 366 ? 17.022 -18.864 -10.895 1.00 49.00 366 GLY A N 1
ATOM 2904 C CA . GLY A 1 366 ? 16.839 -19.366 -9.530 1.00 49.00 366 GLY A CA 1
ATOM 2905 C C . GLY A 1 366 ? 16.657 -18.307 -8.434 1.00 49.00 366 GLY A C 1
ATOM 2906 O O . GLY A 1 366 ? 16.390 -18.689 -7.301 1.00 49.00 366 GLY A O 1
ATOM 2907 N N . LEU A 1 367 ? 16.798 -17.006 -8.729 1.00 56.09 367 LEU A N 1
ATOM 2908 C CA . LEU A 1 367 ? 16.692 -15.930 -7.724 1.00 56.09 367 LEU A CA 1
ATOM 2909 C C . LEU A 1 367 ? 15.336 -15.203 -7.757 1.00 56.09 367 LEU A C 1
ATOM 2911 O O . LEU A 1 367 ? 15.100 -14.300 -6.957 1.00 56.09 367 LEU A O 1
ATOM 2915 N N . MET A 1 368 ? 14.458 -15.544 -8.705 1.00 66.56 368 MET A N 1
ATOM 2916 C CA . MET A 1 368 ? 13.123 -14.954 -8.770 1.00 66.56 368 MET A CA 1
ATOM 2917 C C . MET A 1 368 ? 12.261 -15.566 -7.671 1.00 66.56 368 MET A C 1
ATOM 2919 O O . MET A 1 368 ? 12.117 -16.789 -7.590 1.00 66.56 368 MET A O 1
ATOM 2923 N N . ASN A 1 369 ? 11.692 -14.722 -6.814 1.00 72.69 369 ASN A N 1
ATOM 2924 C CA . ASN A 1 369 ? 10.781 -15.206 -5.789 1.00 72.69 369 ASN A CA 1
ATOM 2925 C C . ASN A 1 369 ? 9.499 -15.767 -6.465 1.00 72.69 369 ASN A C 1
ATOM 2927 O O . ASN A 1 369 ? 9.161 -15.447 -7.612 1.00 72.69 369 ASN A O 1
ATOM 2931 N N . SER A 1 370 ? 8.765 -16.636 -5.768 1.00 77.56 370 SER A N 1
ATOM 2932 C CA . SER A 1 370 ? 7.545 -17.251 -6.315 1.00 77.56 370 SER A CA 1
ATOM 2933 C C . SER A 1 370 ? 6.435 -16.231 -6.618 1.00 77.56 370 SER A C 1
ATOM 2935 O O . SER A 1 370 ? 5.585 -16.492 -7.472 1.00 77.56 370 SER A O 1
ATOM 2937 N N . LYS A 1 371 ? 6.459 -15.063 -5.960 1.00 81.06 371 LYS A N 1
ATOM 2938 C CA . LYS A 1 371 ? 5.490 -13.971 -6.128 1.00 81.06 371 LYS A CA 1
ATOM 2939 C C . LYS A 1 371 ? 5.681 -13.248 -7.459 1.00 81.06 371 LYS A C 1
ATOM 2941 O O . LYS A 1 371 ? 4.762 -13.238 -8.272 1.00 81.06 371 LYS A O 1
ATOM 2946 N N . GLU A 1 372 ? 6.878 -12.732 -7.710 1.00 84.44 372 GLU A N 1
ATOM 2947 C CA . GLU A 1 372 ? 7.324 -12.097 -8.950 1.00 84.44 372 GLU A CA 1
ATOM 2948 C C . GLU A 1 372 ? 7.001 -13.002 -10.140 1.00 84.44 372 GLU A C 1
ATOM 2950 O O . GLU A 1 372 ? 6.407 -12.547 -11.115 1.00 84.44 372 GLU A O 1
ATOM 2955 N N . LYS A 1 373 ? 7.314 -14.304 -10.043 1.00 86.44 373 LYS A N 1
ATOM 2956 C CA . LYS A 1 373 ? 6.979 -15.268 -11.099 1.00 86.44 373 LYS A CA 1
ATOM 2957 C C . LYS A 1 373 ? 5.472 -15.333 -11.352 1.00 86.44 373 LYS A C 1
ATOM 2959 O O . LYS A 1 373 ? 5.038 -15.279 -12.494 1.00 86.44 373 LYS A O 1
ATOM 2964 N N . SER A 1 374 ? 4.666 -15.399 -10.293 1.00 88.69 374 SER A N 1
ATOM 2965 C CA . SER A 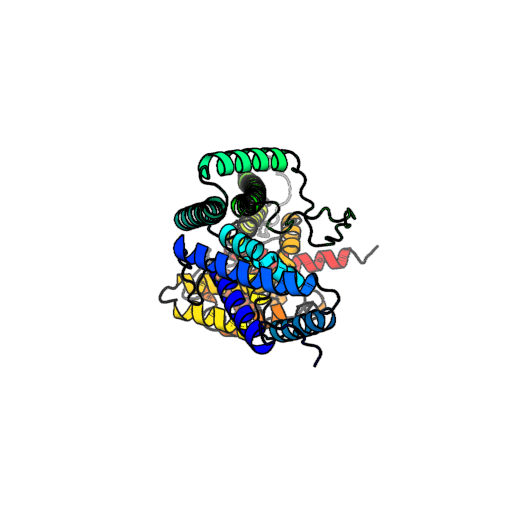1 374 ? 3.208 -15.481 -10.422 1.00 88.69 374 SER A CA 1
ATOM 2966 C C . SER A 1 374 ? 2.576 -14.242 -11.072 1.00 88.69 374 SER A C 1
ATOM 2968 O O . SER A 1 374 ? 1.603 -14.387 -11.820 1.00 88.69 374 SER A O 1
ATOM 2970 N N . VAL A 1 375 ? 3.134 -13.054 -10.801 1.00 90.44 375 VAL A N 1
ATOM 2971 C CA . VAL A 1 375 ? 2.730 -11.777 -11.409 1.00 90.44 375 VAL A CA 1
ATOM 2972 C C . VAL A 1 375 ? 3.163 -11.740 -12.871 1.00 90.44 375 VAL A C 1
ATOM 2974 O O . VAL A 1 375 ? 2.363 -11.386 -13.734 1.00 90.44 375 VAL A O 1
ATOM 2977 N N . LEU A 1 376 ? 4.387 -12.180 -13.170 1.00 89.31 376 LEU A N 1
ATOM 2978 C CA . LEU A 1 376 ? 4.906 -12.229 -14.532 1.00 89.31 376 LEU A CA 1
ATOM 2979 C C . LEU A 1 376 ? 4.132 -13.210 -15.423 1.00 89.31 376 LEU A C 1
ATOM 2981 O O . LEU A 1 376 ? 3.775 -12.852 -16.542 1.00 89.31 376 LEU A O 1
ATOM 2985 N N . ASP A 1 377 ? 3.795 -14.397 -14.912 1.00 89.81 377 ASP A N 1
ATOM 2986 C CA . ASP A 1 377 ? 2.967 -15.380 -15.623 1.00 89.81 377 ASP A CA 1
ATOM 2987 C C . ASP A 1 377 ? 1.580 -14.798 -15.963 1.00 89.81 377 ASP A C 1
ATOM 2989 O O . ASP A 1 377 ? 1.029 -15.043 -17.034 1.00 89.81 377 ASP A O 1
ATOM 2993 N N . TYR A 1 378 ? 0.995 -14.012 -15.050 1.00 90.38 378 TYR A N 1
ATOM 2994 C CA . TYR A 1 378 ? -0.275 -13.324 -15.302 1.00 90.38 378 TYR A CA 1
ATOM 2995 C C . TYR A 1 378 ? -0.112 -12.219 -16.353 1.00 90.38 378 TYR A C 1
ATOM 2997 O O . TYR A 1 378 ? -0.920 -12.111 -17.276 1.00 90.38 378 TYR A O 1
ATOM 3005 N N . LEU A 1 379 ? 0.955 -11.428 -16.241 1.00 89.69 379 LEU A N 1
ATOM 3006 C CA . LEU A 1 379 ? 1.277 -10.345 -17.161 1.00 89.69 379 LEU A CA 1
ATOM 3007 C C . LEU A 1 379 ? 1.536 -10.853 -18.590 1.00 89.69 379 LEU A C 1
ATOM 3009 O O . LEU A 1 379 ? 1.121 -10.200 -19.546 1.00 89.69 379 LEU A O 1
ATOM 3013 N N . GLU A 1 380 ? 2.167 -12.019 -18.749 1.00 89.19 380 GLU A N 1
ATOM 3014 C CA . GLU A 1 380 ? 2.378 -12.677 -20.046 1.00 89.19 380 GLU A CA 1
ATOM 3015 C C . GLU A 1 380 ? 1.056 -12.957 -20.768 1.00 89.19 380 GLU A C 1
ATOM 3017 O O . GLU A 1 380 ? 0.912 -12.643 -21.952 1.00 89.19 380 GLU A O 1
ATOM 3022 N N . VAL A 1 381 ? 0.066 -13.485 -20.045 1.00 88.12 381 VAL A N 1
ATOM 3023 C CA . VAL A 1 381 ? -1.277 -13.719 -20.589 1.00 88.12 381 VAL A CA 1
ATOM 3024 C C . VAL A 1 381 ? -1.969 -12.388 -20.884 1.00 88.12 381 VAL A C 1
ATOM 3026 O O . VAL A 1 381 ? -2.517 -12.207 -21.974 1.00 88.12 381 VAL A O 1
ATOM 3029 N N . PHE A 1 382 ? -1.892 -11.438 -19.949 1.00 85.50 382 PHE A N 1
ATOM 3030 C CA . PHE A 1 382 ? -2.570 -10.145 -20.032 1.00 85.50 382 PHE A CA 1
ATOM 3031 C C . PHE A 1 382 ? -2.077 -9.281 -21.207 1.00 85.50 382 PHE A C 1
ATOM 3033 O O . PHE A 1 382 ? -2.878 -8.672 -21.911 1.00 85.50 382 PHE A O 1
ATOM 3040 N N . LEU A 1 383 ? -0.767 -9.263 -21.475 1.00 84.56 383 LEU A N 1
ATOM 3041 C CA . LEU A 1 383 ? -0.156 -8.456 -22.540 1.00 84.56 383 LEU A CA 1
ATOM 3042 C C . LEU A 1 383 ? -0.038 -9.164 -23.894 1.00 84.56 383 LEU A C 1
ATOM 3044 O O . LEU A 1 383 ? 0.384 -8.525 -24.862 1.00 84.56 383 LEU A O 1
ATOM 3048 N N . SER A 1 384 ? -0.426 -10.438 -23.996 1.00 77.31 384 SER A N 1
ATOM 3049 C CA . SER A 1 384 ? -0.288 -11.262 -25.210 1.00 77.31 384 SER A CA 1
ATOM 3050 C C . SER A 1 384 ? -0.838 -10.610 -26.492 1.00 77.31 384 SER A C 1
ATOM 3052 O O . SER A 1 384 ? -0.282 -10.812 -27.570 1.00 77.31 384 SER A O 1
ATOM 3054 N N . SER A 1 385 ? -1.875 -9.772 -26.383 1.00 71.19 385 SER A N 1
ATOM 3055 C CA . SER A 1 385 ? -2.476 -9.026 -27.503 1.00 71.19 385 SER A CA 1
ATOM 3056 C C . SER A 1 385 ? -2.211 -7.511 -27.478 1.00 71.19 385 SER A C 1
ATOM 3058 O O . SER A 1 385 ? -2.634 -6.799 -28.388 1.00 71.19 385 SER A O 1
ATOM 3060 N N . GLN A 1 386 ? -1.499 -6.995 -26.466 1.00 78.50 386 GLN A N 1
ATOM 3061 C CA . GLN A 1 386 ? -1.426 -5.556 -26.164 1.00 78.50 386 GLN A CA 1
ATOM 3062 C C . GLN A 1 386 ? -0.017 -5.038 -25.822 1.00 78.50 386 GLN A C 1
ATOM 3064 O O . GLN A 1 386 ? 0.135 -4.013 -25.157 1.00 78.50 386 GLN A O 1
ATOM 3069 N N . LEU A 1 387 ? 1.039 -5.665 -26.349 1.00 82.44 387 LEU A N 1
ATOM 3070 C CA . LEU A 1 387 ? 2.442 -5.237 -26.160 1.00 82.44 387 LEU A CA 1
ATOM 3071 C C . LEU A 1 387 ? 2.716 -3.762 -26.499 1.00 82.44 387 LEU A C 1
ATOM 3073 O O . LEU A 1 387 ? 3.703 -3.179 -26.052 1.00 82.44 387 LEU A O 1
ATOM 3077 N N . ASN A 1 388 ? 1.851 -3.135 -27.296 1.00 81.81 388 ASN A N 1
ATOM 3078 C CA . ASN A 1 388 ? 1.936 -1.718 -27.628 1.00 81.81 388 ASN A CA 1
ATOM 3079 C C . ASN A 1 388 ? 1.789 -0.808 -26.400 1.00 81.81 388 ASN A C 1
ATOM 3081 O O . ASN A 1 388 ? 2.382 0.265 -26.396 1.00 81.81 388 ASN A O 1
ATOM 3085 N N . GLN A 1 389 ? 1.084 -1.239 -25.351 1.00 83.81 389 GLN A N 1
ATOM 3086 C CA . GLN A 1 389 ? 0.896 -0.440 -24.136 1.00 83.81 389 GLN A CA 1
ATOM 3087 C C . GLN A 1 389 ? 2.211 -0.220 -23.368 1.00 83.81 389 GLN A C 1
ATOM 3089 O O . GLN A 1 389 ? 2.385 0.825 -22.748 1.00 83.81 389 GLN A O 1
ATOM 3094 N N . LEU A 1 390 ? 3.190 -1.130 -23.491 1.00 87.00 390 LEU A N 1
ATOM 3095 C CA . LEU A 1 390 ? 4.526 -0.970 -22.892 1.00 87.00 390 LEU A CA 1
ATOM 3096 C C . LEU A 1 390 ? 5.283 0.261 -23.417 1.00 87.00 390 LEU A C 1
ATOM 3098 O O . LEU A 1 390 ? 6.214 0.739 -22.768 1.00 87.00 390 LEU A O 1
ATOM 3102 N N . TRP A 1 391 ? 4.888 0.775 -24.585 1.00 85.88 391 TRP A N 1
ATOM 3103 C CA . TRP A 1 391 ? 5.471 1.976 -25.180 1.00 85.88 391 TRP A CA 1
ATOM 3104 C C . TRP A 1 391 ? 4.934 3.272 -24.573 1.00 85.88 391 TRP A C 1
ATOM 3106 O O . TRP A 1 391 ? 5.585 4.300 -24.667 1.00 85.88 391 TRP A O 1
ATOM 3116 N N . LYS A 1 392 ? 3.775 3.230 -23.910 1.00 85.56 392 LYS A N 1
ATOM 3117 C CA . LYS A 1 392 ? 3.256 4.384 -23.164 1.00 85.56 392 LYS A CA 1
ATOM 3118 C C . LYS A 1 392 ? 3.959 4.555 -21.810 1.00 85.56 392 LYS A C 1
ATOM 3120 O O . LYS A 1 392 ? 3.888 5.621 -21.211 1.00 85.56 392 LYS A O 1
ATOM 3125 N N . LEU A 1 393 ? 4.591 3.492 -21.305 1.00 88.94 393 LEU A N 1
ATOM 3126 C CA . LEU A 1 393 ? 5.268 3.472 -20.009 1.00 88.94 393 LEU A CA 1
ATOM 3127 C C . LEU A 1 393 ? 6.695 3.998 -20.116 1.00 88.94 393 LEU A C 1
ATOM 3129 O O . LEU A 1 393 ? 7.325 3.901 -21.171 1.00 88.94 393 LEU A O 1
ATOM 3133 N N . SER A 1 394 ? 7.223 4.475 -18.987 1.00 91.12 394 SER A N 1
ATOM 3134 C CA . SER A 1 394 ? 8.624 4.879 -18.884 1.00 91.12 394 SER A CA 1
ATOM 3135 C C . SER A 1 394 ? 9.565 3.734 -19.312 1.00 91.12 394 SER A C 1
ATOM 3137 O O . SER A 1 394 ? 9.360 2.594 -18.872 1.00 91.12 394 SER A O 1
ATOM 3139 N N . PRO A 1 395 ? 10.589 3.998 -20.151 1.00 92.31 395 PRO A N 1
ATOM 3140 C CA . PRO A 1 395 ? 11.523 2.991 -20.662 1.00 92.31 395 PRO A CA 1
ATOM 3141 C C . PRO A 1 395 ? 12.115 2.069 -19.594 1.00 92.31 395 PRO A C 1
ATOM 3143 O O . PRO A 1 395 ? 12.217 0.857 -19.814 1.00 92.31 395 PRO A O 1
ATOM 3146 N N . ILE A 1 396 ? 12.447 2.621 -18.421 1.00 93.06 396 ILE A N 1
ATOM 3147 C CA . ILE A 1 396 ? 13.031 1.846 -17.328 1.00 93.06 396 ILE A CA 1
ATOM 3148 C C . ILE A 1 396 ? 12.101 0.749 -16.818 1.00 93.06 396 ILE A C 1
ATOM 3150 O O . ILE A 1 396 ? 12.592 -0.336 -16.536 1.00 93.06 396 ILE A O 1
ATOM 3154 N N . VAL A 1 397 ? 10.782 0.973 -16.761 1.00 92.88 397 VAL A N 1
ATOM 3155 C CA . VAL A 1 397 ? 9.808 0.027 -16.179 1.00 92.88 397 VAL A CA 1
ATOM 3156 C C . VAL A 1 397 ? 9.836 -1.301 -16.919 1.00 92.88 397 VAL A C 1
ATOM 3158 O O . VAL A 1 397 ? 9.991 -2.353 -16.305 1.00 92.88 397 VAL A O 1
ATOM 3161 N N . ALA A 1 398 ? 9.744 -1.252 -18.250 1.00 91.75 398 ALA A N 1
ATOM 3162 C CA . ALA A 1 398 ? 9.812 -2.449 -19.079 1.00 91.75 398 ALA A CA 1
ATOM 3163 C C . ALA A 1 398 ? 11.186 -3.127 -18.967 1.00 91.75 398 ALA A C 1
ATOM 3165 O O . ALA A 1 398 ? 11.260 -4.351 -18.908 1.00 91.75 398 ALA A O 1
ATOM 3166 N N . ALA A 1 399 ? 12.271 -2.350 -18.896 1.00 91.75 399 ALA A N 1
ATOM 3167 C CA . ALA A 1 399 ? 13.616 -2.902 -18.769 1.00 91.75 399 ALA A CA 1
ATOM 3168 C C . ALA A 1 399 ? 13.829 -3.640 -17.437 1.00 91.75 399 ALA A C 1
ATOM 3170 O O . ALA A 1 399 ? 14.439 -4.706 -17.436 1.00 91.75 399 ALA A O 1
ATOM 3171 N N . VAL A 1 400 ? 13.328 -3.112 -16.316 1.00 90.50 400 VAL A N 1
ATOM 3172 C CA . VAL A 1 400 ? 13.530 -3.717 -14.987 1.00 90.50 400 VAL A CA 1
ATOM 3173 C C . VAL A 1 400 ? 12.559 -4.851 -14.681 1.00 90.50 400 VAL A C 1
ATOM 3175 O O . VAL A 1 400 ? 12.935 -5.792 -13.987 1.00 90.50 400 VAL A O 1
ATOM 3178 N N . ALA A 1 401 ? 11.327 -4.770 -15.187 1.00 90.69 401 ALA A N 1
ATOM 3179 C CA . ALA A 1 401 ? 10.267 -5.718 -14.858 1.00 90.69 401 ALA A CA 1
ATOM 3180 C C . ALA A 1 401 ? 10.262 -6.966 -15.747 1.00 90.69 401 ALA A C 1
ATOM 3182 O O . ALA A 1 401 ? 9.699 -7.979 -15.342 1.00 90.69 401 ALA A O 1
ATOM 3183 N N . LEU A 1 402 ? 10.861 -6.906 -16.943 1.00 90.06 402 LEU A N 1
ATOM 3184 C CA . LEU A 1 402 ? 10.891 -8.017 -17.896 1.00 90.06 402 LEU A CA 1
ATOM 3185 C C . LEU A 1 402 ? 12.244 -8.746 -17.844 1.00 90.06 402 LEU A C 1
ATOM 3187 O O . LEU A 1 402 ? 13.241 -8.223 -18.347 1.00 90.06 402 LEU A O 1
ATOM 3191 N N . PRO A 1 403 ? 12.311 -9.965 -17.281 1.00 85.94 403 PRO A N 1
ATOM 3192 C CA . PRO A 1 403 ? 13.523 -10.769 -17.283 1.00 85.94 403 PRO A CA 1
ATOM 3193 C C . PRO A 1 403 ? 13.879 -11.215 -18.699 1.00 85.94 403 PRO A C 1
ATOM 3195 O O . PRO A 1 403 ? 12.997 -11.611 -19.464 1.00 85.94 403 PRO A O 1
ATOM 3198 N N . CYS A 1 404 ? 15.175 -11.250 -19.011 1.00 83.69 404 CYS A N 1
ATOM 3199 C CA . CYS A 1 404 ? 15.689 -11.590 -20.340 1.00 83.69 404 CYS A CA 1
ATOM 3200 C C . CYS A 1 404 ? 15.256 -12.978 -20.859 1.00 83.69 404 CYS A C 1
ATOM 3202 O O . CYS A 1 404 ? 15.158 -13.189 -22.068 1.00 83.69 404 CYS A O 1
ATOM 3204 N N . TRP A 1 405 ? 14.949 -13.917 -19.960 1.00 80.38 405 TRP A N 1
ATOM 3205 C CA . TRP A 1 405 ? 14.484 -15.265 -20.297 1.00 80.38 405 TRP A CA 1
ATOM 3206 C C . TRP A 1 405 ? 12.974 -15.361 -20.578 1.00 80.38 405 TRP A C 1
ATOM 3208 O O . TRP A 1 405 ? 12.543 -16.353 -21.171 1.00 80.38 405 TRP A O 1
ATOM 3218 N N . SER A 1 406 ? 12.174 -14.365 -20.179 1.00 85.50 406 SER A N 1
ATOM 3219 C CA . SER A 1 406 ? 10.710 -14.392 -20.329 1.00 85.50 406 SER A CA 1
ATOM 3220 C C . SER A 1 406 ? 10.274 -14.295 -21.793 1.00 85.50 406 SER A C 1
ATOM 3222 O O . SER A 1 406 ? 10.949 -13.680 -22.630 1.00 85.50 406 SER A O 1
ATOM 3224 N N . GLN A 1 407 ? 9.120 -14.879 -22.123 1.00 86.62 407 GLN A N 1
ATOM 3225 C CA . GLN A 1 407 ? 8.590 -14.798 -23.486 1.00 86.62 407 GLN A CA 1
ATOM 3226 C C . GLN A 1 407 ? 8.110 -13.375 -23.800 1.00 86.62 407 GLN A C 1
ATOM 3228 O O . GLN A 1 407 ? 8.237 -12.898 -24.936 1.00 86.62 407 GLN A O 1
ATOM 3233 N N . LEU A 1 408 ? 7.628 -12.669 -22.774 1.00 88.06 408 LEU A N 1
ATOM 3234 C CA . LEU A 1 408 ? 7.260 -11.261 -22.857 1.00 88.06 408 LEU A CA 1
ATOM 3235 C C . LEU A 1 408 ? 8.449 -10.375 -23.243 1.00 88.06 408 LEU A C 1
ATOM 3237 O O . LEU A 1 408 ? 8.323 -9.549 -24.148 1.00 88.06 408 LEU A O 1
ATOM 3241 N N . PHE A 1 409 ? 9.619 -10.588 -22.630 1.00 89.12 409 PHE A N 1
ATOM 3242 C CA . PHE A 1 409 ? 10.840 -9.858 -22.977 1.00 89.12 409 PHE A CA 1
ATOM 3243 C C . PHE A 1 409 ? 11.251 -10.089 -24.431 1.00 89.12 409 PHE A C 1
ATOM 3245 O O . PHE A 1 409 ? 11.517 -9.128 -25.149 1.00 89.12 409 PHE A O 1
ATOM 3252 N N . LYS A 1 410 ? 11.250 -11.344 -24.901 1.00 88.69 410 LYS A N 1
ATOM 3253 C CA . LYS A 1 410 ? 11.584 -11.673 -26.300 1.00 88.69 410 LYS A CA 1
ATOM 3254 C C . LYS A 1 410 ? 10.654 -10.965 -27.286 1.00 88.69 410 LYS A C 1
ATOM 3256 O O . LYS A 1 410 ? 11.112 -10.416 -28.287 1.00 88.69 410 LYS A O 1
ATOM 3261 N N . SER A 1 411 ? 9.359 -10.934 -26.975 1.00 88.81 411 SER A N 1
ATOM 3262 C CA . SER A 1 411 ? 8.348 -10.265 -27.800 1.00 88.81 411 SER A CA 1
ATOM 3263 C C . SER A 1 411 ? 8.530 -8.742 -27.798 1.00 88.81 411 SER A C 1
ATOM 3265 O O . SER A 1 411 ? 8.482 -8.104 -28.852 1.00 88.81 411 SER A O 1
ATOM 3267 N N . TYR A 1 412 ? 8.813 -8.153 -26.631 1.00 89.50 412 TYR A N 1
ATOM 3268 C CA . TYR A 1 412 ? 9.124 -6.728 -26.493 1.00 89.50 412 TYR A CA 1
ATOM 3269 C C . TYR A 1 412 ? 10.400 -6.339 -27.255 1.00 89.50 412 TYR A C 1
ATOM 3271 O O . TYR A 1 412 ? 10.398 -5.354 -27.993 1.00 89.50 412 TYR A O 1
ATOM 3279 N N . LEU A 1 413 ? 11.461 -7.141 -27.148 1.00 89.06 413 LEU A N 1
ATOM 3280 C CA . LEU A 1 413 ? 12.734 -6.913 -27.828 1.00 89.06 413 LEU A CA 1
ATOM 3281 C C . LEU A 1 413 ? 12.612 -7.048 -29.352 1.00 89.06 413 LEU A C 1
ATOM 3283 O O . LEU A 1 413 ? 13.155 -6.221 -30.079 1.00 89.06 413 LEU A O 1
ATOM 3287 N N . SER A 1 414 ? 11.843 -8.023 -29.848 1.00 87.81 414 SER A N 1
ATOM 3288 C CA . SER A 1 414 ? 11.532 -8.142 -31.280 1.00 87.81 414 SER A CA 1
ATOM 3289 C C . SER A 1 414 ? 10.824 -6.888 -31.806 1.00 87.81 414 SER A C 1
ATOM 3291 O O . SER A 1 414 ? 11.186 -6.348 -32.857 1.00 87.81 414 SER A O 1
ATOM 3293 N N . LYS A 1 415 ? 9.873 -6.347 -31.035 1.00 86.62 415 LYS A N 1
ATOM 3294 C CA . LYS A 1 415 ? 9.210 -5.091 -31.389 1.00 86.62 415 LYS A CA 1
ATOM 3295 C C . LYS A 1 415 ? 10.174 -3.900 -31.346 1.00 86.62 415 LYS A C 1
ATOM 3297 O O . LYS A 1 415 ? 10.169 -3.091 -32.273 1.00 86.62 415 LYS A O 1
ATOM 3302 N N . LEU A 1 416 ? 11.030 -3.804 -30.331 1.00 87.75 416 LEU A N 1
ATOM 3303 C CA . LEU A 1 416 ? 12.069 -2.772 -30.238 1.00 87.75 416 LEU A CA 1
ATOM 3304 C C . LEU A 1 416 ? 13.031 -2.827 -31.437 1.00 87.75 416 LEU A C 1
ATOM 3306 O O . LEU A 1 416 ? 13.363 -1.793 -32.011 1.00 87.75 416 LEU A O 1
ATOM 3310 N N . GLN A 1 417 ? 13.405 -4.030 -31.875 1.00 85.12 417 GLN A N 1
ATOM 3311 C CA . GLN A 1 417 ? 14.220 -4.254 -33.067 1.00 85.12 417 GLN A CA 1
ATOM 3312 C C . GLN A 1 417 ? 13.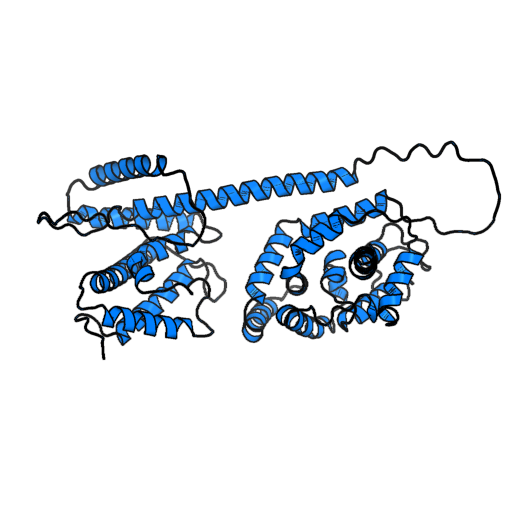531 -3.771 -34.346 1.00 85.12 417 GLN A C 1
ATOM 3314 O O . GLN A 1 417 ? 14.188 -3.121 -35.157 1.00 85.12 417 GLN A O 1
ATOM 3319 N N . SER A 1 418 ? 12.232 -4.036 -34.518 1.00 82.69 418 SER A N 1
ATOM 3320 C CA . SER A 1 418 ? 11.484 -3.521 -35.677 1.00 82.69 418 SER A CA 1
ATOM 3321 C C . SER A 1 418 ? 11.479 -1.986 -35.721 1.00 82.69 418 SER A C 1
ATOM 3323 O O . SER A 1 418 ? 11.687 -1.398 -36.780 1.00 82.69 418 SER A O 1
ATOM 3325 N N . GLN A 1 419 ? 11.345 -1.333 -34.559 1.00 81.25 419 GLN A N 1
ATOM 3326 C CA . GLN A 1 419 ? 11.376 0.129 -34.440 1.00 81.25 419 GLN A CA 1
ATOM 3327 C C . GLN A 1 419 ? 12.769 0.702 -34.729 1.00 81.25 419 GLN A C 1
ATOM 3329 O O . GLN A 1 419 ? 12.874 1.716 -35.408 1.00 81.25 419 GLN A O 1
ATOM 3334 N N . PHE A 1 420 ? 13.831 0.037 -34.267 1.00 80.19 420 PHE A N 1
ATOM 3335 C CA . PHE A 1 420 ? 15.216 0.460 -34.500 1.00 80.19 420 PHE A CA 1
ATOM 3336 C C . PHE A 1 420 ? 15.665 0.290 -35.962 1.00 80.19 420 PHE A C 1
ATOM 3338 O O . PHE A 1 420 ? 16.413 1.107 -36.490 1.00 80.19 420 PHE A O 1
ATOM 3345 N N . ARG A 1 421 ? 15.211 -0.770 -36.643 1.00 76.88 421 ARG A N 1
ATOM 3346 C CA . ARG A 1 421 ? 15.515 -0.999 -38.070 1.00 76.88 421 ARG A CA 1
ATOM 3347 C C . ARG A 1 421 ? 14.641 -0.162 -39.005 1.00 76.88 421 ARG A C 1
ATOM 3349 O O . ARG A 1 421 ? 14.982 0.008 -40.171 1.00 76.88 421 ARG A O 1
ATOM 3356 N N . GLY A 1 422 ? 13.542 0.388 -38.488 1.00 67.62 422 GLY A N 1
ATOM 3357 C CA . GLY A 1 422 ? 12.563 1.149 -39.258 1.00 67.62 422 GLY A CA 1
ATOM 3358 C C . GLY A 1 422 ? 11.693 0.280 -40.171 1.00 67.62 422 GLY A C 1
ATOM 3359 O O . GLY A 1 422 ? 11.050 0.825 -41.074 1.00 67.62 422 GLY A O 1
ATOM 3360 N N . ASP A 1 423 ? 11.652 -1.033 -39.915 1.00 58.31 423 ASP A N 1
ATOM 3361 C CA . ASP A 1 423 ? 10.798 -1.993 -40.611 1.00 58.31 423 ASP A CA 1
ATOM 3362 C C . ASP A 1 423 ? 9.326 -1.680 -40.301 1.00 58.31 423 ASP A C 1
ATOM 3364 O O . ASP A 1 423 ? 8.951 -1.384 -39.164 1.00 58.31 423 ASP A O 1
ATOM 3368 N N . SER A 1 424 ? 8.490 -1.693 -41.339 1.00 52.28 424 SER A N 1
ATOM 3369 C CA . SER A 1 424 ? 7.099 -1.236 -41.332 1.00 52.28 424 SER A CA 1
ATOM 3370 C C . SER A 1 424 ? 6.241 -1.913 -40.255 1.00 52.28 424 SER A C 1
ATOM 3372 O O . SER A 1 424 ? 5.608 -2.940 -40.496 1.00 52.28 424 SER A O 1
ATOM 3374 N N . SER A 1 425 ? 6.154 -1.303 -39.077 1.00 49.06 425 SER A N 1
ATOM 3375 C CA . SER A 1 425 ? 5.011 -1.471 -38.186 1.00 49.06 425 SER A CA 1
ATOM 3376 C C . SER A 1 425 ? 4.112 -0.247 -38.333 1.00 49.06 425 SER A C 1
ATOM 3378 O O . SER A 1 425 ? 4.582 0.872 -38.528 1.00 49.06 425 SER A O 1
ATOM 3380 N N . THR A 1 426 ? 2.802 -0.459 -38.275 1.00 52.06 426 THR A N 1
ATOM 3381 C CA . THR A 1 426 ? 1.745 0.543 -38.495 1.00 52.06 426 THR A CA 1
ATOM 3382 C C . THR A 1 426 ? 1.781 1.736 -37.527 1.00 52.06 426 THR A C 1
ATOM 3384 O O . THR A 1 426 ? 1.004 2.671 -37.695 1.00 52.06 426 THR A O 1
ATOM 3387 N N . ILE A 1 427 ? 2.678 1.736 -36.532 1.00 59.28 427 ILE A N 1
ATOM 3388 C CA . ILE A 1 427 ? 2.871 2.803 -35.545 1.00 59.28 427 ILE A CA 1
ATOM 3389 C C . ILE A 1 427 ? 4.386 2.970 -35.324 1.00 59.28 427 ILE A C 1
ATOM 3391 O O . ILE A 1 427 ? 4.999 2.174 -34.611 1.00 59.28 427 ILE A O 1
ATOM 3395 N N . ARG A 1 428 ? 5.008 3.986 -35.939 1.00 61.62 428 ARG A N 1
ATOM 3396 C CA . ARG A 1 428 ? 6.379 4.406 -35.592 1.00 61.62 428 ARG A CA 1
ATOM 3397 C C . ARG A 1 428 ? 6.354 5.178 -34.275 1.00 61.62 428 ARG A C 1
ATOM 3399 O O . ARG A 1 428 ? 5.571 6.113 -34.135 1.00 61.62 428 ARG A O 1
ATOM 3406 N N . CYS A 1 429 ? 7.237 4.820 -33.346 1.00 66.94 429 CYS A N 1
ATOM 3407 C CA . CYS A 1 429 ? 7.390 5.512 -32.060 1.00 66.94 429 CYS A CA 1
ATOM 3408 C C . CYS A 1 429 ? 8.463 6.619 -32.093 1.00 66.94 429 CYS A C 1
ATOM 3410 O O . CYS A 1 429 ? 8.613 7.357 -31.126 1.00 66.94 429 CYS A O 1
ATOM 3412 N N . CYS A 1 430 ? 9.203 6.764 -33.197 1.00 68.19 430 CYS A N 1
ATOM 3413 C CA . CYS A 1 430 ? 10.148 7.862 -33.405 1.00 68.19 430 CYS A CA 1
ATOM 3414 C C . CYS A 1 430 ? 10.205 8.300 -34.876 1.00 68.19 430 CYS A C 1
ATOM 3416 O O . CYS A 1 430 ? 9.919 7.519 -35.786 1.00 68.19 430 CYS A O 1
ATOM 3418 N N . SER A 1 431 ? 10.615 9.549 -35.105 1.00 60.75 431 SER A N 1
ATOM 3419 C CA . SER A 1 431 ? 10.787 10.147 -36.436 1.00 60.75 431 SER A CA 1
ATOM 3420 C C . SER A 1 431 ? 12.142 9.852 -37.096 1.00 60.75 431 SER A C 1
ATOM 3422 O O . SER A 1 431 ? 12.336 10.248 -38.242 1.00 60.75 431 SER A O 1
ATOM 3424 N N . CYS A 1 432 ? 13.060 9.158 -36.410 1.00 69.62 432 CYS A N 1
ATOM 3425 C CA . CYS A 1 432 ? 14.381 8.791 -36.935 1.00 69.62 432 CYS A CA 1
ATOM 3426 C C . CYS A 1 432 ? 14.273 7.964 -38.231 1.00 69.62 432 CYS A C 1
ATOM 3428 O O . CYS A 1 432 ? 13.374 7.124 -38.369 1.00 69.62 432 CYS A O 1
ATOM 3430 N N . SER A 1 433 ? 15.172 8.208 -39.191 1.00 58.34 433 SER A N 1
ATOM 3431 C CA . SER A 1 433 ? 15.195 7.475 -40.458 1.00 58.34 433 SER A CA 1
ATOM 3432 C C . SER A 1 433 ? 15.780 6.062 -40.315 1.00 58.34 433 SER A C 1
ATOM 3434 O O . SER A 1 433 ? 16.419 5.709 -39.324 1.00 58.34 433 SER A O 1
ATOM 3436 N N . THR A 1 434 ? 15.499 5.219 -41.310 1.00 56.62 434 THR A N 1
ATOM 3437 C CA . THR A 1 434 ? 16.003 3.843 -41.408 1.00 56.62 434 THR A CA 1
ATOM 3438 C C . THR A 1 434 ? 17.528 3.847 -41.495 1.00 56.62 434 THR A C 1
ATOM 3440 O O . THR A 1 434 ? 18.045 4.475 -42.416 1.00 56.62 434 THR A O 1
ATOM 3443 N N . ASP A 1 435 ? 18.187 3.118 -40.579 1.00 56.47 435 ASP A N 1
ATOM 3444 C CA . ASP A 1 435 ? 19.575 2.588 -40.623 1.00 56.47 435 ASP A CA 1
ATOM 3445 C C . ASP A 1 435 ? 20.414 2.852 -39.347 1.00 56.47 435 ASP A C 1
ATOM 3447 O O . ASP A 1 435 ? 21.628 3.021 -39.428 1.00 56.47 435 ASP A O 1
ATOM 3451 N N . GLY A 1 436 ? 19.807 2.911 -38.147 1.00 53.75 436 GLY A N 1
ATOM 3452 C CA . GLY A 1 436 ? 20.524 2.896 -36.852 1.00 53.75 436 GLY A CA 1
ATOM 3453 C C . GLY A 1 436 ? 21.316 4.167 -36.488 1.00 53.75 436 GLY A C 1
ATOM 3454 O O . GLY A 1 436 ? 21.481 4.473 -35.311 1.00 53.75 436 GLY A O 1
ATOM 3455 N N . LYS A 1 437 ? 21.760 4.936 -37.487 1.00 54.22 437 LYS A N 1
ATOM 3456 C CA . LYS A 1 437 ? 22.730 6.042 -37.388 1.00 54.22 437 LYS A CA 1
ATOM 3457 C C . LYS A 1 437 ? 22.154 7.357 -36.848 1.00 54.22 437 LYS A C 1
ATOM 3459 O O . LYS A 1 437 ? 22.919 8.229 -36.440 1.00 54.22 437 LYS A O 1
ATOM 3464 N N . GLU A 1 438 ? 20.828 7.504 -36.820 1.00 61.62 438 GLU A N 1
ATOM 3465 C CA . GLU A 1 438 ? 20.135 8.710 -36.327 1.00 61.62 438 GLU A CA 1
ATOM 3466 C C . GLU A 1 438 ? 19.487 8.545 -34.944 1.00 61.62 438 GLU A C 1
ATOM 3468 O O . GLU A 1 438 ? 18.982 9.516 -34.378 1.00 61.62 438 GLU A O 1
ATOM 3473 N N . HIS A 1 439 ? 19.500 7.342 -34.363 1.00 67.31 439 HIS A N 1
ATOM 3474 C CA . HIS A 1 439 ? 18.925 7.098 -33.039 1.00 67.31 439 HIS A CA 1
ATOM 3475 C C . HIS A 1 439 ? 19.866 7.592 -31.931 1.00 67.31 439 HIS A C 1
ATOM 3477 O O . HIS A 1 439 ? 20.424 6.789 -31.192 1.00 67.31 439 HIS A O 1
ATOM 3483 N N . ARG A 1 440 ? 20.052 8.912 -31.818 1.00 66.81 440 ARG A N 1
ATOM 3484 C CA . ARG A 1 440 ? 20.911 9.521 -30.786 1.00 66.81 440 ARG A CA 1
ATOM 3485 C C . ARG A 1 440 ? 20.154 9.927 -29.531 1.00 66.81 440 ARG A C 1
ATOM 3487 O O . ARG A 1 440 ? 20.566 9.561 -28.447 1.00 66.81 440 ARG A O 1
ATOM 3494 N N . GLU A 1 441 ? 19.029 10.620 -29.681 1.00 72.69 441 GLU A N 1
ATOM 3495 C CA . GLU A 1 441 ? 18.235 11.170 -28.569 1.00 72.69 441 GLU A CA 1
ATOM 3496 C C . GLU A 1 441 ? 16.743 10.861 -28.765 1.00 72.69 441 GLU A C 1
ATOM 3498 O O . GLU A 1 441 ? 15.886 11.740 -28.774 1.00 72.69 441 GLU A O 1
ATOM 3503 N N . CYS A 1 442 ? 16.411 9.590 -28.997 1.00 82.88 442 CYS A N 1
ATOM 3504 C CA . CYS A 1 442 ? 15.022 9.164 -29.178 1.00 82.88 442 CYS A CA 1
ATOM 3505 C C . CYS A 1 442 ? 14.620 8.104 -28.152 1.00 82.88 442 CYS A C 1
ATOM 3507 O O . CYS A 1 442 ? 15.464 7.421 -27.575 1.00 82.88 442 CYS A O 1
ATOM 3509 N N . GLU A 1 443 ? 13.314 7.915 -27.974 1.00 84.69 443 GLU A N 1
ATOM 3510 C CA . GLU A 1 443 ? 12.764 6.954 -27.012 1.00 84.69 443 GLU A CA 1
ATOM 3511 C C . GLU A 1 443 ? 13.224 5.507 -27.280 1.00 84.69 443 GLU A C 1
ATOM 3513 O O . GLU A 1 443 ? 13.435 4.728 -26.353 1.00 84.69 443 GLU A O 1
ATOM 3518 N N . VAL A 1 444 ? 13.437 5.140 -28.549 1.00 87.81 444 VAL A N 1
ATOM 3519 C CA . VAL A 1 444 ? 13.979 3.824 -28.931 1.00 87.81 444 VAL A CA 1
ATOM 3520 C C . VAL A 1 444 ? 15.408 3.649 -28.405 1.00 87.81 444 VAL A 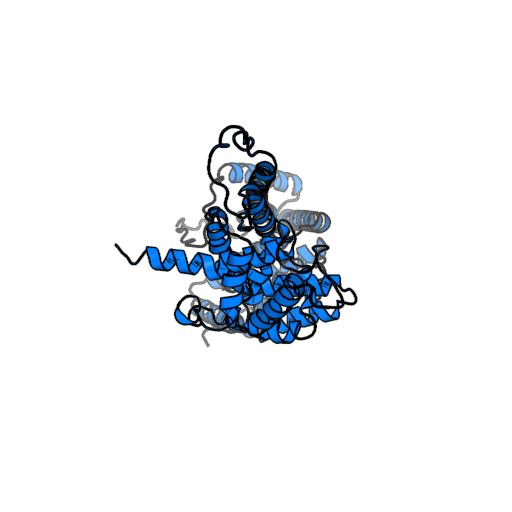C 1
ATOM 3522 O O . VAL A 1 444 ? 15.727 2.597 -27.853 1.00 87.81 444 VAL A O 1
ATOM 3525 N N . ALA A 1 445 ? 16.248 4.681 -28.531 1.00 88.44 445 ALA A N 1
ATOM 3526 C CA . ALA A 1 445 ? 17.615 4.677 -28.014 1.00 88.44 445 ALA A CA 1
ATOM 3527 C C . ALA A 1 445 ? 17.631 4.598 -26.481 1.00 88.44 445 ALA A C 1
ATOM 3529 O O . ALA A 1 445 ? 18.345 3.768 -25.920 1.00 88.44 445 ALA A O 1
ATOM 3530 N N . GLU A 1 446 ? 16.768 5.371 -25.816 1.00 90.12 446 GLU A N 1
ATOM 3531 C CA . GLU A 1 446 ? 16.600 5.336 -24.359 1.00 90.12 446 GLU A CA 1
ATOM 3532 C C . GLU A 1 446 ? 16.175 3.939 -23.869 1.00 90.12 446 GLU A C 1
ATOM 3534 O O . GLU A 1 446 ? 16.742 3.413 -22.914 1.00 90.12 446 GLU A O 1
ATOM 3539 N N . ARG A 1 447 ? 15.233 3.276 -24.557 1.00 92.31 447 ARG A N 1
ATOM 3540 C CA . ARG A 1 447 ? 14.804 1.902 -24.232 1.00 92.31 447 ARG A CA 1
ATOM 3541 C C . ARG A 1 447 ? 15.928 0.881 -24.397 1.00 92.31 447 ARG A C 1
ATOM 3543 O O . ARG A 1 447 ? 16.070 0.009 -23.540 1.00 92.31 447 ARG A O 1
ATOM 3550 N N . ILE A 1 448 ? 16.727 0.980 -25.462 1.00 91.44 448 ILE A N 1
ATOM 3551 C CA . ILE A 1 448 ? 17.912 0.125 -25.660 1.00 91.44 448 ILE A CA 1
ATOM 3552 C C . ILE A 1 448 ? 18.912 0.354 -24.522 1.00 91.44 448 ILE A C 1
ATOM 3554 O O . ILE A 1 448 ? 19.382 -0.611 -23.918 1.00 91.44 448 ILE A O 1
ATOM 3558 N N . TRP A 1 449 ? 19.183 1.615 -24.183 1.00 91.75 449 TRP A N 1
ATOM 3559 C CA . TRP A 1 449 ? 20.066 1.983 -23.081 1.00 91.75 449 TRP A CA 1
ATOM 3560 C C . TRP A 1 449 ? 19.583 1.416 -21.737 1.00 91.75 449 TRP A C 1
ATOM 3562 O O . TRP A 1 449 ? 20.364 0.778 -21.030 1.00 91.75 449 TRP A O 1
ATOM 3572 N N . CYS A 1 450 ? 18.292 1.541 -21.405 1.00 92.12 450 CYS A N 1
ATOM 3573 C CA . CYS A 1 450 ? 17.738 0.962 -20.179 1.00 92.12 450 CYS A CA 1
ATOM 3574 C C . CYS A 1 450 ? 17.941 -0.559 -20.120 1.00 92.12 450 CYS A C 1
ATOM 3576 O O . CYS A 1 450 ? 18.352 -1.082 -19.084 1.00 92.12 450 CYS A O 1
ATOM 3578 N N . ILE A 1 451 ? 17.690 -1.281 -21.219 1.00 91.75 451 ILE A N 1
ATOM 3579 C CA . ILE A 1 451 ? 17.899 -2.737 -21.262 1.00 91.75 451 ILE A CA 1
ATOM 3580 C C . ILE A 1 451 ? 19.382 -3.072 -21.076 1.00 91.75 451 ILE A C 1
ATOM 3582 O O . ILE A 1 451 ? 19.699 -3.979 -20.305 1.00 91.75 451 ILE A O 1
ATOM 3586 N N . TYR A 1 452 ? 20.287 -2.331 -21.722 1.00 89.62 452 TYR A N 1
ATOM 3587 C CA . TYR A 1 452 ? 21.728 -2.519 -21.563 1.00 89.62 452 TYR A CA 1
ATOM 3588 C C . TYR A 1 452 ? 22.154 -2.358 -20.100 1.00 89.62 452 TYR A C 1
ATOM 3590 O O . TYR A 1 452 ? 22.766 -3.263 -19.538 1.00 89.62 452 TYR A O 1
ATOM 3598 N N . ILE A 1 453 ? 21.778 -1.260 -19.439 1.00 88.12 453 ILE A N 1
ATOM 3599 C CA . ILE A 1 453 ? 22.176 -0.994 -18.048 1.00 88.12 453 ILE A CA 1
ATOM 3600 C C . ILE A 1 453 ? 21.681 -2.071 -17.086 1.00 88.12 453 ILE A C 1
ATOM 3602 O O . ILE A 1 453 ? 22.402 -2.449 -16.158 1.00 88.12 453 ILE A O 1
ATOM 3606 N N . ILE A 1 454 ? 20.463 -2.567 -17.298 1.00 86.81 454 ILE A N 1
ATOM 3607 C CA . ILE A 1 454 ? 19.834 -3.531 -16.397 1.00 86.81 454 ILE A CA 1
ATOM 3608 C C . ILE A 1 454 ? 20.324 -4.960 -16.639 1.00 86.81 454 ILE A C 1
ATOM 3610 O O . ILE A 1 454 ? 20.617 -5.658 -15.669 1.00 86.81 454 ILE A O 1
ATOM 3614 N N . HIS A 1 455 ? 20.426 -5.394 -17.897 1.00 83.31 455 HIS A N 1
ATOM 3615 C CA . HIS A 1 455 ? 20.682 -6.799 -18.240 1.00 83.31 455 HIS A CA 1
ATOM 3616 C C . HIS A 1 455 ? 22.131 -7.081 -18.648 1.00 83.31 455 HIS A C 1
ATOM 3618 O O . HIS A 1 455 ? 22.605 -8.191 -18.441 1.00 83.31 455 HIS A O 1
ATOM 3624 N N . VAL A 1 456 ? 22.857 -6.103 -19.194 1.00 80.44 456 VAL A N 1
ATOM 3625 C CA . VAL A 1 456 ? 24.247 -6.281 -19.662 1.00 80.44 456 VAL A CA 1
ATOM 3626 C C . VAL A 1 456 ? 25.239 -5.667 -18.671 1.00 80.44 456 VAL A C 1
ATOM 3628 O O . VAL A 1 456 ? 26.132 -6.351 -18.169 1.00 80.44 456 VAL A O 1
ATOM 3631 N N . GLY A 1 457 ? 25.040 -4.398 -18.306 1.00 66.38 457 GLY A N 1
ATOM 3632 C CA . GLY A 1 457 ? 25.924 -3.654 -17.402 1.00 66.38 457 GLY A CA 1
ATOM 3633 C C . GLY A 1 457 ? 26.019 -4.247 -15.990 1.00 66.38 457 GLY A C 1
ATOM 3634 O O . GLY A 1 457 ? 27.054 -4.119 -15.334 1.00 66.38 457 GLY A O 1
ATOM 3635 N N . ARG A 1 458 ? 24.981 -4.958 -15.520 1.00 60.94 458 ARG A N 1
ATOM 3636 C CA . ARG A 1 458 ? 25.020 -5.694 -14.240 1.00 60.94 458 ARG A CA 1
ATOM 3637 C C . ARG A 1 458 ? 25.972 -6.892 -14.264 1.00 60.94 458 ARG A C 1
ATOM 3639 O O . ARG A 1 458 ? 26.708 -7.079 -13.298 1.00 60.94 458 ARG A O 1
ATOM 3646 N N . SER A 1 459 ? 26.012 -7.653 -15.358 1.00 52.69 459 SER A N 1
ATOM 3647 C CA . SER A 1 459 ? 26.856 -8.852 -15.480 1.00 52.69 459 SER A CA 1
ATOM 3648 C C . SER A 1 459 ? 28.356 -8.525 -15.500 1.00 52.69 459 SER A C 1
ATOM 3650 O O . SER A 1 459 ? 29.164 -9.286 -14.969 1.00 52.69 459 SER A O 1
ATOM 3652 N N . HIS A 1 460 ? 28.745 -7.362 -16.036 1.00 45.84 460 HIS A N 1
ATOM 3653 C CA . HIS A 1 460 ? 30.149 -6.930 -16.068 1.00 45.84 460 HIS A CA 1
ATOM 3654 C C . HIS A 1 460 ? 30.708 -6.523 -14.689 1.00 45.84 460 HIS A C 1
ATOM 3656 O O . HIS A 1 460 ? 31.912 -6.662 -14.451 1.00 45.84 460 HIS A O 1
ATOM 3662 N N . ARG A 1 461 ? 29.854 -6.085 -13.749 1.00 43.16 461 ARG A N 1
ATOM 3663 C CA . ARG A 1 461 ? 30.265 -5.709 -12.380 1.00 43.16 461 ARG A CA 1
ATOM 3664 C C . ARG A 1 461 ? 30.340 -6.899 -11.418 1.00 43.16 461 ARG A C 1
ATOM 3666 O O . ARG A 1 461 ? 31.191 -6.905 -10.539 1.00 43.16 461 ARG A O 1
ATOM 3673 N N . THR A 1 462 ? 29.521 -7.934 -11.603 1.00 38.59 462 THR A N 1
ATOM 3674 C CA . THR A 1 462 ? 29.581 -9.156 -10.774 1.00 38.59 462 THR A CA 1
ATOM 3675 C C . THR A 1 462 ? 30.769 -10.062 -11.106 1.00 38.59 462 THR A C 1
ATOM 3677 O O . THR A 1 462 ? 31.216 -10.820 -10.251 1.00 38.59 462 THR A O 1
ATOM 3680 N N . CYS A 1 463 ? 31.321 -9.982 -12.323 1.00 30.72 463 CYS A N 1
ATOM 3681 C CA . CYS A 1 463 ? 32.538 -10.721 -12.684 1.00 30.72 463 CYS A CA 1
ATOM 3682 C C . CYS A 1 463 ? 33.826 -10.082 -12.146 1.00 30.72 463 CYS A C 1
ATOM 3684 O O . CYS A 1 463 ? 34.799 -10.795 -11.932 1.00 30.72 463 CYS A O 1
ATOM 3686 N N . SER A 1 464 ? 33.851 -8.769 -11.909 1.00 29.53 464 SER A N 1
ATOM 3687 C CA . SER A 1 464 ? 35.058 -8.055 -11.465 1.00 29.53 464 SER A CA 1
ATOM 3688 C C . SER A 1 464 ? 35.290 -8.113 -9.948 1.00 29.53 464 SER A C 1
ATOM 3690 O O . SER A 1 464 ? 36.402 -7.862 -9.495 1.00 29.53 464 SER A O 1
ATOM 3692 N N . THR A 1 465 ? 34.290 -8.507 -9.154 1.00 29.69 465 THR A N 1
ATOM 3693 C CA . THR A 1 465 ? 34.422 -8.683 -7.695 1.00 29.69 465 THR A CA 1
ATOM 3694 C C . THR A 1 465 ? 34.915 -10.068 -7.262 1.00 29.69 465 THR A C 1
ATOM 3696 O O . THR A 1 465 ? 35.230 -10.244 -6.092 1.00 29.69 465 THR A O 1
ATOM 3699 N N . ASN A 1 466 ? 35.020 -11.038 -8.178 1.00 26.56 466 ASN A N 1
ATOM 3700 C CA . ASN A 1 466 ? 35.512 -12.397 -7.886 1.00 26.56 466 ASN A CA 1
ATOM 3701 C C . ASN A 1 466 ? 36.975 -12.624 -8.310 1.00 26.56 466 ASN A C 1
ATOM 3703 O O . ASN A 1 466 ? 37.435 -13.762 -8.372 1.00 26.56 466 ASN A O 1
ATOM 3707 N N . SER A 1 467 ? 37.705 -11.553 -8.618 1.00 27.72 467 SER A N 1
ATOM 3708 C CA . SER A 1 467 ? 39.110 -11.606 -9.016 1.00 27.72 467 SER A CA 1
ATOM 3709 C C . SER A 1 467 ? 39.948 -10.614 -8.212 1.00 27.72 467 SER A C 1
ATOM 3711 O O . SER A 1 467 ? 40.482 -9.666 -8.785 1.00 27.72 467 SER A O 1
ATOM 3713 N N . ILE A 1 468 ? 40.034 -10.830 -6.895 1.00 29.11 468 ILE A N 1
ATOM 3714 C CA . ILE A 1 468 ? 41.196 -10.483 -6.056 1.00 29.11 468 ILE A CA 1
ATOM 3715 C C . ILE A 1 468 ? 41.427 -11.638 -5.088 1.00 29.11 468 ILE A C 1
ATOM 3717 O O . ILE A 1 468 ? 40.446 -12.024 -4.411 1.00 29.11 468 ILE A O 1
#

Foldseek 3Di:
DLDDDDPDDLVVLVVLVVVLLVLLVLLLQADPLRDGRDFALVVLLVNLVSLVVQLVSLVVLVPDPSNPSVQVVNQVVVQVVLPDLPRDPVCNVDGSVVSNVSNLSSLLSNLLHVPNDPRSVVSLVSNQVVQQQVVQVVPDPPSVVVVVVLVVVLVVVVVVVPDDPPDPDDPPDDDDDDDDDDDPPDDDPHGSVSSNVVSNVVNVVVVVVVVVVVVVLVVVLVVLVVLLVDDDDDPPPPPPDDDDDDDDPDQFFFDPSLLSVLLSVLLNCLSDPVNVVLLVVLCVLLVRDLVRSVVVLVSQVVPPPDPVSLLSSLLSLLSNLCSVPSVVVSVLSVPDDDDRHGLVRLLVLLVVLLVCPCVPQQDPVVPRDPSSVSSLVVSCVSCVPPLVSVLVDRLLSCLQSDRSPDPSNSVNSVVLVCLQQVPDDPDRQDPDDGDNSRPRNGSSSSNSVSNCSRRPVVSVVVVVVVPD

Sequence (468 aa):
MGWSYPDISLEDLMKLVKAFVDVLILASGYQSTGRHAHWDSHNIKKAFQWAILLQNVFKGLTRLDDHEDSIKEVDAALSELKSSQHFPQGLAHLSSATLSRAMDLILKRLIHTLPLRESNLRAIITAVIEMDFDELQRIDNNCLHVYLERLTRDASINSNLSRPNFLLDDLTFSSPEAAPSGKHENWIDGGFSRCALQEFETRQHAVSSISAVQTGLDILLKTIGQSLCNEPGSIPYGERMHHQTSLITEEPPVESVVWNHWRSRNLSYMLDRRTMRLVSGASLIFSDPKGQWVQILERLNVSAENDDNLFETIELLLLGCITDKWSSLIDHLMSSSCESLTMSKLYHDVHNLSLGRSHELCCNVGLMNSKEKSVLDYLEVFLSSQLNQLWKLSPIVAAVALPCWSQLFKSYLSKLQSQFRGDSSTIRCCSCSTDGKEHRECEVAERIWCIYIIHVGRSHRTCSTNSI

pLDDT: mean 76.35, std 19.71, range [23.38, 96.19]

Radius of gyration: 30.64 Å; chains: 1; bounding box: 72×51×94 Å

Organism: NCBI:txid126358